Protein AF-0000000084627704 (afdb_homodimer)

Organism: Rhizophagus irregularis (strain DAOM 197198w) (NCBI:txid1432141)

Nearest PDB structures (foldseek):
  4q6v-assembly1_A  TM=6.162E-01  e=7.170E-01  Salmonella enterica subsp. enterica serovar Typhimurium str. LT2
  4q6z-assembly1_A  TM=6.217E-01  e=7.170E-01  Escherichia coli UTI89
  2mii-assembly1_A  TM=4.966E-01  e=4.810E-01  Escherichia coli str. K-12 substr. DH10B
  5zyw-assembly1_A  TM=2.466E-01  e=9.744E-02  Homo sapiens
  8xa9-assembly2_B  TM=2.650E-01  e=2.292E-01  Homo sapiens

Foldseek 3Di:
DLVVVVQDDADAELQPFFPVNCVLQFEAEDADADLCVQFNLDDLPVLFLLLLLPQPQFLVLLQDPPDDLVPDPPNDDVLSSVLSVLLSVLSNCQPPPDDPPLPSVLVNVVSLCVSSPCPPPVKRKDAQDWFFAAAQQDRRHIYGAGIWIDRQQAIETEHEDRHLVVQDVRRLRSVSSVSVVQRRVNLVRCVRPVQAWYKYWYWYYYRQFIKIKIKTAGSVSSVNRNNHHDDPDHIYMYIPNRDSRRVNGQGCSHSVSVSSVSSSSNSVVVVNVVVD/DCVVVVQPDADAELQPFFPVNCVLQFEAEFADADLCVQFNLDDLPVLFPLLLLPQPQFLVLLQDPPRDLVPDPPNDDVLSSVLSVLLSLLSNCQPPPDDPSQVSVLVNVVSLCVSSPCPPPVKRKDAQDWFFAAAQQDRRHIYGAGIWIDRQQAIETEHEDRHLVVQDVRRLRSVSSVSVVQRRSNLVSCVRPVQAWYKYWYWYHYRQFIKIKIKTAGSVSSVNRNNHHDDPDHIYMYIPNRDSRRVNGQGCSHSVSVSSVSSSSNSVVVVNVVVD

Solvent-accessible surface area (backbone atoms only — not comparable to full-atom values): 28609 Å² total; per-residue (Å²): 104,56,59,79,72,71,38,78,81,60,59,47,36,21,90,63,33,38,68,66,38,38,54,56,55,36,47,46,78,41,61,40,95,47,63,55,76,65,42,70,79,63,88,46,74,91,68,50,65,65,79,67,33,43,80,88,47,34,48,72,63,39,52,42,88,85,68,52,70,85,73,43,80,92,62,78,51,36,61,46,45,34,50,53,49,40,48,23,53,28,55,62,49,53,76,56,69,74,82,66,74,54,25,39,44,56,39,40,50,55,50,53,44,46,70,55,45,41,53,30,46,74,27,37,61,34,34,40,46,68,24,44,25,52,41,50,73,34,80,53,26,43,20,61,42,52,31,35,28,38,59,87,64,51,36,38,37,38,42,74,44,63,37,70,73,74,40,36,75,88,44,52,47,53,45,34,28,48,51,40,32,51,51,8,45,42,43,48,33,30,76,70,39,90,64,49,66,35,55,39,41,35,41,37,32,46,45,54,18,35,33,39,33,28,30,58,37,50,37,66,38,56,55,35,15,37,73,29,68,43,80,84,50,63,35,54,31,38,27,27,44,49,53,73,54,61,87,51,22,40,39,48,45,30,26,69,30,29,40,51,54,54,50,54,51,32,38,49,44,50,49,57,60,61,78,102,106,56,58,81,72,71,38,79,80,59,59,48,38,20,90,64,34,36,69,65,38,37,54,57,56,36,48,47,77,40,61,40,93,45,64,53,78,65,42,68,78,63,88,46,75,93,69,50,66,66,78,66,32,42,80,87,47,31,50,71,63,38,53,42,88,84,70,51,69,85,73,44,82,91,62,78,52,38,63,45,45,35,51,52,49,39,49,22,52,27,56,62,44,53,79,54,76,71,83,70,59,43,26,38,43,55,40,41,50,55,48,53,45,47,69,54,44,41,52,30,45,73,26,36,61,35,34,41,47,74,25,41,25,53,42,50,71,34,79,54,26,42,18,60,44,53,30,35,29,39,60,87,61,54,36,36,37,38,41,72,43,60,37,72,77,73,41,36,76,87,42,51,47,53,47,35,28,49,51,40,32,50,50,8,44,44,42,49,35,30,74,72,39,93,63,48,66,36,55,39,42,36,41,36,32,44,49,56,17,35,33,39,33,28,32,58,39,49,37,67,38,56,56,33,15,36,74,29,67,42,81,84,51,62,35,55,30,38,29,28,45,50,52,73,52,63,87,52,23,39,39,48,46,31,26,68,30,27,40,51,53,52,48,53,52,34,38,48,43,50,49,56,59,62,77,100

Radius of gyration: 24.06 Å; Cα contacts (8 Å, |Δi|>4): 1128; chains: 2; bounding box: 54×67×65 Å

Secondary structure (DSSP, 8-state):
-GGGGT-----SBGGG--HHHHHHTTEEEEE-S-GGGTS-----TTT--GGGT-TT--HHHHT-TT--GGGSTT---HHHHHHHHHHHHHHHTTT--SSS-THHHHHHHHHHHHHTTTTSTT-EEEET--EEEEETTEEEEEE--SEEEESSS-EEEEEEE--GGG--GGGGGGHHHHHHHHHHHHHHHHHHTTT--EEEEEEEEETTEEEEEEEEE-HHHHHHHHHSS-SS--EEEEEESS--SGGGSEETTSHHHHHHHHHHHHHHHHHHHHT-/-GGGGT-----SBGGG--HHHHHHTTEEEEE-SSGGGTS-----TTT--GGGT-TT--HHHHT-TT--GGGSTT---HHHHHHHHHHHHHHHTTT--SGGGHHHHHHHHHHHHHHTTTTSTT-EEEET--EEEEETTEEEEEE--SEEEESSS-EEEEEEE--GGG--GGGGGGHHHHHHHHHHHHHHHHHHTTS--EEEEEEEEETTEEEEEEEEE-HHHHHHHHHSS-SS--EEEEEESS--SGGGSEETTSHHHHHHHHHHHHHHHHHHHHT-

pLDDT: mean 86.55, std 12.58, range [40.78, 97.88]

Structure (mmCIF, N/CA/C/O backbone):
data_AF-0000000084627704-model_v1
#
loop_
_entity.id
_entity.type
_entity.pdbx_description
1 polymer 'Uncharacterized protein'
#
loop_
_atom_site.group_PDB
_atom_site.id
_atom_site.type_symbol
_atom_site.label_atom_id
_atom_site.label_alt_id
_atom_site.label_comp_id
_atom_site.label_asym_id
_atom_site.label_entity_id
_atom_site.label_seq_id
_atom_site.pdbx_PDB_ins_code
_atom_site.Cartn_x
_atom_site.Cartn_y
_atom_site.Cartn_z
_atom_site.occupancy
_atom_site.B_iso_or_equiv
_atom_site.auth_seq_id
_atom_site.auth_comp_id
_atom_site.auth_asym_id
_atom_site.auth_atom_id
_atom_site.pdbx_PDB_model_num
ATOM 1 N N . MET A 1 1 ? 14.133 8.578 32.594 1 52.41 1 MET A N 1
ATOM 2 C CA . MET A 1 1 ? 12.797 8.438 32.031 1 52.41 1 MET A CA 1
ATOM 3 C C . MET A 1 1 ? 11.852 9.5 32.594 1 52.41 1 MET A C 1
ATOM 5 O O . MET A 1 1 ? 12.133 10.094 33.625 1 52.41 1 MET A O 1
ATOM 9 N N . LEU A 1 2 ? 10.945 9.977 31.781 1 59.28 2 LEU A N 1
ATOM 10 C CA . LEU A 1 2 ? 10.062 11.055 32.219 1 59.28 2 LEU A CA 1
ATOM 11 C C . LEU A 1 2 ? 9.594 10.82 33.656 1 59.28 2 LEU A C 1
ATOM 13 O O . LEU A 1 2 ? 9.461 11.773 34.406 1 59.28 2 LEU A O 1
ATOM 17 N N . LYS A 1 3 ? 9.43 9.586 34 1 56.75 3 LYS A N 1
ATOM 18 C CA . LYS A 1 3 ? 8.938 9.281 35.344 1 56.75 3 LYS A CA 1
ATOM 19 C C . LYS A 1 3 ? 9.906 9.773 36.406 1 56.75 3 LYS A C 1
ATOM 21 O O . LYS A 1 3 ? 9.477 10.281 37.438 1 56.75 3 LYS A O 1
ATOM 26 N N . ASP A 1 4 ? 11.094 9.516 36.062 1 54.12 4 ASP A N 1
ATOM 27 C CA . ASP A 1 4 ? 12.086 9.875 37.094 1 54.12 4 ASP A CA 1
ATOM 28 C C . ASP A 1 4 ? 12.086 11.383 37.344 1 54.12 4 ASP A C 1
ATOM 30 O O . ASP A 1 4 ? 12.492 11.836 38.406 1 54.12 4 ASP A O 1
ATOM 34 N N . LYS A 1 5 ? 11.617 11.992 36.344 1 55.03 5 LYS A N 1
ATOM 35 C CA . LYS A 1 5 ? 11.602 13.445 36.469 1 55.03 5 LYS A CA 1
ATOM 36 C C . LYS A 1 5 ? 10.234 13.945 36.938 1 55.03 5 LYS A C 1
ATOM 38 O O . LYS A 1 5 ? 9.969 15.148 36.906 1 55.03 5 LYS A O 1
ATOM 43 N N . GLY A 1 6 ? 9.336 13.023 37.375 1 55.81 6 GLY A N 1
ATOM 44 C CA . GLY A 1 6 ? 8.031 13.406 37.875 1 55.81 6 GLY A CA 1
ATOM 45 C C . GLY A 1 6 ? 7.027 13.711 36.781 1 55.81 6 GLY A C 1
ATOM 46 O O . GLY A 1 6 ? 5.988 14.328 37.031 1 55.81 6 GLY A O 1
ATOM 47 N N . LEU A 1 7 ? 7.367 13.547 35.594 1 58.88 7 LEU A N 1
ATOM 48 C CA . LEU A 1 7 ? 6.5 13.867 34.469 1 58.88 7 LEU A CA 1
ATOM 49 C C . LEU A 1 7 ? 5.508 12.742 34.188 1 58.88 7 LEU A C 1
ATOM 51 O O . LEU A 1 7 ? 5.781 11.586 34.5 1 58.88 7 LEU A O 1
ATOM 55 N N . PRO A 1 8 ? 4.215 13.258 33.875 1 64.81 8 PRO A N 1
ATOM 56 C CA . PRO A 1 8 ? 3.227 12.234 33.562 1 64.81 8 PRO A CA 1
ATOM 57 C C . PRO A 1 8 ? 3.764 11.188 32.562 1 64.81 8 PRO A C 1
ATOM 59 O O . PRO A 1 8 ? 4.656 11.492 31.766 1 64.81 8 PRO A O 1
ATOM 62 N N . ILE A 1 9 ? 3.275 10.102 32.75 1 79.38 9 ILE A N 1
ATOM 63 C CA . ILE A 1 9 ? 3.693 8.984 31.906 1 79.38 9 ILE A CA 1
ATOM 64 C C . ILE A 1 9 ? 3 9.062 30.547 1 79.38 9 ILE A C 1
ATOM 66 O O . ILE A 1 9 ? 1.771 9.125 30.469 1 79.38 9 ILE A O 1
ATOM 70 N N . ILE A 1 10 ? 3.707 9.484 29.547 1 88.94 10 ILE A N 1
ATOM 71 C CA . ILE A 1 10 ? 3.246 9.461 28.156 1 88.94 10 ILE A CA 1
ATOM 72 C C . ILE A 1 10 ? 3.465 8.07 27.562 1 88.94 10 ILE A C 1
ATOM 74 O O . ILE A 1 10 ? 4.5 7.445 27.797 1 88.94 10 ILE A O 1
ATOM 78 N N . ASN A 1 11 ? 2.443 7.656 26.953 1 91.81 11 ASN A N 1
ATOM 79 C CA . ASN A 1 11 ? 2.602 6.375 26.281 1 91.81 11 ASN A CA 1
ATOM 80 C C . ASN A 1 11 ? 3.686 6.434 25.203 1 91.81 11 ASN A C 1
ATOM 82 O O . ASN A 1 11 ? 3.857 7.465 24.547 1 91.81 11 ASN A O 1
ATOM 86 N N . THR A 1 12 ? 4.367 5.332 25 1 92.38 12 THR A N 1
ATOM 87 C CA . THR A 1 12 ? 5.555 5.32 24.156 1 92.38 12 THR A CA 1
ATOM 88 C C . THR A 1 12 ? 5.211 4.848 22.75 1 92.38 12 THR A C 1
ATOM 90 O O . THR A 1 12 ? 6.09 4.758 21.891 1 92.38 12 THR A O 1
ATOM 93 N N . THR A 1 13 ? 4.004 4.496 22.516 1 91.5 13 THR A N 1
ATOM 94 C CA . THR A 1 13 ? 3.535 4.102 21.188 1 91.5 13 THR A CA 1
ATOM 95 C C . THR A 1 13 ? 2.256 4.848 20.828 1 91.5 13 THR A C 1
ATOM 97 O O . THR A 1 13 ? 1.361 5.004 21.656 1 91.5 13 THR A O 1
ATOM 100 N N . SER A 1 14 ? 2.188 5.258 19.609 1 90.44 14 SER A N 1
ATOM 101 C CA . SER A 1 14 ? 1.076 6.098 19.172 1 90.44 14 SER A CA 1
ATOM 102 C C . SER A 1 14 ? -0.261 5.391 19.375 1 90.44 14 SER A C 1
ATOM 104 O O . SER A 1 14 ? -1.249 6.02 19.766 1 90.44 14 SER A O 1
ATOM 106 N N . SER A 1 15 ? -0.323 4.086 19.172 1 86.38 15 SER A N 1
ATOM 107 C CA . SER A 1 15 ? -1.572 3.336 19.234 1 86.38 15 SER A CA 1
ATOM 108 C C . SER A 1 15 ? -2.123 3.303 20.656 1 86.38 15 SER A C 1
ATOM 110 O O . SER A 1 15 ? -3.293 2.98 20.859 1 86.38 15 SER A O 1
ATOM 112 N N . PHE A 1 16 ? -1.338 3.654 21.625 1 88.81 16 PHE A N 1
ATOM 113 C CA . PHE A 1 16 ? -1.754 3.586 23.031 1 88.81 16 PHE A CA 1
ATOM 114 C C . PHE A 1 16 ? -2.004 4.98 23.578 1 88.81 16 PHE A C 1
ATOM 116 O O . PHE A 1 16 ? -2.266 5.141 24.781 1 88.81 16 PHE A O 1
ATOM 123 N N . PHE A 1 17 ? -1.904 5.98 22.781 1 91.5 17 PHE A N 1
ATOM 124 C CA . PHE A 1 17 ? -2.086 7.348 23.25 1 91.5 17 PHE A CA 1
ATOM 125 C C . PHE A 1 17 ? -3.486 7.543 23.812 1 91.5 17 PHE A C 1
ATOM 127 O O . PHE A 1 17 ? -4.465 7.035 23.266 1 91.5 17 PHE A O 1
ATOM 134 N N . THR A 1 18 ? -3.541 8.297 24.844 1 90.75 18 THR A N 1
ATOM 135 C CA . THR A 1 18 ? -4.797 8.602 25.531 1 90.75 18 THR A CA 1
ATOM 136 C C . THR A 1 18 ? -5.02 10.109 25.578 1 90.75 18 THR A C 1
ATOM 138 O O . THR A 1 18 ? -4.16 10.891 25.172 1 90.75 18 THR A O 1
ATOM 141 N N . ARG A 1 19 ? -6.168 10.422 26.125 1 92.12 19 ARG A N 1
ATOM 142 C CA . ARG A 1 19 ? -6.496 11.836 26.328 1 92.12 19 ARG A CA 1
ATOM 143 C C . ARG A 1 19 ? -5.492 12.508 27.25 1 92.12 19 ARG A C 1
ATOM 145 O O . ARG A 1 19 ? -5.117 13.664 27.031 1 92.12 19 ARG A O 1
ATOM 152 N N . GLU A 1 20 ? -5.082 11.789 28.219 1 92.5 20 GLU A N 1
ATOM 153 C CA . GLU A 1 20 ? -4.133 12.336 29.188 1 92.5 20 GLU A CA 1
ATOM 154 C C . GLU A 1 20 ? -2.799 12.664 28.531 1 92.5 20 GLU A C 1
ATOM 156 O O . GLU A 1 20 ? -2.16 13.664 28.875 1 92.5 20 GLU A O 1
ATOM 161 N N . ASP A 1 21 ? -2.406 11.805 27.656 1 93.81 21 ASP A N 1
ATOM 162 C CA . ASP A 1 21 ? -1.18 12.078 26.922 1 93.81 21 ASP A CA 1
ATOM 163 C C . ASP A 1 21 ? -1.293 13.375 26.125 1 93.81 21 ASP A C 1
ATOM 165 O O . ASP A 1 21 ? -0.38 14.203 26.141 1 93.81 21 ASP A O 1
ATOM 169 N N . VAL A 1 22 ? -2.447 13.531 25.484 1 94.75 22 VAL A N 1
ATOM 170 C CA . VAL A 1 22 ? -2.705 14.68 24.625 1 94.75 22 VAL A CA 1
ATOM 171 C C . VAL A 1 22 ? -2.715 15.961 25.469 1 94.75 22 VAL A C 1
ATOM 173 O O . VAL A 1 22 ? -2.139 16.969 25.078 1 94.75 22 VAL A O 1
ATOM 176 N N . GLU A 1 23 ? -3.293 15.898 26.609 1 94.19 23 GLU A N 1
ATOM 177 C CA . GLU A 1 23 ? -3.354 17.031 27.516 1 94.19 23 GLU A CA 1
ATOM 178 C C . GLU A 1 23 ? -1.97 17.391 28.047 1 94.19 23 GLU A C 1
ATOM 180 O O . GLU A 1 23 ? -1.611 18.562 28.125 1 94.19 23 GLU A O 1
ATOM 185 N N . ALA A 1 24 ? -1.268 16.344 28.375 1 94.12 24 ALA A N 1
ATOM 186 C CA . ALA A 1 24 ? 0.085 16.562 28.875 1 94.12 24 ALA A CA 1
ATOM 187 C C . ALA A 1 24 ? 0.96 17.25 27.828 1 94.12 24 ALA A C 1
ATOM 189 O O . ALA A 1 24 ? 1.843 18.047 28.172 1 94.12 24 ALA A O 1
ATOM 190 N N . LEU A 1 25 ? 0.71 16.906 26.625 1 96.38 25 LEU A N 1
ATOM 191 C CA . LEU A 1 25 ? 1.492 17.469 25.516 1 96.38 25 LEU A CA 1
ATOM 192 C C . LEU A 1 25 ? 0.91 18.797 25.047 1 96.38 25 LEU A C 1
ATOM 194 O O . LEU A 1 25 ? 1.414 19.406 24.109 1 96.38 25 LEU A O 1
ATOM 198 N N . LYS A 1 26 ? -0.175 19.219 25.656 1 96.75 26 LYS A N 1
ATOM 199 C CA . LYS A 1 26 ? -0.835 20.484 25.406 1 96.75 26 LYS A CA 1
ATOM 200 C C . LYS A 1 26 ? -1.272 20.609 23.953 1 96.75 26 LYS A C 1
ATOM 202 O O . LYS A 1 26 ? -1.003 21.625 23.297 1 96.75 26 LYS A O 1
ATOM 207 N N . VAL A 1 27 ? -1.884 19.609 23.469 1 97.38 27 VAL A N 1
ATOM 208 C CA . VAL A 1 27 ? -2.467 19.594 22.125 1 97.38 27 VAL A CA 1
ATOM 209 C C . VAL A 1 27 ? -3.99 19.641 22.234 1 97.38 27 VAL A C 1
ATOM 211 O O . VAL A 1 27 ? -4.582 19.016 23.109 1 97.38 27 VAL A O 1
ATOM 214 N N . SER A 1 28 ? -4.625 20.375 21.406 1 96.62 28 SER A N 1
ATOM 215 C CA . SER A 1 28 ? -6.082 20.453 21.359 1 96.62 28 SER A CA 1
ATOM 216 C C . SER A 1 28 ? -6.594 20.453 19.922 1 96.62 28 SER A C 1
ATOM 218 O O . SER A 1 28 ? -5.852 20.766 19 1 96.62 28 SER A O 1
ATOM 220 N N . PHE A 1 29 ? -7.836 20.047 19.781 1 96 29 PHE A N 1
ATOM 221 C CA . PHE A 1 29 ? -8.508 20.078 18.484 1 96 29 PHE A CA 1
ATOM 222 C C . PHE A 1 29 ? -9.391 21.328 18.375 1 96 29 PHE A C 1
ATOM 224 O O . PHE A 1 29 ? -10.023 21.734 19.359 1 96 29 PHE A O 1
ATOM 231 N N . GLN A 1 30 ? -9.438 21.906 17.281 1 97.25 30 GLN A N 1
ATOM 232 C CA . GLN A 1 30 ? -10.336 23 16.953 1 97.25 30 GLN A CA 1
ATOM 233 C C . GLN A 1 30 ? -11.164 22.688 15.703 1 97.25 30 GLN A C 1
ATOM 235 O O . GLN A 1 30 ? -10.641 22.703 14.586 1 97.25 30 GLN A O 1
ATOM 240 N N . PRO A 1 31 ? -12.391 22.406 15.883 1 96.75 31 PRO A N 1
ATOM 241 C CA . PRO A 1 31 ? -13.25 22.219 14.711 1 96.75 31 PRO A CA 1
ATOM 242 C C . PRO A 1 31 ? -13.328 23.484 13.844 1 96.75 31 PRO A C 1
ATOM 244 O O . PRO A 1 31 ? -13.352 24.594 14.367 1 96.75 31 PRO A O 1
ATOM 247 N N . VAL A 1 32 ? -13.336 23.281 12.578 1 96.94 32 VAL A N 1
ATOM 248 C CA . VAL A 1 32 ? -13.477 24.406 11.664 1 96.94 32 VAL A CA 1
ATOM 249 C C . VAL A 1 32 ? -14.734 24.234 10.812 1 96.94 32 VAL A C 1
ATOM 251 O O . VAL A 1 32 ? -15.336 23.156 10.805 1 96.94 32 VAL A O 1
ATOM 254 N N . THR A 1 33 ? -15.109 25.297 10.102 1 95.06 33 THR A N 1
ATOM 255 C CA . THR A 1 33 ? -16.422 25.312 9.453 1 95.06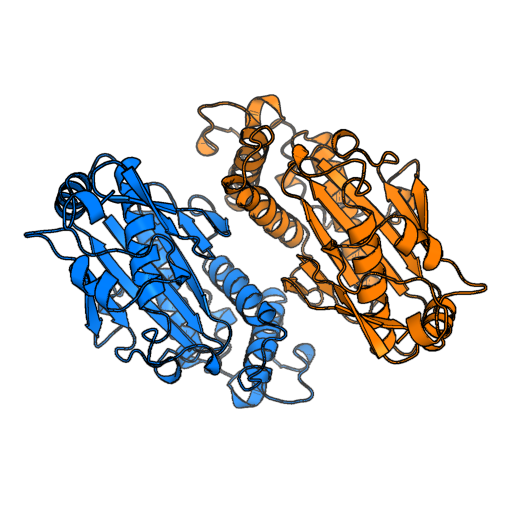 33 THR A CA 1
ATOM 256 C C . THR A 1 33 ? -16.281 25.047 7.957 1 95.06 33 THR A C 1
ATOM 258 O O . THR A 1 33 ? -17.297 24.906 7.254 1 95.06 33 THR A O 1
ATOM 261 N N . SER A 1 34 ? -15.031 24.984 7.508 1 95.75 34 SER A N 1
ATOM 262 C CA . SER A 1 34 ? -14.836 24.734 6.086 1 95.75 34 SER A CA 1
ATOM 263 C C . SER A 1 34 ? -13.445 24.172 5.812 1 95.75 34 SER A C 1
ATOM 265 O O . SER A 1 34 ? -12.516 24.391 6.598 1 95.75 34 SER A O 1
ATOM 267 N N . SER A 1 35 ? -13.375 23.547 4.641 1 96 35 SER A N 1
ATOM 268 C CA . SER A 1 35 ? -12.094 23 4.23 1 96 35 SER A CA 1
ATOM 269 C C . SER A 1 35 ? -11.086 24.094 3.898 1 96 35 SER A C 1
ATOM 271 O O . SER A 1 35 ? -9.875 23.859 3.908 1 96 35 SER A O 1
ATOM 273 N N . SER A 1 36 ? -11.516 25.297 3.633 1 95.94 36 SER A N 1
ATOM 274 C CA . SER A 1 36 ? -10.641 26.406 3.287 1 95.94 36 SER A CA 1
ATOM 275 C C . SER A 1 36 ? -9.75 26.797 4.461 1 95.94 36 SER A C 1
ATOM 277 O O . SER A 1 36 ? -8.719 27.453 4.273 1 95.94 36 SER A O 1
ATOM 279 N N . LEU A 1 37 ? -10.195 26.391 5.641 1 95.88 37 LEU A N 1
ATOM 280 C CA . LEU A 1 37 ? -9.391 26.672 6.824 1 95.88 37 LEU A CA 1
ATOM 281 C C . LEU A 1 37 ? -8.312 25.609 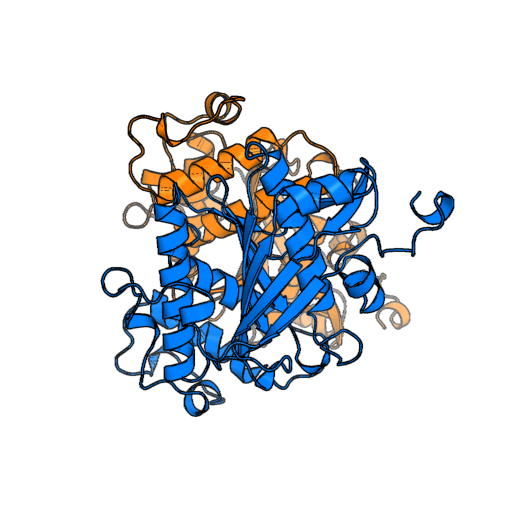7.02 1 95.88 37 LEU A C 1
ATOM 283 O O . LEU A 1 37 ? -7.34 25.844 7.742 1 95.88 37 LEU A O 1
ATOM 287 N N . ILE A 1 38 ? -8.516 24.453 6.43 1 95.88 38 ILE A N 1
ATOM 288 C CA . ILE A 1 38 ? -7.48 23.422 6.406 1 95.88 38 ILE A CA 1
ATOM 289 C C . ILE A 1 38 ? -6.426 23.781 5.359 1 95.88 38 ILE A C 1
ATOM 291 O O . ILE A 1 38 ? -5.223 23.703 5.637 1 95.88 38 ILE A O 1
ATOM 295 N N . ILE A 1 39 ? -6.844 24.109 4.215 1 95.56 39 ILE A N 1
ATOM 296 C CA . ILE A 1 39 ? -5.984 24.422 3.076 1 95.56 39 ILE A CA 1
ATOM 297 C C . ILE A 1 39 ? -6.609 25.547 2.252 1 95.56 39 ILE A C 1
ATOM 299 O O . ILE A 1 39 ? -7.828 25.594 2.078 1 95.56 39 ILE A O 1
ATOM 303 N N . SER A 1 40 ? -5.777 26.422 1.756 1 93.06 40 SER A N 1
ATOM 304 C CA . SER A 1 40 ? -6.219 27.578 0.971 1 93.06 40 SER A CA 1
ATOM 305 C C . SER A 1 40 ? -7.105 27.141 -0.191 1 93.06 40 SER A C 1
ATOM 307 O O . SER A 1 40 ? -6.832 26.125 -0.846 1 93.06 40 SER A O 1
ATOM 309 N N . PRO A 1 41 ? -8.164 27.859 -0.455 1 91.88 41 PRO A N 1
ATOM 310 C CA . PRO A 1 41 ? -9.094 27.516 -1.536 1 91.88 41 PRO A CA 1
ATOM 311 C C . PRO A 1 41 ? -8.547 27.891 -2.916 1 91.88 41 PRO A C 1
ATOM 313 O O . PRO A 1 41 ? -9.289 28.406 -3.758 1 91.88 41 PRO A O 1
ATOM 316 N N . ASP A 1 42 ? -7.395 27.625 -3.143 1 87.56 42 ASP A N 1
ATOM 317 C CA . ASP A 1 42 ? -6.773 27.891 -4.438 1 87.56 42 ASP A CA 1
ATOM 318 C C . ASP A 1 42 ? -7.445 27.078 -5.547 1 87.56 42 ASP A C 1
ATOM 320 O O . ASP A 1 42 ? -8.023 26.031 -5.285 1 87.56 42 ASP A O 1
ATOM 324 N N . ASP A 1 43 ? -7.395 27.672 -6.676 1 87.44 43 ASP A N 1
ATOM 325 C CA . ASP A 1 43 ? -7.957 26.984 -7.836 1 87.44 43 ASP A CA 1
ATOM 326 C C . ASP A 1 43 ? -7.102 25.781 -8.234 1 87.44 43 ASP A C 1
ATOM 328 O O . ASP A 1 43 ? -5.902 25.922 -8.469 1 87.44 43 ASP A O 1
ATOM 332 N N . VAL A 1 44 ? -7.75 24.625 -8.25 1 87.69 44 VAL A N 1
ATOM 333 C CA . VAL A 1 44 ? -7.016 23.406 -8.57 1 87.69 44 VAL A CA 1
ATOM 334 C C . VAL A 1 44 ? -7.574 22.781 -9.844 1 87.69 44 VAL A C 1
ATOM 336 O O . VAL A 1 44 ? -7.352 21.609 -10.117 1 87.69 44 VAL A O 1
ATOM 339 N N . SER A 1 45 ? -8.242 23.5 -10.648 1 85.44 45 SER A N 1
ATOM 340 C CA . SER A 1 45 ? -8.977 22.969 -11.797 1 85.44 45 SER A CA 1
ATOM 341 C C . SER A 1 45 ? -8.047 22.25 -12.766 1 85.44 45 SER A C 1
ATOM 343 O O . SER A 1 45 ? -8.414 21.219 -13.336 1 85.44 45 SER A O 1
ATOM 345 N N . ASN A 1 46 ? -6.859 22.656 -12.906 1 86.88 46 ASN A N 1
ATOM 346 C CA . ASN A 1 46 ? -5.941 22.078 -13.883 1 86.88 46 ASN A CA 1
ATOM 347 C C . ASN A 1 46 ? -5.426 20.719 -13.422 1 86.88 46 ASN A C 1
ATOM 349 O O . ASN A 1 46 ? -5.055 19.875 -14.25 1 86.88 46 ASN A O 1
ATOM 353 N N . ASP A 1 47 ? -5.469 20.484 -12.18 1 91.31 47 ASP A N 1
ATOM 354 C CA . ASP A 1 47 ? -4.871 19.266 -11.641 1 91.31 47 ASP A CA 1
ATOM 355 C C . ASP A 1 47 ? -5.93 18.359 -11.016 1 91.31 47 ASP A C 1
ATOM 357 O O . ASP A 1 47 ? -5.621 17.266 -10.539 1 91.31 47 ASP A O 1
ATOM 361 N N . PHE A 1 48 ? -7.164 18.828 -11.078 1 95.38 48 PHE A N 1
ATOM 362 C CA . PHE A 1 48 ? -8.25 18.125 -10.422 1 95.38 48 PHE A CA 1
ATOM 363 C C . PHE A 1 48 ? -8.656 16.891 -11.219 1 95.38 48 PHE A C 1
ATOM 365 O O . PHE A 1 48 ? -8.922 16.984 -12.414 1 95.38 48 PHE A O 1
ATOM 372 N N . PRO A 1 49 ? -8.664 15.75 -10.594 1 96.31 49 PRO A N 1
ATOM 373 C CA . PRO A 1 49 ? -9.055 14.531 -11.312 1 96.31 49 PRO A CA 1
ATOM 374 C C . PRO A 1 49 ? -10.57 14.367 -11.414 1 96.31 49 PRO A C 1
ATOM 376 O O . PRO A 1 49 ? -11.133 13.43 -10.852 1 96.31 49 PRO A O 1
ATOM 379 N N . GLU A 1 50 ? -11.18 15.125 -12.195 1 96 50 GLU A N 1
ATOM 380 C CA . GLU A 1 50 ? -12.625 15.258 -12.32 1 96 50 GLU A CA 1
ATOM 381 C C . GLU A 1 50 ? -13.273 13.922 -12.688 1 96 50 GLU A C 1
ATOM 383 O O . GLU A 1 50 ? -14.391 13.625 -12.258 1 96 50 GLU A O 1
ATOM 388 N N . GLN A 1 51 ? -12.586 13.148 -13.422 1 95.81 51 GLN A N 1
ATOM 389 C CA . GLN A 1 51 ? -13.141 11.906 -13.945 1 95.81 51 GLN A CA 1
ATOM 390 C C . GLN A 1 51 ? -13.469 10.93 -12.812 1 95.81 51 GLN A C 1
ATOM 392 O O . GLN A 1 51 ? -14.258 10.008 -12.984 1 95.81 51 GLN A O 1
ATOM 397 N N . TYR A 1 52 ? -12.883 11.117 -11.656 1 97.31 52 TYR A N 1
ATOM 398 C CA . TYR A 1 52 ? -13.062 10.18 -10.555 1 97.31 52 TYR A CA 1
ATOM 399 C C . TYR A 1 52 ? -14.266 10.578 -9.695 1 97.31 52 TYR A C 1
ATOM 401 O O . TYR A 1 52 ? -14.711 9.805 -8.852 1 97.31 52 TYR A O 1
ATOM 409 N N . VAL A 1 53 ? -14.852 11.68 -9.883 1 97.12 53 VAL A N 1
ATOM 410 C CA . VAL A 1 53 ? -15.992 12.125 -9.102 1 97.12 53 VAL A CA 1
ATOM 411 C C . VAL A 1 53 ? -17.203 11.258 -9.414 1 97.12 53 VAL A C 1
ATOM 413 O O . VAL A 1 53 ? -17.953 10.875 -8.516 1 97.12 53 VAL A O 1
ATOM 416 N N . GLN A 1 54 ? -17.359 10.977 -10.727 1 96.62 54 GLN A N 1
ATOM 417 C CA . GLN A 1 54 ? -18.484 10.172 -11.195 1 96.62 54 GLN A CA 1
ATOM 418 C C . GLN A 1 54 ? -19.781 10.602 -10.523 1 96.62 54 GLN A C 1
ATOM 420 O O . GLN A 1 54 ? -20.312 9.898 -9.656 1 96.62 54 GLN A O 1
ATOM 425 N N . PRO A 1 55 ? -20.422 11.664 -11.031 1 95.44 55 PRO A N 1
ATOM 426 C CA . PRO A 1 55 ? -21.562 12.273 -10.352 1 95.44 55 PRO A CA 1
ATOM 427 C C . PRO A 1 55 ? -22.766 11.336 -10.281 1 95.44 55 PRO A C 1
ATOM 429 O O . PRO A 1 55 ? -23.641 11.508 -9.422 1 95.44 55 PRO A O 1
ATOM 432 N N . ASP A 1 56 ? -22.828 10.312 -11.109 1 94.19 56 ASP A N 1
ATOM 433 C CA . ASP A 1 56 ? -23.984 9.43 -11.18 1 94.19 56 ASP A CA 1
ATOM 434 C C . ASP A 1 56 ? -23.781 8.18 -10.328 1 94.19 56 ASP A C 1
ATOM 436 O O . ASP A 1 56 ? -24.641 7.301 -10.289 1 94.19 56 ASP A O 1
ATOM 440 N N . ILE A 1 57 ? -22.656 8.078 -9.68 1 96.12 57 ILE A N 1
ATOM 441 C CA . ILE A 1 57 ? -22.359 6.938 -8.812 1 96.12 57 ILE A CA 1
ATOM 442 C C . ILE A 1 57 ? -22.438 7.371 -7.352 1 96.12 57 ILE A C 1
ATOM 444 O O . ILE A 1 57 ? -21.5 7.953 -6.82 1 96.12 57 ILE A O 1
ATOM 448 N N . ASN A 1 58 ? -23.578 7.055 -6.758 1 96.25 58 ASN A N 1
ATOM 449 C CA . ASN A 1 58 ? -23.781 7.395 -5.355 1 96.25 58 ASN A CA 1
ATOM 450 C C . ASN A 1 58 ? -23.766 6.152 -4.469 1 96.25 58 ASN A C 1
ATOM 452 O O . ASN A 1 58 ? -23.469 5.055 -4.941 1 96.25 58 ASN A O 1
ATOM 456 N N . GLN A 1 59 ? -23.969 6.352 -3.182 1 95.12 59 GLN A N 1
ATOM 457 C CA . GLN A 1 59 ? -23.906 5.273 -2.197 1 95.12 59 GLN A CA 1
ATOM 458 C C . GLN A 1 59 ? -24.875 4.145 -2.551 1 95.12 59 GLN A C 1
ATOM 460 O O . GLN A 1 59 ? -24.531 2.969 -2.422 1 95.12 59 GLN A O 1
ATOM 465 N N . GLU A 1 60 ? -26.016 4.473 -2.965 1 94.69 60 GLU A N 1
ATOM 466 C CA . GLU A 1 60 ? -27.016 3.477 -3.312 1 94.69 60 GLU A CA 1
ATOM 467 C C . GLU A 1 60 ? -26.516 2.553 -4.418 1 94.69 60 GLU A C 1
ATOM 469 O O . GLU A 1 60 ? -26.688 1.332 -4.336 1 94.69 60 GLU A O 1
ATOM 474 N N . LYS A 1 61 ? -25.906 3.109 -5.398 1 94.44 61 LYS A N 1
ATOM 475 C CA . LYS A 1 61 ? -25.375 2.328 -6.516 1 94.44 61 LYS A CA 1
ATOM 476 C C . LYS A 1 61 ? -24.203 1.473 -6.078 1 94.44 61 LYS A C 1
ATOM 478 O O . LYS A 1 61 ? -24.016 0.356 -6.566 1 94.44 61 LYS A O 1
ATOM 483 N N . LEU A 1 62 ? -23.422 1.997 -5.234 1 94.56 62 LEU A N 1
ATOM 484 C CA . LEU A 1 62 ? -22.234 1.297 -4.77 1 94.56 62 LEU A CA 1
ATOM 485 C C . LEU A 1 62 ? -22.594 0.132 -3.857 1 94.56 62 LEU A C 1
ATOM 487 O O . LEU A 1 62 ? -21.812 -0.804 -3.688 1 94.56 62 LEU A O 1
ATOM 491 N N . ASP A 1 63 ? -23.734 0.188 -3.283 1 92.06 63 ASP A N 1
ATOM 492 C CA . ASP A 1 63 ? -24.141 -0.814 -2.305 1 92.06 63 ASP A CA 1
ATOM 493 C C . ASP A 1 63 ? -24.922 -1.945 -2.971 1 92.06 63 ASP A C 1
ATOM 495 O O . ASP A 1 63 ? -25.391 -2.871 -2.299 1 92.06 63 ASP A O 1
ATOM 499 N N . ILE A 1 64 ? -25 -1.903 -4.203 1 89.94 64 ILE A N 1
ATOM 500 C CA . ILE A 1 64 ? -25.781 -2.926 -4.883 1 89.94 64 ILE A CA 1
ATOM 501 C C . ILE A 1 64 ? -25.094 -4.277 -4.762 1 89.94 64 ILE A C 1
ATOM 503 O O . ILE A 1 64 ? -23.859 -4.359 -4.828 1 89.94 64 ILE A O 1
ATOM 507 N N . GLN A 1 65 ? -25.766 -5.367 -4.578 1 84.62 65 GLN A N 1
ATOM 508 C CA . GLN A 1 65 ? -25.234 -6.715 -4.367 1 84.62 65 GLN A CA 1
ATOM 509 C C . GLN A 1 65 ? -24.547 -7.234 -5.617 1 84.62 65 GLN A C 1
ATOM 511 O O . GLN A 1 65 ? -23.453 -7.82 -5.531 1 84.62 65 GLN A O 1
ATOM 516 N N . ASN A 1 66 ? -25.156 -7.055 -6.84 1 85.62 66 ASN A N 1
ATOM 517 C CA . ASN A 1 66 ? -24.547 -7.523 -8.086 1 85.62 66 ASN A CA 1
ATOM 518 C C . ASN A 1 66 ? -23.812 -6.402 -8.812 1 85.62 66 ASN A C 1
ATOM 520 O O . ASN A 1 66 ? -24.031 -6.184 -10 1 85.62 66 ASN A O 1
ATOM 524 N N . PHE A 1 67 ? -22.906 -5.816 -8.07 1 89.94 67 PHE A N 1
ATOM 525 C CA . PHE A 1 67 ? -22.156 -4.688 -8.609 1 89.94 67 PHE A CA 1
ATOM 526 C C . PHE A 1 67 ? -21.219 -5.141 -9.727 1 89.94 67 PHE A C 1
ATOM 528 O O . PHE A 1 67 ? -20.422 -6.051 -9.531 1 89.94 67 PHE A O 1
ATOM 535 N N . ASP A 1 68 ? -21.422 -4.598 -10.922 1 90.44 68 ASP A N 1
ATOM 536 C CA . ASP A 1 68 ? -20.531 -4.801 -12.07 1 90.44 68 ASP A CA 1
ATOM 537 C C . ASP A 1 68 ? -20.172 -3.471 -12.727 1 90.44 68 ASP A C 1
ATOM 539 O O . ASP A 1 68 ? -20.984 -2.875 -13.438 1 90.44 68 ASP A O 1
ATOM 543 N N . ILE A 1 69 ? -18.953 -3.105 -12.453 1 90.69 69 ILE A N 1
ATOM 544 C CA . ILE A 1 69 ? -18.469 -1.803 -12.898 1 90.69 69 ILE A CA 1
ATOM 545 C C . ILE A 1 69 ? -18.562 -1.708 -14.422 1 90.69 69 ILE A C 1
ATOM 547 O O . ILE A 1 69 ? -18.672 -0.611 -14.977 1 90.69 69 ILE A O 1
ATOM 551 N N . ARG A 1 70 ? -18.594 -2.766 -15.164 1 89.94 70 ARG A N 1
ATOM 552 C CA . ARG A 1 70 ? -18.625 -2.781 -16.625 1 89.94 70 ARG A CA 1
ATOM 553 C C . ARG A 1 70 ? -19.984 -2.336 -17.141 1 89.94 70 ARG A C 1
ATOM 555 O O . ARG A 1 70 ? -20.125 -1.944 -18.297 1 89.94 70 ARG A O 1
ATOM 562 N N . LYS A 1 71 ? -20.875 -2.43 -16.312 1 89 71 LYS A N 1
ATOM 563 C CA . LYS A 1 71 ? -22.25 -2.146 -16.719 1 89 71 LYS A CA 1
ATOM 564 C C . LYS A 1 71 ? -22.594 -0.672 -16.5 1 89 71 LYS A C 1
ATOM 566 O O . LYS A 1 71 ? -23.688 -0.227 -16.859 1 89 71 LYS A O 1
ATOM 571 N N . PHE A 1 72 ? -21.672 0.014 -15.883 1 87.69 72 PHE A N 1
ATOM 572 C CA . PHE A 1 72 ? -21.938 1.434 -15.664 1 87.69 72 PHE A CA 1
ATOM 573 C C . PHE A 1 72 ? -21.609 2.236 -16.922 1 87.69 72 PHE A C 1
ATOM 575 O O . PHE A 1 72 ? -20.469 2.199 -17.406 1 87.69 72 PHE A O 1
ATOM 582 N N . ASP A 1 73 ? -22.594 2.857 -17.344 1 84.5 73 ASP A N 1
ATOM 583 C CA . ASP A 1 73 ? -22.453 3.662 -18.562 1 84.5 73 ASP A CA 1
ATOM 584 C C . ASP A 1 73 ? -21.594 4.895 -18.297 1 84.5 73 ASP A C 1
ATOM 586 O O . ASP A 1 73 ? -21.688 5.52 -17.234 1 84.5 73 ASP A O 1
ATOM 590 N N . GLY A 1 74 ? -20.688 5.168 -19.219 1 86.25 74 GLY A N 1
ATOM 591 C CA . GLY A 1 74 ? -19.969 6.426 -19.156 1 86.25 74 GLY A CA 1
ATOM 592 C C . GLY A 1 74 ? -18.609 6.301 -18.469 1 86.25 74 GLY A C 1
ATOM 593 O O . GLY A 1 74 ? -17.844 7.262 -18.422 1 86.25 74 GLY A O 1
ATOM 594 N N . ILE A 1 75 ? -18.391 5.137 -17.859 1 91.25 75 ILE A N 1
ATOM 595 C CA . ILE A 1 75 ? -17.094 4.961 -17.234 1 91.25 75 ILE A CA 1
ATOM 596 C C . ILE A 1 75 ? -16.219 4.066 -18.109 1 91.25 75 ILE A C 1
ATOM 598 O O . ILE A 1 75 ? -16.281 2.838 -18.031 1 91.25 75 ILE A O 1
ATOM 602 N N . TYR A 1 76 ? -15.336 4.668 -18.891 1 88.38 76 TYR A N 1
ATOM 603 C CA . TYR A 1 76 ? -14.547 3.896 -19.844 1 88.38 76 TYR A CA 1
ATOM 604 C C . TYR A 1 76 ? -13.086 3.83 -19.422 1 88.38 76 TYR A C 1
ATOM 606 O O . TYR A 1 76 ? -12.352 2.932 -19.844 1 88.38 76 TYR A O 1
ATOM 614 N N . ASP A 1 77 ? -12.727 4.734 -18.609 1 94.62 77 ASP A N 1
ATOM 615 C CA . ASP A 1 77 ? -11.352 4.758 -18.125 1 94.62 77 ASP A CA 1
ATOM 616 C C . ASP A 1 77 ? -11.109 3.652 -17.109 1 94.62 77 ASP A C 1
ATOM 618 O O . ASP A 1 77 ? -11.805 3.58 -16.078 1 94.62 77 ASP A O 1
ATOM 622 N N . ASN A 1 78 ? -10.133 2.836 -17.344 1 93.88 78 ASN A N 1
ATOM 623 C CA . ASN A 1 78 ? -9.883 1.666 -16.516 1 93.88 78 ASN A CA 1
ATOM 624 C C . ASN A 1 78 ? -9.375 2.061 -15.125 1 93.88 78 ASN A C 1
ATOM 626 O O . ASN A 1 78 ? -9.586 1.337 -14.156 1 93.88 78 ASN A O 1
ATOM 630 N N . ASP A 1 79 ? -8.75 3.178 -15.086 1 94.31 79 ASP A N 1
ATOM 631 C CA . ASP A 1 79 ? -8.32 3.664 -13.781 1 94.31 79 ASP A CA 1
ATOM 632 C C . ASP A 1 79 ? -9.516 4.09 -12.938 1 94.31 79 ASP A C 1
ATOM 634 O O . ASP A 1 79 ? -9.562 3.816 -11.734 1 94.31 79 ASP A O 1
ATOM 638 N N . VAL A 1 80 ? -10.453 4.695 -13.586 1 96.56 80 VAL A N 1
ATOM 639 C CA . VAL A 1 80 ? -11.664 5.117 -12.898 1 96.56 80 VAL A CA 1
ATOM 640 C C . VAL A 1 80 ? -12.469 3.893 -12.469 1 96.56 80 VAL A C 1
ATOM 642 O O . VAL A 1 80 ? -12.969 3.83 -11.344 1 96.56 80 VAL A O 1
ATOM 645 N N . ARG A 1 81 ? -12.539 2.914 -13.344 1 95.19 81 ARG A N 1
ATOM 646 C CA . ARG A 1 81 ? -13.219 1.668 -13.016 1 95.19 81 ARG A CA 1
ATOM 647 C C . ARG A 1 81 ? -12.594 1.006 -11.797 1 95.19 81 ARG A C 1
ATOM 649 O O . ARG A 1 81 ? -13.305 0.516 -10.914 1 95.19 81 ARG A O 1
ATOM 656 N N . THR A 1 82 ? -11.305 0.969 -11.758 1 94.56 82 THR A N 1
ATOM 657 C CA . THR A 1 82 ? -10.578 0.392 -10.633 1 94.56 82 THR A CA 1
ATOM 658 C C . THR A 1 82 ? -10.945 1.102 -9.336 1 94.56 82 THR A C 1
ATOM 660 O O . THR A 1 82 ? -11.266 0.453 -8.336 1 94.56 82 THR A O 1
ATOM 663 N N . PHE A 1 83 ? -10.969 2.395 -9.352 1 95.44 83 PHE A N 1
ATOM 664 C CA . PHE A 1 83 ? -11.273 3.197 -8.18 1 95.44 83 PHE A CA 1
ATOM 665 C C . PHE A 1 83 ? -12.695 2.947 -7.699 1 95.44 83 PHE A C 1
ATOM 667 O O . PHE A 1 83 ? -12.93 2.711 -6.512 1 95.44 83 PHE A O 1
ATOM 674 N N . ILE A 1 84 ? -13.578 3.004 -8.602 1 96.06 84 ILE A N 1
ATOM 675 C CA . ILE A 1 84 ? -14.984 2.852 -8.25 1 96.06 84 ILE A CA 1
ATOM 676 C C . ILE A 1 84 ? -15.242 1.438 -7.734 1 96.06 84 ILE A C 1
ATOM 678 O O . ILE A 1 84 ? -16.031 1.241 -6.812 1 96.06 84 ILE A O 1
ATOM 682 N N . LEU A 1 85 ? -14.648 0.475 -8.312 1 93.62 85 LEU A N 1
ATOM 683 C CA . LEU A 1 85 ? -14.766 -0.897 -7.828 1 93.62 85 LEU A CA 1
ATOM 684 C C . LEU A 1 85 ? -14.281 -1.012 -6.387 1 93.62 85 LEU A C 1
ATOM 686 O O . LEU A 1 85 ? -14.953 -1.627 -5.551 1 93.62 85 LEU A O 1
ATOM 690 N N . LYS A 1 86 ? -13.156 -0.481 -6.109 1 91.62 86 LYS A N 1
ATOM 691 C CA . LYS A 1 86 ? -12.617 -0.52 -4.75 1 91.62 86 LYS A CA 1
ATOM 692 C C . LYS A 1 86 ? -13.508 0.259 -3.785 1 91.62 86 LYS A C 1
ATOM 694 O O . LYS A 1 86 ? -13.672 -0.138 -2.631 1 91.62 86 LYS A O 1
ATOM 699 N N . LEU A 1 87 ? -14.039 1.376 -4.254 1 94 87 LEU A N 1
ATOM 700 C CA . LEU A 1 87 ? -15.008 2.119 -3.447 1 94 87 LEU A CA 1
ATOM 701 C C . LEU A 1 87 ? -16.219 1.257 -3.121 1 94 87 LEU A C 1
ATOM 703 O O . LEU A 1 87 ? -16.719 1.274 -1.99 1 94 87 LEU A O 1
ATOM 707 N N . HIS A 1 88 ? -16.672 0.523 -4.059 1 93.88 88 HIS A N 1
ATOM 708 C CA . HIS A 1 88 ? -17.766 -0.421 -3.844 1 93.88 88 HIS A CA 1
ATOM 709 C C . HIS A 1 88 ? -17.422 -1.426 -2.752 1 93.88 88 HIS A C 1
ATOM 711 O O . HIS A 1 88 ? -18.25 -1.724 -1.888 1 93.88 88 HIS A O 1
AT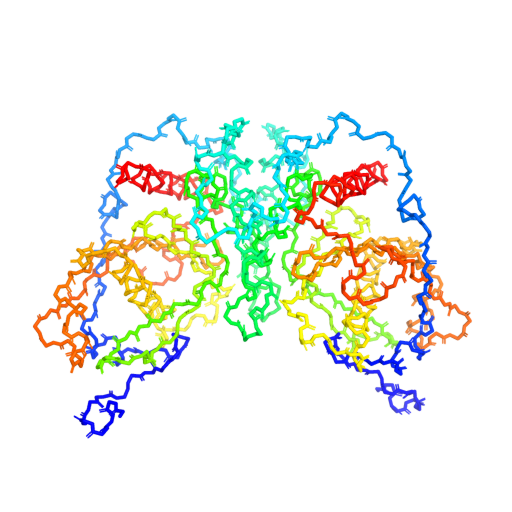OM 717 N N . TRP A 1 89 ? -16.234 -1.963 -2.816 1 88.25 89 TRP A N 1
ATOM 718 C CA . TRP A 1 89 ? -15.797 -2.924 -1.807 1 88.25 89 TRP A CA 1
ATOM 719 C C . TRP A 1 89 ? -15.859 -2.312 -0.411 1 88.25 89 TRP A C 1
ATOM 721 O O . TRP A 1 89 ? -16.297 -2.963 0.541 1 88.25 89 TRP A O 1
ATOM 731 N N . VAL A 1 90 ? -15.414 -1.102 -0.282 1 88.31 90 VAL A N 1
ATOM 732 C CA . VAL A 1 90 ? -15.422 -0.411 1.003 1 88.31 90 VAL A CA 1
ATOM 733 C C . VAL A 1 90 ? -16.859 -0.203 1.472 1 88.31 90 VAL A C 1
ATOM 735 O O . VAL A 1 90 ? -17.188 -0.487 2.625 1 88.31 90 VAL A O 1
ATOM 738 N N . VAL A 1 91 ? -17.688 0.255 0.621 1 90.19 91 VAL A N 1
ATOM 739 C CA . VAL A 1 91 ? -19.078 0.564 0.958 1 90.19 91 VAL A CA 1
ATOM 740 C C . VAL A 1 91 ? -19.812 -0.714 1.361 1 90.19 91 VAL A C 1
ATOM 742 O O . VAL A 1 91 ? -20.531 -0.736 2.365 1 90.19 91 VAL A O 1
ATOM 745 N N . LYS A 1 92 ? -19.641 -1.707 0.631 1 87.5 92 LYS A N 1
ATOM 746 C CA . LYS A 1 92 ? -20.312 -2.979 0.881 1 87.5 92 LYS A CA 1
ATOM 747 C C . LYS A 1 92 ? -19.906 -3.559 2.232 1 87.5 92 LYS A C 1
ATOM 749 O O . LYS A 1 92 ? -20.703 -4.227 2.895 1 87.5 92 LYS A O 1
ATOM 754 N N . ASN A 1 93 ? -18.734 -3.27 2.625 1 79.38 93 ASN A N 1
ATOM 755 C CA . ASN A 1 93 ? -18.219 -3.881 3.844 1 79.38 93 ASN A CA 1
ATOM 756 C C . ASN A 1 93 ? -18.203 -2.891 5.004 1 79.38 93 ASN A C 1
ATOM 758 O O . ASN A 1 93 ? -17.594 -3.16 6.043 1 79.38 93 ASN A O 1
ATOM 762 N N . ALA A 1 94 ? -18.766 -1.765 4.871 1 74.44 94 ALA A N 1
ATOM 763 C CA . ALA A 1 94 ? -18.734 -0.706 5.875 1 74.44 94 ALA A CA 1
ATOM 764 C C . ALA A 1 94 ? -19.438 -1.144 7.156 1 74.44 94 ALA A C 1
ATOM 766 O O . ALA A 1 94 ? -19.125 -0.654 8.242 1 74.44 94 ALA A O 1
ATOM 767 N N . THR A 1 95 ? -20.438 -2.018 7.109 1 64.5 95 THR A N 1
ATOM 768 C CA . THR A 1 95 ? -21.234 -2.379 8.281 1 64.5 95 THR A CA 1
ATOM 769 C C . THR A 1 95 ? -20.672 -3.633 8.945 1 64.5 95 THR A C 1
ATOM 771 O O . THR A 1 95 ? -21.188 -4.074 9.977 1 64.5 95 THR A O 1
ATOM 774 N N . VAL A 1 96 ? -19.859 -4.23 8.32 1 55.44 96 VAL A N 1
ATOM 775 C CA . VAL A 1 96 ? -19.375 -5.492 8.867 1 55.44 96 VAL A CA 1
ATOM 776 C C . VAL A 1 96 ? -18.391 -5.219 10.016 1 55.44 96 VAL A C 1
ATOM 778 O O . VAL A 1 96 ? -17.5 -4.371 9.891 1 55.44 96 VAL A O 1
ATOM 781 N N . ILE A 1 97 ? -18.984 -5.434 11.312 1 45.91 97 ILE A N 1
ATOM 782 C CA . ILE A 1 97 ? -18.281 -5.234 12.57 1 45.91 97 ILE A CA 1
ATOM 783 C C . ILE A 1 97 ? -16.859 -5.785 12.445 1 45.91 97 ILE A C 1
ATOM 785 O O . ILE A 1 97 ? -15.914 -5.188 12.961 1 45.91 97 ILE A O 1
ATOM 789 N N . THR A 1 98 ? -17.016 -7.301 12.617 1 42.34 98 THR A N 1
ATOM 790 C CA . THR A 1 98 ? -15.812 -8.023 13.016 1 42.34 98 THR A CA 1
ATOM 791 C C . THR A 1 98 ? -14.641 -7.672 12.109 1 42.34 98 THR A C 1
ATOM 793 O O . THR A 1 98 ? -14.836 -7.254 10.961 1 42.34 98 THR A O 1
ATOM 796 N N . GLY A 1 99 ? -13.453 -7.891 12.57 1 41.47 99 GLY A N 1
ATOM 797 C CA . GLY A 1 99 ? -12.023 -7.875 12.336 1 41.47 99 GLY A CA 1
ATOM 798 C C . GLY A 1 99 ? -11.648 -8.094 10.883 1 41.47 99 GLY A C 1
ATOM 799 O O . GLY A 1 99 ? -10.469 -8.266 10.555 1 41.47 99 GLY A O 1
ATOM 800 N N . THR A 1 100 ? -12.531 -8.867 10.281 1 40.78 100 THR A N 1
ATOM 801 C CA . THR A 1 100 ? -11.922 -9.398 9.062 1 40.78 100 THR A CA 1
ATOM 802 C C . THR A 1 100 ? -11.297 -8.273 8.242 1 40.78 100 THR A C 1
ATOM 804 O O . THR A 1 100 ? -10.07 -8.18 8.148 1 40.78 100 THR A O 1
ATOM 807 N N . ASN A 1 101 ? -11.742 -7.977 6.664 1 46.53 101 ASN A N 1
ATOM 808 C CA . ASN A 1 101 ? -10.875 -7.637 5.543 1 46.53 101 ASN A CA 1
ATOM 809 C C . ASN A 1 101 ? -10.547 -6.145 5.52 1 46.53 101 ASN A C 1
ATOM 811 O O . ASN A 1 101 ? -11.281 -5.352 4.926 1 46.53 101 ASN A O 1
ATOM 815 N N . GLU A 1 102 ? -10.133 -5.52 6.703 1 53.47 102 GLU A N 1
ATOM 816 C CA . GLU A 1 102 ? -9.461 -4.238 6.895 1 53.47 102 GLU A CA 1
ATOM 817 C C . GLU A 1 102 ? -8.688 -3.826 5.648 1 53.47 102 GLU A C 1
ATOM 819 O O . GLU A 1 102 ? -8.492 -2.635 5.395 1 53.47 102 GLU A O 1
ATOM 824 N N . THR A 1 103 ? -8.695 -4.617 4.684 1 70.38 103 THR A N 1
ATOM 825 C CA . THR A 1 103 ? -7.754 -4.523 3.578 1 70.38 103 THR A CA 1
ATOM 826 C C . THR A 1 103 ? -8.344 -3.717 2.426 1 70.38 103 THR A C 1
ATOM 828 O O . THR A 1 103 ? -7.609 -3.129 1.63 1 70.38 103 THR A O 1
ATOM 831 N N . TYR A 1 104 ? -9.734 -3.367 2.598 1 77.75 104 TYR A N 1
ATOM 832 C CA . TYR A 1 104 ? -10.344 -2.66 1.478 1 77.75 104 TYR A CA 1
ATOM 833 C C . TYR A 1 104 ? -10.07 -1.164 1.56 1 77.75 104 TYR A C 1
ATOM 835 O O . TYR A 1 104 ? -9.797 -0.52 0.543 1 77.75 104 TYR A O 1
ATOM 843 N N . THR A 1 105 ? -10.109 -0.719 2.801 1 81.12 105 THR A N 1
ATOM 844 C CA . THR A 1 105 ? -9.891 0.712 2.973 1 81.12 105 THR A CA 1
ATOM 845 C C . THR A 1 105 ? -8.438 1.077 2.662 1 81.12 105 THR A C 1
ATOM 847 O O . THR A 1 105 ? -8.18 2.078 1.992 1 81.12 105 THR A O 1
ATOM 850 N N . ASP A 1 106 ? -7.562 0.285 3.051 1 80.69 106 ASP A N 1
ATOM 851 C CA . ASP A 1 106 ? -6.148 0.525 2.775 1 80.69 106 ASP A CA 1
ATOM 852 C C . ASP A 1 106 ? -5.887 0.613 1.274 1 80.69 106 ASP A C 1
ATOM 854 O O . ASP A 1 106 ? -5.172 1.507 0.814 1 80.69 106 ASP A O 1
ATOM 858 N N . THR A 1 107 ? -6.488 -0.286 0.613 1 84 107 THR A N 1
ATOM 859 C CA . THR A 1 107 ? -6.312 -0.337 -0.834 1 84 107 THR A CA 1
ATOM 860 C C . THR A 1 107 ? -6.887 0.912 -1.494 1 84 107 THR A C 1
ATOM 862 O O . THR A 1 107 ? -6.301 1.45 -2.436 1 84 107 THR A O 1
ATOM 865 N N . LEU A 1 108 ? -7.992 1.342 -0.969 1 89 108 LEU A N 1
ATOM 866 C CA . LEU A 1 108 ? -8.641 2.525 -1.526 1 89 108 LEU A CA 1
ATOM 867 C C . LEU A 1 108 ? -7.812 3.777 -1.247 1 89 108 LEU A C 1
ATOM 869 O O . LEU A 1 108 ? -7.68 4.645 -2.113 1 89 108 LEU A O 1
ATOM 873 N N . VAL A 1 109 ? -7.297 3.875 -0.076 1 89.5 109 VAL A N 1
ATOM 874 C CA . VAL A 1 109 ? -6.527 5.047 0.323 1 89.5 109 VAL A CA 1
ATOM 875 C C . VAL A 1 109 ? -5.281 5.172 -0.551 1 89.5 109 VAL A C 1
ATOM 877 O O . VAL A 1 109 ? -4.953 6.262 -1.026 1 89.5 109 VAL A O 1
ATOM 880 N N . ASP A 1 110 ? -4.676 4.109 -0.751 1 88.69 110 ASP A N 1
ATOM 881 C CA . ASP A 1 110 ? -3.5 4.109 -1.618 1 88.69 110 ASP A CA 1
ATOM 882 C C . ASP A 1 110 ? -3.842 4.648 -3.006 1 88.69 110 ASP A C 1
ATOM 884 O O . ASP A 1 110 ? -3.105 5.469 -3.557 1 88.69 110 ASP A O 1
ATOM 888 N N . ASP A 1 111 ? -4.906 4.227 -3.557 1 92.25 111 ASP A N 1
ATOM 889 C CA . ASP A 1 111 ? -5.355 4.699 -4.859 1 92.25 111 ASP A CA 1
ATOM 890 C C . ASP A 1 111 ? -5.664 6.195 -4.824 1 92.25 111 ASP A C 1
ATOM 892 O O . ASP A 1 111 ? -5.281 6.938 -5.727 1 92.25 111 ASP A O 1
ATOM 896 N N . LEU A 1 112 ? -6.34 6.574 -3.793 1 93.81 112 LEU A N 1
ATOM 897 C CA . LEU A 1 112 ? -6.766 7.961 -3.658 1 93.81 112 LEU A CA 1
ATOM 898 C C . LEU A 1 112 ? -5.566 8.898 -3.654 1 93.81 112 LEU A C 1
ATOM 900 O O . LEU A 1 112 ? -5.559 9.906 -4.363 1 93.81 112 LEU A O 1
ATOM 904 N N . LEU A 1 113 ? -4.566 8.578 -2.92 1 94.06 113 LEU A N 1
ATOM 905 C CA . LEU A 1 113 ? -3.367 9.406 -2.818 1 94.06 113 LEU A CA 1
ATOM 906 C C . LEU A 1 113 ? -2.629 9.461 -4.152 1 94.06 113 LEU A C 1
ATOM 908 O O . LEU A 1 113 ? -2.105 10.508 -4.531 1 94.06 113 LEU A O 1
ATOM 912 N N . ARG A 1 114 ? -2.676 8.383 -4.855 1 93.44 114 ARG A N 1
ATOM 913 C CA . ARG A 1 114 ? -1.99 8.328 -6.141 1 93.44 114 ARG A CA 1
ATOM 914 C C . ARG A 1 114 ? -2.781 9.062 -7.219 1 93.44 114 ARG A C 1
ATOM 916 O O . ARG A 1 114 ? -2.197 9.68 -8.109 1 93.44 114 ARG A O 1
ATOM 923 N N . ILE A 1 115 ? -4.051 8.977 -7.176 1 95.75 115 ILE A N 1
ATOM 924 C CA . ILE A 1 115 ? -4.941 9.641 -8.125 1 95.75 115 ILE A CA 1
ATOM 925 C C . ILE A 1 115 ? -4.672 11.141 -8.109 1 95.75 115 ILE A C 1
ATOM 927 O O . ILE A 1 115 ? -4.625 11.781 -9.172 1 95.75 115 ILE A O 1
ATOM 931 N N . VAL A 1 116 ? -4.414 11.688 -6.93 1 95.88 116 VAL A N 1
ATOM 932 C CA . VAL A 1 116 ? -4.227 13.133 -6.836 1 95.88 116 VAL A CA 1
ATOM 933 C C . VAL A 1 116 ? -2.748 13.469 -7.008 1 95.88 116 VAL A C 1
ATOM 935 O O . VAL A 1 116 ? -2.357 14.641 -6.91 1 95.88 116 VAL A O 1
ATOM 938 N N . GLY A 1 117 ? -1.908 12.484 -7.195 1 93.44 117 GLY A N 1
ATOM 939 C CA . GLY A 1 117 ? -0.522 12.719 -7.566 1 93.44 117 GLY A CA 1
ATOM 940 C C . GLY A 1 117 ? 0.397 12.883 -6.371 1 93.44 117 GLY A C 1
ATOM 941 O O . GLY A 1 117 ? 1.444 13.523 -6.469 1 93.44 117 GLY A O 1
ATOM 942 N N . LEU A 1 118 ? 0.03 12.336 -5.254 1 93.5 118 LEU A N 1
ATOM 943 C CA . LEU A 1 118 ? 0.838 12.5 -4.051 1 93.5 118 LEU A CA 1
ATOM 944 C C . LEU A 1 118 ? 1.979 11.492 -4.02 1 93.5 118 LEU A C 1
ATOM 946 O O . LEU A 1 118 ? 2.803 11.508 -3.1 1 93.5 118 LEU A O 1
ATOM 950 N N . ASN A 1 119 ? 2.047 10.625 -5.047 1 93.75 119 ASN A N 1
ATOM 951 C CA . ASN A 1 119 ? 3.166 9.703 -5.223 1 93.75 119 ASN A CA 1
ATOM 952 C C . ASN A 1 119 ? 3.895 9.953 -6.543 1 93.75 119 ASN A C 1
ATOM 954 O O . ASN A 1 119 ? 4.281 9.008 -7.23 1 93.75 119 ASN A O 1
ATOM 958 N N . THR A 1 120 ? 3.986 11.117 -6.93 1 92.94 120 THR A N 1
ATOM 959 C CA . THR A 1 120 ? 4.723 11.547 -8.117 1 92.94 120 THR A CA 1
ATOM 960 C C . THR A 1 120 ? 5.801 12.562 -7.742 1 92.94 120 THR A C 1
ATOM 962 O O . THR A 1 120 ? 5.504 13.609 -7.16 1 92.94 120 THR A O 1
ATOM 965 N N . PHE A 1 121 ? 7.016 12.219 -8.055 1 91.12 121 PHE A N 1
ATOM 966 C CA . PHE A 1 121 ? 8.125 13.102 -7.719 1 91.12 121 PHE A CA 1
ATOM 967 C C . PHE A 1 121 ? 7.781 14.555 -8.039 1 91.12 121 PHE A C 1
ATOM 969 O O . PHE A 1 121 ? 7.262 14.852 -9.109 1 91.12 121 PHE A O 1
ATOM 976 N N . PRO A 1 122 ? 7.977 15.422 -7.148 1 91.75 122 PRO A N 1
ATOM 977 C CA . PRO A 1 122 ? 8.867 15.305 -5.996 1 91.75 122 PRO A CA 1
ATOM 978 C C . PRO A 1 122 ? 8.156 14.797 -4.746 1 91.75 122 PRO A C 1
ATOM 980 O O . PRO A 1 122 ? 8.781 14.633 -3.695 1 91.75 122 PRO A O 1
ATOM 983 N N . LEU A 1 123 ? 6.906 14.539 -4.809 1 91.19 123 LEU A N 1
ATOM 984 C CA . LEU A 1 123 ? 6.184 13.922 -3.703 1 91.19 123 LEU A CA 1
ATOM 985 C C . LEU A 1 123 ? 6.25 12.406 -3.793 1 91.19 123 LEU A C 1
ATOM 987 O O . LEU A 1 123 ? 6.121 11.836 -4.879 1 91.19 123 LEU A O 1
ATOM 991 N N . VAL A 1 124 ? 6.492 11.773 -2.672 1 89.38 124 VAL A N 1
ATOM 992 C CA . VAL A 1 124 ? 6.613 10.32 -2.656 1 89.38 124 VAL A CA 1
ATOM 993 C C . VAL A 1 124 ? 5.934 9.758 -1.409 1 89.38 124 VAL A C 1
ATOM 995 O O . VAL A 1 124 ? 6.07 10.312 -0.316 1 89.38 124 VAL A O 1
ATOM 998 N N . ILE A 1 125 ? 5.203 8.703 -1.622 1 89.62 125 ILE A N 1
ATOM 999 C CA . ILE A 1 125 ? 4.551 8 -0.521 1 89.62 125 ILE A CA 1
ATOM 1000 C C . ILE A 1 125 ? 5.527 7.027 0.124 1 89.62 125 ILE A C 1
ATOM 1002 O O . ILE A 1 125 ? 6.277 6.336 -0.573 1 89.62 125 ILE A O 1
ATOM 1006 N N . ARG A 1 126 ? 5.512 7.035 1.409 1 85 126 ARG A N 1
ATOM 1007 C CA . ARG A 1 126 ? 6.172 6.004 2.201 1 85 126 ARG A CA 1
ATOM 1008 C C . ARG A 1 126 ? 5.176 5.273 3.094 1 85 126 ARG A C 1
ATOM 1010 O O . ARG A 1 126 ? 4.414 5.906 3.828 1 85 126 ARG A O 1
ATOM 1017 N N . ASN A 1 127 ? 5.223 4.004 2.941 1 82.31 127 ASN A N 1
ATOM 1018 C CA . ASN A 1 127 ? 4.336 3.209 3.785 1 82.31 127 ASN A CA 1
ATOM 1019 C C . ASN A 1 127 ? 4.973 2.906 5.141 1 82.31 127 ASN A C 1
ATOM 1021 O O . ASN A 1 127 ? 6.145 2.541 5.211 1 82.31 127 ASN A O 1
ATOM 1025 N N . HIS A 1 128 ? 4.176 3.211 6.223 1 82.12 128 HIS A N 1
ATOM 1026 C CA . HIS A 1 128 ? 4.516 2.812 7.582 1 82.12 128 HIS A CA 1
ATOM 1027 C C . HIS A 1 128 ? 5.879 3.355 7.992 1 82.12 128 HIS A C 1
ATOM 1029 O O . HIS A 1 128 ? 6.719 2.613 8.508 1 82.12 128 HIS A O 1
ATOM 1035 N N . GLN A 1 129 ? 6.086 4.543 7.656 1 81.31 129 GLN A N 1
ATOM 1036 C CA . GLN A 1 129 ? 7.312 5.191 8.117 1 81.31 129 GLN A CA 1
ATOM 1037 C C . GLN A 1 129 ? 7.332 5.32 9.633 1 81.31 129 GLN A C 1
ATOM 1039 O O . GLN A 1 129 ? 6.43 5.914 10.227 1 81.31 129 GLN A O 1
ATOM 1044 N N . VAL A 1 130 ? 8.367 4.816 10.188 1 84.12 130 VAL A N 1
ATOM 1045 C CA . VAL A 1 130 ? 8.508 4.969 11.633 1 84.12 130 VAL A CA 1
ATOM 1046 C C . VAL A 1 130 ? 9 6.375 11.961 1 84.12 130 VAL A C 1
ATOM 1048 O O . VAL A 1 130 ? 10.031 6.809 11.438 1 84.12 130 VAL A O 1
ATOM 1051 N N . CYS A 1 131 ? 8.234 7.062 12.672 1 86.88 131 CYS A N 1
ATOM 1052 C CA . CYS A 1 131 ? 8.586 8.391 13.164 1 86.88 131 CYS A CA 1
ATOM 1053 C C . CYS A 1 131 ? 8.766 8.391 14.672 1 86.88 131 CYS A C 1
ATOM 1055 O O . CYS A 1 131 ? 8.07 7.66 15.383 1 86.88 131 CYS A O 1
ATOM 1057 N N . ARG A 1 132 ? 9.68 9.195 15.109 1 90.12 132 ARG A N 1
ATOM 1058 C CA . ARG A 1 132 ? 9.961 9.258 16.531 1 90.12 132 ARG A CA 1
ATOM 1059 C C . ARG A 1 132 ? 9.703 10.656 17.078 1 90.12 132 ARG A C 1
ATOM 1061 O O . ARG A 1 132 ? 9.992 11.656 16.406 1 90.12 132 ARG A O 1
ATOM 1068 N N . LEU A 1 133 ? 9.164 10.68 18.188 1 93.94 133 LEU A N 1
ATOM 1069 C CA . LEU A 1 133 ? 9.031 11.914 18.953 1 93.94 133 LEU A CA 1
ATOM 1070 C C . LEU A 1 133 ? 10.047 11.961 20.094 1 93.94 133 LEU A C 1
ATOM 1072 O O . LEU A 1 133 ? 10.078 11.055 20.938 1 93.94 133 LEU A O 1
ATOM 1076 N N . PHE A 1 134 ? 10.797 12.945 20.094 1 92.5 134 PHE A N 1
ATOM 1077 C CA . PHE A 1 134 ? 11.797 13.109 21.141 1 92.5 134 PHE A CA 1
ATOM 1078 C C . PHE A 1 134 ? 11.25 13.969 22.281 1 92.5 134 PHE A C 1
ATOM 1080 O O . PHE A 1 134 ? 10.719 15.055 22.047 1 92.5 134 PHE A O 1
ATOM 1087 N N . ILE A 1 135 ? 11.359 13.461 23.391 1 91.88 135 ILE A N 1
ATOM 1088 C CA . ILE A 1 135 ? 11.047 14.188 24.609 1 91.88 135 ILE A CA 1
ATOM 1089 C C . ILE A 1 135 ? 12.219 14.102 25.578 1 91.88 135 ILE A C 1
ATOM 1091 O O . ILE A 1 135 ? 12.727 13.008 25.844 1 91.88 135 ILE A O 1
ATOM 1095 N N . GLY A 1 136 ? 12.695 15.211 26.078 1 89.31 136 GLY A N 1
ATOM 1096 C CA . GLY A 1 136 ? 13.836 15.227 26.984 1 89.31 136 GLY A CA 1
ATOM 1097 C C . GLY A 1 136 ? 15.125 14.781 26.312 1 89.31 136 GLY A C 1
ATOM 1098 O O . GLY A 1 136 ? 15.969 14.133 26.953 1 89.31 136 GLY A O 1
ATOM 1099 N N . GLY A 1 137 ? 15.133 14.914 25.047 1 86.12 137 GLY A N 1
ATOM 1100 C CA . GLY A 1 137 ? 16.359 14.609 24.312 1 86.12 137 GLY A CA 1
ATOM 1101 C C . GLY A 1 137 ? 16.453 13.156 23.891 1 86.12 137 GLY A C 1
ATOM 1102 O O . GLY A 1 137 ? 17.422 12.758 23.25 1 86.12 137 GLY A O 1
ATOM 1103 N N . TYR A 1 138 ? 15.422 12.406 24.203 1 88.19 138 TYR A N 1
ATOM 1104 C CA . TYR A 1 138 ? 15.469 10.984 23.859 1 88.19 138 TYR A CA 1
ATOM 1105 C C . TYR A 1 138 ? 14.289 10.609 22.969 1 88.19 138 TYR A C 1
ATOM 1107 O O . TYR A 1 138 ? 13.219 11.219 23.047 1 88.19 138 TYR A O 1
ATOM 1115 N N . PRO A 1 139 ? 14.516 9.688 22.094 1 90.06 139 PRO A N 1
ATOM 1116 C CA . PRO A 1 139 ? 13.375 9.164 21.328 1 90.06 139 PRO A CA 1
ATOM 1117 C C . PRO A 1 139 ? 12.367 8.43 22.203 1 90.06 139 PRO A C 1
ATOM 1119 O O . PRO A 1 139 ? 12.469 7.207 22.375 1 90.06 139 PRO A O 1
ATOM 1122 N N . TYR A 1 140 ? 11.414 9.086 22.609 1 89.81 140 TYR A N 1
ATOM 1123 C CA . TYR A 1 140 ? 10.523 8.625 23.672 1 89.81 140 TYR A CA 1
ATOM 1124 C C . TYR A 1 140 ? 9.383 7.797 23.109 1 89.81 140 TYR A C 1
ATOM 1126 O O . TYR A 1 140 ? 8.922 6.84 23.734 1 89.81 140 TYR A O 1
ATOM 1134 N N . MET A 1 141 ? 8.883 8.242 21.984 1 91.62 141 MET A N 1
ATOM 1135 C CA . MET A 1 141 ? 7.676 7.652 21.422 1 91.62 141 MET A CA 1
ATOM 1136 C C . MET A 1 141 ? 7.875 7.328 19.938 1 91.62 141 MET A C 1
ATOM 1138 O O . MET A 1 141 ? 8.562 8.062 19.219 1 91.62 141 MET A O 1
ATOM 1142 N N . PHE A 1 142 ? 7.184 6.234 19.531 1 90.12 142 PHE A N 1
ATOM 1143 C CA . PHE A 1 142 ? 7.223 5.848 18.125 1 90.12 142 PHE A CA 1
ATOM 1144 C C . PHE A 1 142 ? 5.828 5.875 17.516 1 90.12 142 PHE A C 1
ATOM 1146 O O . PHE A 1 142 ? 4.855 5.469 18.156 1 90.12 142 PHE A O 1
ATOM 1153 N N . ALA A 1 143 ? 5.777 6.383 16.359 1 88.19 143 ALA A N 1
ATOM 1154 C CA . ALA A 1 143 ? 4.562 6.363 15.555 1 88.19 143 ALA A CA 1
ATOM 1155 C C . ALA A 1 143 ? 4.824 5.75 14.18 1 88.19 143 ALA A C 1
ATOM 1157 O O . ALA A 1 143 ? 5.941 5.824 13.664 1 88.19 143 ALA A O 1
ATOM 1158 N N . ASN A 1 144 ? 3.793 5.102 13.688 1 84.25 144 ASN A N 1
ATOM 1159 C CA . ASN A 1 144 ? 3.885 4.426 12.391 1 84.25 144 ASN A CA 1
ATOM 1160 C C . ASN A 1 144 ? 2.664 4.715 11.523 1 84.25 144 ASN A C 1
ATOM 1162 O O . ASN A 1 144 ? 1.851 3.824 11.273 1 84.25 144 ASN A O 1
ATOM 1166 N N . PRO A 1 145 ? 2.602 5.984 11.109 1 80.44 145 PRO A N 1
ATOM 1167 C CA . PRO A 1 145 ? 1.477 6.25 10.203 1 80.44 145 PRO A CA 1
ATOM 1168 C C . PRO A 1 145 ? 1.467 5.336 8.984 1 80.44 145 PRO A C 1
ATOM 1170 O O . PRO A 1 145 ? 2.529 4.977 8.469 1 80.44 145 PRO A O 1
ATOM 1173 N N . GLU A 1 146 ? 0.326 5.066 8.484 1 79.94 146 GLU A N 1
ATOM 1174 C CA . GLU A 1 146 ? 0.179 4.133 7.375 1 79.94 146 GLU A CA 1
ATOM 1175 C C . GLU A 1 146 ? 0.85 4.668 6.113 1 79.94 146 GLU A C 1
ATOM 1177 O O . GLU A 1 146 ? 1.545 3.928 5.41 1 79.94 146 GLU A O 1
ATOM 1182 N N . TYR A 1 147 ? 0.582 5.992 5.812 1 78.94 147 TYR A N 1
ATOM 1183 C CA . TYR A 1 147 ? 1.199 6.656 4.672 1 78.94 147 TYR A CA 1
ATOM 1184 C C . TYR A 1 147 ? 1.826 7.984 5.086 1 78.94 147 TYR A C 1
ATOM 1186 O O . TYR A 1 147 ? 1.214 8.766 5.82 1 78.94 147 TYR A O 1
ATOM 1194 N N . SER A 1 148 ? 2.992 8.172 4.73 1 81.44 148 SER A N 1
ATOM 1195 C CA . SER A 1 148 ? 3.625 9.484 4.816 1 81.44 148 SER A CA 1
ATOM 1196 C C . SER A 1 148 ? 4.031 9.992 3.441 1 81.44 148 SER A C 1
ATOM 1198 O O . SER A 1 148 ? 4.457 9.219 2.584 1 81.44 148 SER A O 1
ATOM 1200 N N . ILE A 1 149 ? 3.756 11.211 3.229 1 81.06 149 ILE A N 1
ATOM 1201 C CA . ILE A 1 149 ? 4.105 11.867 1.973 1 81.06 149 ILE A CA 1
ATOM 1202 C C . ILE A 1 149 ? 5.031 13.055 2.248 1 81.06 149 ILE A C 1
ATOM 1204 O O . ILE A 1 149 ? 4.738 13.891 3.104 1 81.06 149 ILE A O 1
ATOM 1208 N N . LYS A 1 150 ? 6.184 12.891 1.598 1 75.38 150 LYS A N 1
ATOM 1209 C CA . LYS A 1 150 ? 7.125 13.969 1.882 1 75.38 150 LYS A CA 1
ATOM 1210 C C . LYS A 1 150 ? 7.77 14.484 0.6 1 75.38 150 LYS A C 1
ATOM 1212 O O . LYS A 1 150 ? 7.906 13.75 -0.377 1 75.38 150 LYS A O 1
ATOM 1217 N N . MET A 1 151 ? 7.863 15.781 0.557 1 68.88 151 MET A N 1
ATOM 1218 C CA . MET A 1 151 ? 8.906 16.328 -0.306 1 68.88 151 MET A CA 1
ATOM 1219 C C . MET A 1 151 ? 10.141 16.703 0.505 1 68.88 151 MET A C 1
ATOM 1221 O O . MET A 1 151 ? 11.031 15.875 0.698 1 68.88 151 MET A O 1
ATOM 1225 N N . ILE A 1 152 ? 10.422 17.719 0.832 1 55.69 152 ILE A N 1
ATOM 1226 C CA . ILE A 1 152 ? 11.586 18.172 1.578 1 55.69 152 ILE A CA 1
ATOM 1227 C C . ILE A 1 152 ? 11.195 18.438 3.031 1 55.69 152 ILE A C 1
ATOM 1229 O O . ILE A 1 152 ? 11.758 17.844 3.949 1 55.69 152 ILE A O 1
ATOM 1233 N N . ASP A 1 153 ? 10.117 19.266 3.311 1 55.34 153 ASP A N 1
ATOM 1234 C CA . ASP A 1 153 ? 9.836 19.719 4.672 1 55.34 153 ASP A CA 1
ATOM 1235 C C . ASP A 1 153 ? 8.383 19.438 5.047 1 55.34 153 ASP A C 1
ATOM 1237 O O . ASP A 1 153 ? 8.078 19.172 6.211 1 55.34 153 ASP A O 1
ATOM 1241 N N . THR A 1 154 ? 7.578 19.641 4.027 1 53.84 154 THR A N 1
ATOM 1242 C CA . THR A 1 154 ? 6.172 19.453 4.355 1 53.84 154 THR A CA 1
ATOM 1243 C C . THR A 1 154 ? 5.766 18 4.16 1 53.84 154 THR A C 1
ATOM 1245 O O . THR A 1 154 ? 6.098 17.375 3.143 1 53.84 154 THR A O 1
ATOM 1248 N N . SER A 1 155 ? 5.062 17.516 5.434 1 79 155 SER A N 1
ATOM 1249 C CA . SER A 1 155 ? 4.734 16.109 5.266 1 79 155 SER A CA 1
ATOM 1250 C C . SER A 1 155 ? 3.252 15.852 5.516 1 79 155 SER A C 1
ATOM 1252 O O . SER A 1 155 ? 2.596 16.609 6.227 1 79 155 SER A O 1
ATOM 1254 N N . MET A 1 156 ? 2.652 15.266 4.727 1 81.62 156 MET A N 1
ATOM 1255 C CA . MET A 1 156 ? 1.299 14.734 4.879 1 81.62 156 MET A CA 1
ATOM 1256 C C . MET A 1 156 ? 1.327 13.281 5.336 1 81.62 156 MET A C 1
ATOM 1258 O O . MET A 1 156 ? 2.209 12.523 4.938 1 81.62 156 MET A O 1
ATOM 1262 N N . ILE A 1 157 ? 0.412 13.086 6.277 1 82.5 157 ILE A N 1
ATOM 1263 C CA . ILE A 1 157 ? 0.235 11.688 6.648 1 82.5 157 ILE A CA 1
ATOM 1264 C C . ILE A 1 157 ? -1.201 11.258 6.359 1 82.5 157 ILE A C 1
ATOM 1266 O O . ILE A 1 157 ? -2.121 12.078 6.391 1 82.5 157 ILE A O 1
ATOM 1270 N N . ALA A 1 158 ? -1.391 10.102 5.973 1 77.69 158 ALA A N 1
ATOM 1271 C CA . ALA A 1 158 ? -2.697 9.469 5.812 1 77.69 158 ALA A CA 1
ATOM 1272 C C . ALA A 1 158 ? -2.855 8.289 6.766 1 77.69 158 ALA A C 1
ATOM 1274 O O . ALA A 1 158 ? -1.955 7.453 6.887 1 77.69 158 ALA A O 1
ATOM 1275 N N . VAL A 1 159 ? -3.955 8.336 7.527 1 77.69 159 VAL A N 1
ATOM 1276 C CA . VAL A 1 159 ? -4.246 7.281 8.492 1 77.69 159 VAL A CA 1
ATOM 1277 C C . VAL A 1 159 ? -5.605 6.656 8.18 1 77.69 159 VAL A C 1
ATOM 1279 O O . VAL A 1 159 ? -6.543 7.355 7.785 1 77.69 159 VAL A O 1
ATOM 1282 N N . GLU A 1 160 ? -5.605 5.383 8.219 1 72.38 160 GLU A N 1
ATOM 1283 C CA . GLU A 1 160 ? -6.859 4.68 7.949 1 72.38 160 GLU A CA 1
ATOM 1284 C C . GLU A 1 160 ? -7.266 3.807 9.133 1 72.38 160 GLU A C 1
ATOM 1286 O O . GLU A 1 160 ? -6.406 3.305 9.867 1 72.38 160 GLU A O 1
ATOM 1291 N N . ASP A 1 161 ? -8.438 4.035 9.531 1 58.34 161 ASP A N 1
ATOM 1292 C CA . ASP A 1 161 ? -9.016 3.086 10.477 1 58.34 161 ASP A CA 1
ATOM 1293 C C . ASP A 1 161 ? -10.102 2.242 9.812 1 58.34 161 ASP A C 1
ATOM 1295 O O . ASP A 1 161 ? -10.828 2.725 8.938 1 58.34 161 ASP A O 1
ATOM 1299 N N . LYS A 1 162 ? -10 1.076 10.172 1 54.88 162 LYS A N 1
ATOM 1300 C CA . LYS A 1 162 ? -10.688 0.05 9.391 1 54.88 162 LYS A CA 1
ATOM 1301 C C . LYS A 1 162 ? -12.164 -0.024 9.758 1 54.88 162 LYS A C 1
ATOM 1303 O O . LYS A 1 162 ? -13 -0.402 8.93 1 54.88 162 LYS A O 1
ATOM 1308 N N . HIS A 1 163 ? -12.469 0.142 11.023 1 57.09 163 HIS A N 1
ATOM 1309 C CA . HIS A 1 163 ? -13.867 -0.129 11.344 1 57.09 163 HIS A CA 1
ATOM 1310 C C . HIS A 1 163 ? -14.43 0.926 12.289 1 57.09 163 HIS A C 1
ATOM 1312 O O . HIS A 1 163 ? -13.797 1.267 13.297 1 57.09 163 HIS A O 1
ATOM 1318 N N . LEU A 1 164 ? -15.547 1.192 11.875 1 57.5 164 LEU A N 1
ATOM 1319 C CA . LEU A 1 164 ? -16.281 2.172 12.656 1 57.5 164 LEU A CA 1
ATOM 1320 C C . LEU A 1 164 ? -16.453 1.7 14.102 1 57.5 164 LEU A C 1
ATOM 1322 O O . LEU A 1 164 ? -16.438 2.51 15.031 1 57.5 164 LEU A O 1
ATOM 1326 N N . GLU A 1 165 ? -16.484 0.5 14.156 1 57.03 165 GLU A N 1
ATOM 1327 C CA . GLU A 1 165 ? -16.812 -0.019 15.484 1 57.03 165 GLU A CA 1
ATOM 1328 C C . GLU A 1 165 ? -15.578 -0.059 16.375 1 57.03 165 GLU A C 1
ATOM 1330 O O . GLU A 1 165 ? -15.695 -0.104 17.609 1 57.03 165 GLU A O 1
ATOM 1335 N N . ASN A 1 166 ? -14.578 -0.088 15.68 1 55.94 166 ASN A N 1
ATOM 1336 C CA . ASN A 1 166 ? -13.359 -0.203 16.484 1 55.94 166 ASN A CA 1
ATOM 1337 C C . ASN A 1 166 ? -12.906 1.155 17 1 55.94 166 ASN A C 1
ATOM 1339 O O . ASN A 1 166 ? -11.969 1.234 17.812 1 55.94 166 ASN A O 1
ATOM 1343 N N . ILE A 1 167 ? -13.641 2.01 16.438 1 60.94 167 ILE A N 1
ATOM 1344 C CA . ILE A 1 167 ? -13.281 3.355 16.875 1 60.94 167 ILE A CA 1
ATOM 1345 C C . ILE A 1 167 ? -14.172 3.785 18.031 1 60.94 167 ILE A C 1
ATOM 1347 O O . ILE A 1 167 ? -15.391 3.848 17.891 1 60.94 167 ILE A O 1
ATOM 1351 N N . SER A 1 168 ? -13.602 3.693 19.172 1 70.38 168 SER A N 1
ATOM 1352 C CA . SER A 1 168 ? -14.367 3.977 20.375 1 70.38 168 SER A CA 1
ATOM 1353 C C . SER A 1 168 ? -14.195 5.43 20.812 1 70.38 168 SER A C 1
ATOM 1355 O O . SER A 1 168 ? -13.156 6.043 20.547 1 70.38 168 SER A O 1
ATOM 1357 N N . PHE A 1 169 ? -15.227 5.863 21.453 1 74.19 169 PHE A N 1
ATOM 1358 C CA . PHE A 1 169 ? -15.227 7.195 22.047 1 74.19 169 PHE A CA 1
ATOM 1359 C C . PHE A 1 169 ? -14.094 7.336 23.062 1 74.19 169 PHE A C 1
ATOM 1361 O O . PHE A 1 169 ? -13.469 8.391 23.156 1 74.19 169 PHE A O 1
ATOM 1368 N N . LEU A 1 170 ? -13.812 6.273 23.703 1 71.94 170 LEU A N 1
ATOM 1369 C CA . LEU A 1 170 ? -12.797 6.285 24.75 1 71.94 170 LEU A CA 1
ATOM 1370 C C . LEU A 1 170 ? -11.414 6.547 24.172 1 71.94 170 LEU A C 1
ATOM 1372 O O . LEU A 1 170 ? -10.547 7.109 24.844 1 71.94 170 LEU A O 1
ATOM 1376 N N . LYS A 1 171 ? -11.297 6.23 22.922 1 75.25 171 LYS A N 1
ATOM 1377 C CA . LYS A 1 171 ? -10.008 6.422 22.266 1 75.25 171 LYS A CA 1
ATOM 1378 C C . LYS A 1 171 ? -10.031 7.645 21.359 1 75.25 171 LYS A C 1
ATOM 1380 O O . LYS A 1 171 ? -9.188 7.785 20.469 1 75.25 171 LYS A O 1
ATOM 1385 N N . GLY A 1 172 ? -11.086 8.5 21.625 1 79.12 172 GLY A N 1
ATOM 1386 C CA . GLY A 1 172 ? -11.203 9.711 20.828 1 79.12 172 GLY A CA 1
ATOM 1387 C C . GLY A 1 172 ? -11.461 9.438 19.359 1 79.12 172 GLY A C 1
ATOM 1388 O O . GLY A 1 172 ? -11.031 10.203 18.5 1 79.12 172 GLY A O 1
ATOM 1389 N N . PHE A 1 173 ? -11.961 8.281 19.125 1 79.88 173 PHE A N 1
ATOM 1390 C CA . PHE A 1 173 ? -12.258 7.855 17.766 1 79.88 173 PHE A CA 1
ATOM 1391 C C . PHE A 1 173 ? -10.992 7.82 16.922 1 79.88 173 PHE A C 1
ATOM 1393 O O . PHE A 1 173 ? -11.016 8.203 15.75 1 79.88 173 PHE A O 1
ATOM 1400 N N . GLY A 1 174 ? -9.883 7.496 17.547 1 85.94 174 GLY A N 1
ATOM 1401 C CA . GLY A 1 174 ? -8.617 7.359 16.844 1 85.94 174 GLY A CA 1
ATOM 1402 C C . GLY A 1 174 ? -7.816 8.648 16.812 1 85.94 174 GLY A C 1
ATOM 1403 O O . GLY A 1 174 ? -6.668 8.664 16.359 1 85.94 174 GLY A O 1
ATOM 1404 N N . GLU A 1 175 ? -8.32 9.719 17.359 1 91 175 GLU A N 1
ATOM 1405 C CA . GLU A 1 175 ? -7.695 11.031 17.234 1 91 175 GLU A CA 1
ATOM 1406 C C . GLU A 1 175 ? -6.484 11.156 18.156 1 91 175 GLU A C 1
ATOM 1408 O O . GLU A 1 175 ? -5.527 11.867 17.844 1 91 175 GLU A O 1
ATOM 1413 N N . TRP A 1 176 ? -6.543 10.445 19.25 1 92.25 176 TRP A N 1
ATOM 1414 C CA . TRP A 1 176 ? -5.379 10.5 20.141 1 92.25 176 TRP A CA 1
ATOM 1415 C C . TRP A 1 176 ? -4.145 9.945 19.438 1 92.25 176 TRP A C 1
ATOM 1417 O O . TRP A 1 176 ? -3.049 10.5 19.562 1 92.25 176 TRP A O 1
ATOM 1427 N N . GLN A 1 177 ? -4.363 8.883 18.719 1 90.88 177 GLN A N 1
ATOM 1428 C CA . GLN A 1 177 ? -3.273 8.312 17.938 1 90.88 177 GLN A CA 1
ATOM 1429 C C . GLN A 1 177 ? -2.793 9.289 16.859 1 90.88 177 GLN A C 1
ATOM 1431 O O . GLN A 1 177 ? -1.59 9.398 16.609 1 90.88 177 GLN A O 1
ATOM 1436 N N . ILE A 1 178 ? -3.684 9.992 16.266 1 91.88 178 ILE A N 1
ATOM 1437 C CA . ILE A 1 178 ? -3.359 10.953 15.219 1 91.88 178 ILE A CA 1
ATOM 1438 C C . ILE A 1 178 ? -2.473 12.055 15.789 1 91.88 178 ILE A C 1
ATOM 1440 O O . ILE A 1 178 ? -1.521 12.492 15.141 1 91.88 178 ILE A O 1
ATOM 1444 N N . VAL A 1 179 ? -2.764 12.469 16.984 1 94.94 179 VAL A N 1
ATOM 1445 C CA . VAL A 1 179 ? -1.95 13.492 17.641 1 94.94 179 VAL A CA 1
ATOM 1446 C C . VAL A 1 179 ? -0.508 13 17.75 1 94.94 179 VAL A C 1
ATOM 1448 O O . VAL A 1 179 ? 0.429 13.719 17.406 1 94.94 179 VAL A O 1
ATOM 1451 N N . ALA A 1 180 ? -0.382 11.797 18.219 1 94.62 180 ALA A N 1
ATOM 1452 C CA . ALA A 1 180 ? 0.945 11.203 18.359 1 94.62 180 ALA A CA 1
ATOM 1453 C C . ALA A 1 180 ? 1.678 11.148 17.031 1 94.62 180 ALA A C 1
ATOM 1455 O O . ALA A 1 180 ? 2.859 11.492 16.953 1 94.62 180 ALA A O 1
ATOM 1456 N N . GLU A 1 181 ? 0.963 10.773 16.031 1 93.56 181 GLU A N 1
ATOM 1457 C CA . GLU A 1 181 ? 1.551 10.648 14.695 1 93.56 181 GLU A CA 1
ATOM 1458 C C . GLU A 1 181 ? 1.939 12.016 14.133 1 93.56 181 GLU A C 1
ATOM 1460 O O . GLU A 1 181 ? 3.01 12.164 13.539 1 93.56 181 GLU A O 1
ATOM 1465 N N . ILE A 1 182 ? 1.119 12.992 14.383 1 94 182 ILE A N 1
ATOM 1466 C CA . ILE A 1 182 ? 1.397 14.352 13.93 1 94 182 ILE A CA 1
ATOM 1467 C C . ILE A 1 182 ? 2.676 14.859 14.594 1 94 182 ILE A C 1
ATOM 1469 O O . ILE A 1 182 ? 3.574 15.367 13.914 1 94 182 ILE A O 1
ATOM 1473 N N . LEU A 1 183 ? 2.793 14.719 15.883 1 95.38 183 LEU A N 1
ATOM 1474 C CA . LEU A 1 183 ? 3.924 15.266 16.625 1 95.38 183 LEU A CA 1
ATOM 1475 C C . LEU A 1 183 ? 5.215 14.531 16.266 1 95.38 183 LEU A C 1
ATOM 1477 O O . LEU A 1 183 ? 6.254 15.156 16.062 1 95.38 183 LEU A O 1
ATOM 1481 N N . ALA A 1 184 ? 5.109 13.219 16.172 1 93.12 184 ALA A N 1
ATOM 1482 C CA . ALA A 1 184 ? 6.289 12.438 15.82 1 93.12 184 ALA A CA 1
ATOM 1483 C C . ALA A 1 184 ? 6.777 12.781 14.414 1 93.12 184 ALA A C 1
ATOM 1485 O O . ALA A 1 184 ? 7.977 12.969 14.195 1 93.12 184 ALA A O 1
ATOM 1486 N N . PHE A 1 185 ? 5.836 12.883 13.555 1 90.81 185 PHE A N 1
ATOM 1487 C CA . PHE A 1 185 ? 6.168 13.234 12.18 1 90.81 185 PHE A CA 1
ATOM 1488 C C . PHE A 1 185 ? 6.758 14.641 12.102 1 90.81 185 PHE A C 1
ATOM 1490 O O . PHE A 1 185 ? 7.758 14.867 11.414 1 90.81 185 PHE A O 1
ATOM 1497 N N . GLY A 1 186 ? 6.125 15.594 12.742 1 90.12 186 GLY A N 1
ATOM 1498 C CA . GLY A 1 186 ? 6.641 16.953 12.805 1 90.12 186 GLY A CA 1
ATOM 1499 C C . GLY A 1 186 ? 8.047 17.031 13.367 1 90.12 186 GLY A C 1
ATOM 1500 O O . GLY A 1 186 ? 8.883 17.781 12.859 1 90.12 186 GLY A O 1
ATOM 1501 N N . ASP A 1 187 ? 8.289 16.234 14.367 1 90.62 187 ASP A N 1
ATOM 1502 C CA . ASP A 1 187 ? 9.609 16.219 14.992 1 90.62 187 ASP A CA 1
ATOM 1503 C C . ASP A 1 187 ? 10.664 15.68 14.031 1 90.62 187 ASP A C 1
ATOM 1505 O O . ASP A 1 187 ? 11.758 16.234 13.93 1 90.62 187 ASP A O 1
ATOM 1509 N N . GLU A 1 188 ? 10.266 14.648 13.328 1 86.06 188 GLU A N 1
ATOM 1510 C CA . GLU A 1 188 ? 11.164 14.07 12.336 1 86.06 188 GLU A CA 1
ATOM 1511 C C . GLU A 1 188 ? 11.531 15.102 11.266 1 86.06 188 GLU A C 1
ATOM 1513 O O . GLU A 1 188 ? 12.695 15.188 10.852 1 86.06 188 GLU A O 1
ATOM 1518 N N . ASN A 1 189 ? 10.57 15.828 10.852 1 84.06 189 ASN A N 1
ATOM 1519 C CA . ASN A 1 189 ? 10.797 16.859 9.852 1 84.06 189 ASN A CA 1
ATOM 1520 C C . ASN A 1 189 ? 11.664 17.984 10.391 1 84.06 189 ASN A C 1
ATOM 1522 O O . ASN A 1 189 ? 12.586 18.453 9.711 1 84.06 189 ASN A O 1
ATOM 1526 N N . MET A 1 190 ? 11.344 18.375 11.547 1 83 190 MET A N 1
ATOM 1527 C CA . MET A 1 190 ? 12.07 19.469 12.18 1 83 190 MET A CA 1
ATOM 1528 C C . MET A 1 190 ? 13.555 19.141 12.289 1 83 190 MET A C 1
ATOM 1530 O O . MET A 1 190 ? 14.406 20 12.078 1 83 190 MET A O 1
ATOM 1534 N N . ARG A 1 191 ? 13.789 18 12.57 1 81.19 191 ARG A N 1
ATOM 1535 C CA . ARG A 1 191 ? 15.172 17.578 12.758 1 81.19 191 ARG A CA 1
ATOM 1536 C C . ARG A 1 191 ? 15.906 17.516 11.422 1 81.19 191 ARG A C 1
ATOM 1538 O O . ARG A 1 191 ? 17.141 17.609 11.383 1 81.19 191 ARG A O 1
ATOM 1545 N N . ARG A 1 192 ? 15.156 17.406 10.43 1 75.5 192 ARG A N 1
ATOM 1546 C CA . ARG A 1 192 ? 15.758 17.344 9.102 1 75.5 192 ARG A CA 1
ATOM 1547 C C . ARG A 1 192 ? 15.922 18.734 8.508 1 75.5 192 ARG A C 1
ATOM 1549 O O . ARG A 1 192 ? 16.844 18.984 7.738 1 75.5 192 ARG A O 1
ATOM 1556 N N . VAL A 1 193 ? 14.766 19.531 8.828 1 69.5 193 VAL A N 1
ATOM 1557 C CA . VAL A 1 193 ? 14.734 20.844 8.172 1 69.5 193 VAL A CA 1
ATOM 1558 C C . VAL A 1 193 ? 15.016 21.938 9.188 1 69.5 193 VAL A C 1
ATOM 1560 O O . VAL A 1 193 ? 14.57 21.859 10.336 1 69.5 193 VAL A O 1
ATOM 1563 N N . GLN A 1 194 ? 16.125 22.484 9.383 1 65.88 194 GLN A N 1
ATOM 1564 C CA . GLN A 1 194 ? 16.781 23.547 10.117 1 65.88 194 GLN A CA 1
ATOM 1565 C C . GLN A 1 194 ? 15.797 24.281 11.016 1 65.88 194 GLN A C 1
ATOM 1567 O O . GLN A 1 194 ? 15.719 25.516 10.984 1 65.88 194 GLN A O 1
ATOM 1572 N N . ALA A 1 195 ? 14.867 23.625 11.906 1 66.69 195 ALA A N 1
ATOM 1573 C CA . ALA A 1 195 ? 14.219 24.156 13.102 1 66.69 195 ALA A CA 1
ATOM 1574 C C . ALA A 1 195 ? 13.188 25.219 12.742 1 66.69 195 ALA A C 1
ATOM 1576 O O . ALA A 1 195 ? 13.188 26.312 13.32 1 66.69 195 ALA A O 1
ATOM 1577 N N . ARG A 1 196 ? 12.367 25.078 11.766 1 83.25 196 ARG A N 1
ATOM 1578 C CA . ARG A 1 196 ? 11.258 25.984 11.438 1 83.25 196 ARG A CA 1
ATOM 1579 C C . ARG A 1 196 ? 9.922 25.359 11.836 1 83.25 196 ARG A C 1
ATOM 1581 O O . ARG A 1 196 ? 9.852 24.172 12.148 1 83.25 196 ARG A O 1
ATOM 1588 N N . ASP A 1 197 ? 8.891 26.281 11.867 1 88.62 197 ASP A N 1
ATOM 1589 C CA . ASP A 1 197 ? 7.543 25.797 12.125 1 88.62 197 ASP A CA 1
ATOM 1590 C C . ASP A 1 197 ? 7.16 24.672 11.164 1 88.62 197 ASP A C 1
ATOM 1592 O O . ASP A 1 197 ? 7.535 24.703 9.992 1 88.62 197 ASP A O 1
ATOM 1596 N N . GLN A 1 198 ? 6.523 23.703 11.734 1 88.75 198 GLN A N 1
ATOM 1597 C CA . GLN A 1 198 ? 6.113 22.562 10.922 1 88.75 198 GLN A CA 1
ATOM 1598 C C . GLN A 1 198 ? 4.605 22.578 10.68 1 88.75 198 GLN A C 1
ATOM 1600 O O . GLN A 1 198 ? 3.824 22.781 11.609 1 88.75 198 GLN A O 1
ATOM 1605 N N . THR A 1 199 ? 4.242 22.484 9.453 1 89.81 199 THR A N 1
ATOM 1606 C CA . THR A 1 199 ? 2.848 22.234 9.109 1 89.81 199 THR A CA 1
ATOM 1607 C C . THR A 1 199 ? 2.633 20.781 8.703 1 89.81 199 THR A C 1
ATOM 1609 O O . THR A 1 199 ? 3.352 20.266 7.844 1 89.81 199 THR A O 1
ATOM 1612 N N . VAL A 1 200 ? 1.733 20.125 9.328 1 92.06 200 VAL A N 1
ATOM 1613 C CA . VAL A 1 200 ? 1.42 18.734 9.016 1 92.06 200 VAL A CA 1
ATOM 1614 C C . VAL A 1 200 ? -0.047 18.609 8.609 1 92.06 200 VAL A C 1
ATOM 1616 O O . VAL A 1 200 ? -0.939 19.016 9.359 1 92.06 200 VAL A O 1
ATOM 1619 N N . TYR A 1 201 ? -0.297 18.141 7.434 1 93.62 201 TYR A N 1
ATOM 1620 C CA . TYR A 1 201 ? -1.642 17.797 6.988 1 93.62 201 TYR A CA 1
ATOM 1621 C C . TYR A 1 201 ? -1.937 16.312 7.246 1 93.62 201 TYR A C 1
ATOM 1623 O O . TYR A 1 201 ? -1.062 15.469 7.082 1 93.62 201 TYR A O 1
ATOM 1631 N N . VAL A 1 202 ? -3.156 16.047 7.684 1 94.38 202 VAL A N 1
ATOM 1632 C CA . VAL A 1 202 ? -3.561 14.664 7.938 1 94.38 202 VAL A CA 1
ATOM 1633 C C . VAL A 1 202 ? -4.891 14.383 7.246 1 94.38 202 VAL A C 1
ATOM 1635 O O . VAL A 1 202 ? -5.801 15.211 7.27 1 94.38 202 VAL A O 1
ATOM 1638 N N . VAL A 1 203 ? -4.965 13.32 6.586 1 94 203 VAL A N 1
ATOM 1639 C CA . VAL A 1 203 ? -6.238 12.781 6.125 1 94 203 VAL A CA 1
ATOM 1640 C C . VAL A 1 203 ? -6.535 11.469 6.844 1 94 203 VAL A C 1
ATOM 1642 O O . VAL A 1 203 ? -5.699 10.562 6.863 1 94 203 VAL A O 1
ATOM 1645 N N . ARG A 1 204 ? -7.637 11.438 7.484 1 91.38 204 ARG A N 1
ATOM 1646 C CA . ARG A 1 204 ? -8.117 10.242 8.156 1 91.38 204 ARG A CA 1
ATOM 1647 C C . ARG A 1 204 ? -9.289 9.617 7.398 1 91.38 204 ARG A C 1
ATOM 1649 O O . ARG A 1 204 ? -10.258 10.305 7.078 1 91.38 204 ARG A O 1
ATOM 1656 N N . ILE A 1 205 ? -9.156 8.391 7.133 1 88.88 205 ILE A N 1
ATOM 1657 C CA . ILE A 1 205 ? -10.227 7.68 6.438 1 88.88 205 ILE A CA 1
ATOM 1658 C C . ILE A 1 205 ? -10.703 6.504 7.285 1 88.88 205 ILE A C 1
ATOM 1660 O O . ILE A 1 205 ? -9.914 5.609 7.613 1 88.88 205 ILE A O 1
ATOM 1664 N N . ILE A 1 206 ? -11.891 6.57 7.664 1 85.5 206 ILE A N 1
ATOM 1665 C CA . ILE A 1 206 ? -12.57 5.48 8.352 1 85.5 206 ILE A CA 1
ATOM 1666 C C . ILE A 1 206 ? -13.711 4.957 7.488 1 85.5 206 ILE A C 1
ATOM 1668 O O . ILE A 1 206 ? -14.742 5.621 7.328 1 85.5 206 ILE A O 1
ATOM 1672 N N . SER A 1 207 ? -13.469 3.736 6.926 1 84.38 207 SER A N 1
ATOM 1673 C CA . SER A 1 207 ? -14.414 3.229 5.938 1 84.38 207 SER A CA 1
ATOM 1674 C C . SER A 1 207 ? -14.602 4.219 4.793 1 84.38 207 SER A C 1
ATOM 1676 O O . SER A 1 207 ? -13.633 4.613 4.145 1 84.38 207 SER A O 1
ATOM 1678 N N . LYS A 1 208 ? -15.797 4.734 4.641 1 89.25 208 LYS A N 1
ATOM 1679 C CA . LYS A 1 208 ? -16.078 5.641 3.529 1 89.25 208 LYS A CA 1
ATOM 1680 C C . LYS A 1 208 ? -16.031 7.094 3.982 1 89.25 208 LYS A C 1
ATOM 1682 O O . LYS A 1 208 ? -16.281 8.008 3.188 1 89.25 208 LYS A O 1
ATOM 1687 N N . TYR A 1 209 ? -15.664 7.371 5.23 1 90.81 209 TYR A N 1
ATOM 1688 C CA . TYR A 1 209 ? -15.688 8.727 5.77 1 90.81 209 TYR A CA 1
ATOM 1689 C C . TYR A 1 209 ? -14.281 9.289 5.902 1 90.81 209 TYR A C 1
ATOM 1691 O O . TYR A 1 209 ? -13.375 8.617 6.402 1 90.81 209 TYR A O 1
ATOM 1699 N N . VAL A 1 210 ? -14.188 10.57 5.469 1 93.44 210 VAL A N 1
ATOM 1700 C CA . VAL A 1 210 ? -12.875 11.211 5.414 1 93.44 210 VAL A CA 1
ATOM 1701 C C . VAL A 1 210 ? -12.875 12.469 6.277 1 93.44 210 VAL A C 1
ATOM 1703 O O . VAL A 1 210 ? -13.805 13.273 6.203 1 93.44 210 VAL A O 1
ATOM 1706 N N . THR A 1 211 ? -11.883 12.609 7.102 1 93.94 211 THR A N 1
ATOM 1707 C CA . THR A 1 211 ? -11.664 13.812 7.898 1 93.94 211 THR A CA 1
ATOM 1708 C C . THR A 1 211 ? -10.266 14.375 7.641 1 93.94 211 THR A C 1
ATOM 1710 O O . THR A 1 211 ? -9.297 13.625 7.543 1 93.94 211 THR A O 1
ATOM 1713 N N . PHE A 1 212 ? -10.195 15.688 7.543 1 96 212 PHE A N 1
ATOM 1714 C CA . PHE A 1 212 ? -8.922 16.359 7.324 1 96 212 PHE A CA 1
ATOM 1715 C C . PHE A 1 212 ? -8.477 17.094 8.578 1 96 212 PHE A C 1
ATOM 1717 O O . PHE A 1 212 ? -9.312 17.656 9.305 1 96 212 PHE A O 1
ATOM 1724 N N . TYR A 1 213 ? -7.211 17.062 8.812 1 95.12 213 TYR A N 1
ATOM 1725 C CA . TYR A 1 213 ? -6.605 17.812 9.898 1 95.12 213 TYR A CA 1
ATOM 1726 C C . TYR A 1 213 ? -5.441 18.656 9.391 1 95.12 213 TYR A C 1
ATOM 1728 O O . TYR A 1 213 ? -4.793 18.297 8.406 1 95.12 213 TYR A O 1
ATOM 1736 N N . LYS A 1 214 ? -5.207 19.688 10.078 1 95.38 214 LYS A N 1
ATOM 1737 C CA . LYS A 1 214 ? -4.035 20.531 9.883 1 95.38 214 LYS A CA 1
ATOM 1738 C C . LYS A 1 214 ? -3.434 20.969 11.219 1 95.38 214 LYS A C 1
ATOM 1740 O O . LYS A 1 214 ? -4.141 21.484 12.086 1 95.38 214 LYS A O 1
ATOM 1745 N N . ALA A 1 215 ? -2.201 20.703 11.375 1 95.06 215 ALA A N 1
ATOM 1746 C CA . ALA A 1 215 ? -1.48 21.156 12.562 1 95.06 215 ALA A CA 1
ATOM 1747 C C . ALA A 1 215 ? -0.348 22.109 12.188 1 95.06 215 ALA A C 1
ATOM 1749 O O . ALA A 1 215 ? 0.448 21.828 11.297 1 95.06 215 ALA A O 1
ATOM 1750 N N . MET A 1 216 ? -0.366 23.203 12.773 1 91.81 216 MET A N 1
ATOM 1751 C CA . MET A 1 216 ? 0.786 24.094 12.742 1 91.81 216 MET A CA 1
ATOM 1752 C C . MET A 1 216 ? 1.549 24.047 14.062 1 91.81 216 MET A C 1
ATOM 1754 O O . MET A 1 216 ? 1.043 24.5 15.086 1 91.81 216 MET A O 1
ATOM 1758 N N . ILE A 1 217 ? 2.717 23.516 14 1 93.69 217 ILE A N 1
ATOM 1759 C CA . ILE A 1 217 ? 3.492 23.297 15.211 1 93.69 217 ILE A CA 1
ATOM 1760 C C . ILE A 1 217 ? 4.66 24.281 15.273 1 93.69 217 ILE A C 1
ATOM 1762 O O . ILE A 1 217 ? 5.578 24.203 14.453 1 93.69 217 ILE A O 1
ATOM 1766 N N . PRO A 1 218 ? 4.664 25.109 16.234 1 93.44 218 PRO A N 1
ATOM 1767 C CA . PRO A 1 218 ? 5.766 26.062 16.344 1 93.44 218 PRO A CA 1
ATOM 1768 C C . PRO A 1 218 ? 7.098 25.391 16.672 1 93.44 218 PRO A C 1
ATOM 1770 O O . PRO A 1 218 ? 7.133 24.453 17.469 1 93.44 218 PRO A O 1
ATOM 1773 N N . ALA A 1 219 ? 8.164 25.938 16.125 1 92.44 219 ALA A N 1
ATOM 1774 C CA . ALA A 1 219 ? 9.5 25.406 16.391 1 92.44 219 ALA A CA 1
ATOM 1775 C C . ALA A 1 219 ? 9.812 25.422 17.875 1 92.44 219 ALA A C 1
ATOM 1777 O O . ALA A 1 219 ? 10.375 24.453 18.406 1 92.44 219 ALA A O 1
ATOM 1778 N N . PRO A 1 220 ? 9.414 26.469 18.594 1 94.31 220 PRO A N 1
ATOM 1779 C CA . PRO A 1 220 ? 9.688 26.484 20.031 1 94.31 220 PRO A CA 1
ATOM 1780 C C . PRO A 1 220 ? 9 25.359 20.781 1 94.31 220 PRO A C 1
ATOM 1782 O O . PRO A 1 220 ? 9.461 24.953 21.859 1 94.31 220 PRO A O 1
ATOM 1785 N N . TYR A 1 221 ? 7.867 24.844 20.234 1 96.25 221 TYR A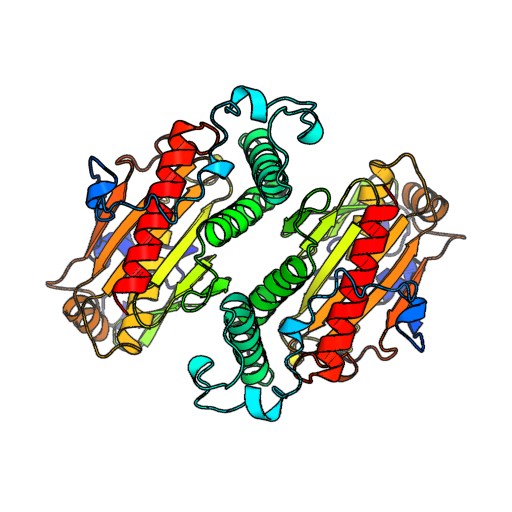 N 1
ATOM 1786 C CA . TYR A 1 221 ? 7.199 23.703 20.859 1 96.25 221 TYR A CA 1
ATOM 1787 C C . TYR A 1 221 ? 8.133 22.5 20.922 1 96.25 221 TYR A C 1
ATOM 1789 O O . TYR A 1 221 ? 8.227 21.844 21.969 1 96.25 221 TYR A O 1
ATOM 1797 N N . PHE A 1 222 ? 8.797 22.234 19.859 1 93.12 222 PHE A N 1
ATOM 1798 C CA . PHE A 1 222 ? 9.727 21.109 19.812 1 93.12 222 PHE A CA 1
ATOM 1799 C C . PHE A 1 222 ? 10.938 21.359 20.703 1 93.12 222 PHE A C 1
ATOM 1801 O O . PHE A 1 222 ? 11.484 20.422 21.281 1 93.12 222 PHE A O 1
ATOM 1808 N N . ALA A 1 223 ? 11.367 22.594 20.812 1 92.44 223 ALA A N 1
ATOM 1809 C CA . ALA A 1 223 ? 12.453 22.953 21.719 1 92.44 223 ALA A CA 1
ATOM 1810 C C . ALA A 1 223 ? 12.094 22.609 23.156 1 92.44 223 ALA A C 1
ATOM 1812 O O . ALA A 1 223 ? 12.914 22.078 23.906 1 92.44 223 ALA A O 1
ATOM 1813 N N . GLU A 1 224 ? 10.875 22.953 23.5 1 93.94 224 GLU A N 1
ATOM 1814 C CA . GLU A 1 224 ? 10.422 22.625 24.844 1 93.94 224 GLU A CA 1
ATOM 1815 C C . GLU A 1 224 ? 10.391 21.125 25.062 1 93.94 224 GLU A C 1
ATOM 1817 O O . GLU A 1 224 ? 10.75 20.641 26.141 1 93.94 224 GLU A O 1
ATOM 1822 N N . LEU A 1 225 ? 9.922 20.391 24.047 1 93 225 LEU A N 1
ATOM 1823 C CA . LEU A 1 225 ? 9.883 18.922 24.156 1 93 225 LEU A CA 1
ATOM 1824 C C . LEU A 1 225 ? 11.273 18.359 24.375 1 93 225 LEU A C 1
ATOM 1826 O O . LEU A 1 225 ? 11.43 17.328 25.047 1 93 225 LEU A O 1
ATOM 1830 N N . GLY A 1 226 ? 12.227 18.969 23.766 1 89.5 226 GLY A N 1
ATOM 1831 C CA . GLY A 1 226 ? 13.609 18.547 23.969 1 89.5 226 GLY A CA 1
ATOM 1832 C C . GLY A 1 226 ? 14.039 18.578 25.422 1 89.5 226 GLY A C 1
ATOM 1833 O O . GLY A 1 226 ? 14.891 17.797 25.828 1 89.5 226 GLY A O 1
ATOM 1834 N N . ASP A 1 227 ? 13.43 19.422 26.203 1 88.69 227 ASP A N 1
ATOM 1835 C CA . ASP A 1 227 ? 13.773 19.594 27.609 1 88.69 227 ASP A CA 1
ATOM 1836 C C . ASP A 1 227 ? 12.805 18.844 28.516 1 88.69 227 ASP A C 1
ATOM 1838 O O . ASP A 1 227 ? 13.07 18.656 29.703 1 88.69 227 ASP A O 1
ATOM 1842 N N . GLY A 1 228 ? 11.789 18.422 27.938 1 89.94 228 GLY A N 1
ATOM 1843 C CA . GLY A 1 228 ? 10.727 17.75 28.672 1 89.94 228 GLY A CA 1
ATOM 1844 C C . GLY A 1 228 ? 9.359 17.953 28.047 1 89.94 228 GLY A C 1
ATOM 1845 O O . GLY A 1 228 ? 9.203 17.875 26.828 1 89.94 228 GLY A O 1
ATOM 1846 N N . LEU A 1 229 ? 8.367 18.141 28.906 1 92.81 229 LEU A N 1
ATOM 1847 C CA . LEU A 1 229 ? 7.016 18.391 28.406 1 92.81 229 LEU A CA 1
ATOM 1848 C C . LEU A 1 229 ? 6.812 19.875 28.125 1 92.81 229 LEU A C 1
ATOM 1850 O O . LEU A 1 229 ? 7.465 20.719 28.734 1 92.81 229 LEU A O 1
ATOM 1854 N N . PRO A 1 230 ? 5.949 20.125 27.188 1 93.88 230 PRO A N 1
ATOM 1855 C CA . PRO A 1 230 ? 5.723 21.547 26.875 1 93.88 230 PRO A CA 1
ATOM 1856 C C . PRO A 1 230 ? 5.191 22.344 28.062 1 93.88 230 PRO A C 1
ATOM 1858 O O . PRO A 1 230 ? 4.355 21.844 28.812 1 93.88 230 PRO A O 1
ATOM 1861 N N . GLN A 1 231 ? 5.695 23.562 28.188 1 92.19 231 GLN A N 1
ATOM 1862 C CA . GLN A 1 231 ? 5.297 24.438 29.297 1 92.19 231 GLN A CA 1
ATOM 1863 C C . GLN A 1 231 ? 4.504 25.641 28.797 1 92.19 231 GLN A C 1
ATOM 1865 O O . GLN A 1 231 ? 3.375 25.859 29.234 1 92.19 231 GLN A O 1
ATOM 1870 N N . LYS A 1 232 ? 4.992 26.359 27.859 1 94.56 232 LYS A N 1
ATOM 1871 C CA . LYS A 1 232 ? 4.383 27.578 27.344 1 94.56 232 LYS A CA 1
ATOM 1872 C C . LYS A 1 232 ? 3.707 27.344 26 1 94.56 232 LYS A C 1
ATOM 1874 O O . LYS A 1 232 ? 2.619 27.859 25.734 1 94.56 232 LYS A O 1
ATOM 1879 N N . GLU A 1 233 ? 4.375 26.578 25.156 1 95.81 233 GLU A N 1
ATOM 1880 C CA . GLU A 1 233 ? 3.893 26.344 23.797 1 95.81 233 GLU A CA 1
ATOM 1881 C C . GLU A 1 233 ? 2.771 25.297 23.781 1 95.81 233 GLU A C 1
ATOM 1883 O O . GLU A 1 233 ? 2.688 24.453 24.688 1 95.81 233 GLU A O 1
ATOM 1888 N N . SER A 1 234 ? 1.892 25.438 22.875 1 97.31 234 SER A N 1
ATOM 1889 C CA . SER A 1 234 ? 0.826 24.469 22.641 1 97.31 234 SER A CA 1
ATOM 1890 C C . SER A 1 234 ? 0.597 24.266 21.141 1 97.31 234 SER A C 1
ATOM 1892 O O . SER A 1 234 ? 1.094 25.031 20.328 1 97.31 234 SER A O 1
ATOM 1894 N N . VAL A 1 235 ? -0.029 23.203 20.781 1 97.5 235 VAL A N 1
ATOM 1895 C CA . VAL A 1 235 ? -0.347 22.875 19.406 1 97.5 235 VAL A CA 1
ATOM 1896 C C . VAL A 1 235 ? -1.861 22.797 19.219 1 97.5 235 VAL A C 1
ATOM 1898 O O . VAL A 1 235 ? -2.545 22.125 20.016 1 97.5 235 VAL A O 1
ATOM 1901 N N . VAL A 1 236 ? -2.367 23.484 18.281 1 97.12 236 VAL A N 1
ATOM 1902 C CA . VAL A 1 236 ? -3.773 23.391 17.906 1 97.12 236 VAL A CA 1
ATOM 1903 C C . VAL A 1 236 ? -3.896 22.625 16.578 1 97.12 236 VAL A C 1
ATOM 1905 O O . VAL A 1 236 ? -3.225 22.969 15.602 1 97.12 236 VAL A O 1
ATOM 1908 N N . ILE A 1 237 ? -4.723 21.594 16.531 1 97 237 ILE A N 1
ATOM 1909 C CA . ILE A 1 237 ? -5 20.828 15.328 1 97 237 ILE A CA 1
ATOM 1910 C C . ILE A 1 237 ? -6.387 21.172 14.797 1 97 237 ILE A C 1
ATOM 1912 O O . ILE A 1 237 ? -7.395 20.953 15.477 1 97 237 ILE A O 1
ATOM 1916 N N . LEU A 1 238 ? -6.414 21.719 13.617 1 97.62 238 LEU A N 1
ATOM 1917 C CA . LEU A 1 238 ? -7.688 22 12.961 1 97.62 238 LEU A CA 1
ATOM 1918 C C . LEU A 1 238 ? -8.312 20.719 12.43 1 97.62 238 LEU A C 1
ATOM 1920 O O . LEU A 1 238 ? -7.609 19.844 11.93 1 97.62 238 LEU A O 1
ATOM 1924 N N . ARG A 1 239 ? -9.594 20.641 12.539 1 96.69 239 ARG A N 1
ATOM 1925 C CA . ARG A 1 239 ? -10.336 19.453 12.102 1 96.69 239 ARG A CA 1
ATOM 1926 C C . ARG A 1 239 ? -11.484 19.844 11.172 1 96.69 239 ARG A C 1
ATOM 1928 O O . ARG A 1 239 ? -12.281 20.734 11.5 1 96.69 239 ARG A O 1
ATOM 1935 N N . TRP A 1 240 ? -11.555 19.172 10.047 1 97 240 TRP A N 1
ATOM 1936 C CA . TRP A 1 240 ? -12.672 19.344 9.125 1 97 240 TRP A CA 1
ATOM 1937 C C . TRP A 1 240 ? -13.117 18 8.562 1 97 240 TRP A C 1
ATOM 1939 O O . TRP A 1 240 ? -12.312 17.25 8.008 1 97 240 TRP A O 1
ATOM 1949 N N . PRO A 1 241 ? -14.383 17.656 8.562 1 95.88 241 PRO A N 1
ATOM 1950 C CA . PRO A 1 241 ? -15.492 18.359 9.203 1 95.88 241 PRO A CA 1
ATOM 1951 C C . PRO A 1 241 ? -15.344 18.438 10.727 1 95.88 241 PRO A C 1
ATOM 1953 O O . PRO A 1 241 ? -14.477 17.781 11.297 1 95.88 241 PRO A O 1
ATOM 1956 N N . GLY A 1 242 ? -16.094 19.203 11.383 1 93.38 242 GLY A N 1
ATOM 1957 C CA . GLY A 1 242 ? -15.82 19.656 12.734 1 93.38 242 GLY A CA 1
ATOM 1958 C C . GLY A 1 242 ? -16.094 18.609 13.789 1 93.38 242 GLY A C 1
ATOM 1959 O O . GLY A 1 242 ? -15.469 18.625 14.859 1 93.38 242 GLY A O 1
ATOM 1960 N N . GLU A 1 243 ? -16.875 17.688 13.547 1 89.5 243 GLU A N 1
ATOM 1961 C CA . GLU A 1 243 ? -17.203 16.656 14.531 1 89.5 243 GLU A CA 1
ATOM 1962 C C . GLU A 1 243 ? -16.219 15.484 14.453 1 89.5 243 GLU A C 1
ATOM 1964 O O . GLU A 1 243 ? -15.742 15.141 13.367 1 89.5 243 GLU A O 1
ATOM 1969 N N . SER A 1 244 ? -15.992 14.836 15.609 1 83.5 244 SER A N 1
ATOM 1970 C CA . SER A 1 244 ? -14.953 13.812 15.68 1 83.5 244 SER A CA 1
ATOM 1971 C C . SER A 1 244 ? -15.516 12.438 15.312 1 83.5 244 SER A C 1
ATOM 1973 O O . SER A 1 244 ? -14.75 11.523 14.992 1 83.5 244 SER A O 1
ATOM 1975 N N . MET A 1 245 ? -16.797 12.344 15.398 1 85.12 245 MET A N 1
ATOM 1976 C CA . MET A 1 245 ? -17.391 11.047 15.078 1 85.12 245 MET A CA 1
ATOM 1977 C C . MET A 1 245 ? -17.156 10.695 13.609 1 85.12 245 MET A C 1
ATOM 1979 O O . MET A 1 245 ? -17.266 11.555 12.734 1 85.12 245 MET A O 1
ATOM 1983 N N . PRO A 1 246 ? -16.812 9.477 13.375 1 80.44 246 PRO A N 1
ATOM 1984 C CA . PRO A 1 246 ? -16.469 9.07 12.008 1 80.44 246 PRO A CA 1
ATOM 1985 C C . PRO A 1 246 ? -17.578 9.391 11 1 80.44 246 PRO A C 1
ATOM 1987 O O . PRO A 1 246 ? -17.281 9.867 9.898 1 80.44 246 PRO A O 1
ATOM 1990 N N . GLU A 1 247 ? -18.781 9.281 11.383 1 84.44 247 GLU A N 1
ATOM 1991 C CA . GLU A 1 247 ? -19.906 9.453 10.461 1 84.44 247 GLU A CA 1
ATOM 1992 C C . GLU A 1 247 ? -20.109 10.93 10.109 1 84.44 247 GLU A C 1
ATOM 1994 O O . GLU A 1 247 ? -20.828 11.25 9.164 1 84.44 247 GLU A O 1
ATOM 1999 N N . ALA A 1 248 ? -19.375 11.719 10.82 1 89.25 248 ALA A N 1
ATOM 2000 C CA . ALA A 1 248 ? -19.469 13.148 10.539 1 89.25 248 ALA A CA 1
ATOM 2001 C C . ALA A 1 248 ? -18.484 13.562 9.438 1 89.25 248 ALA A C 1
ATOM 2003 O O . ALA A 1 248 ? -18.516 14.695 8.961 1 89.25 248 ALA A O 1
ATOM 2004 N N . GLY A 1 249 ? -17.641 12.609 9.008 1 93.44 249 GLY A N 1
ATOM 2005 C CA . GLY A 1 249 ? -16.672 12.891 7.953 1 93.44 249 GLY A CA 1
ATOM 2006 C C . GLY A 1 249 ? -17.312 13 6.582 1 93.44 249 GLY A C 1
ATOM 2007 O O . GLY A 1 249 ? -18.516 12.766 6.426 1 93.44 249 GLY A O 1
ATOM 2008 N N . LEU A 1 250 ? -16.562 13.484 5.648 1 96.38 250 LEU A N 1
ATOM 2009 C CA . LEU A 1 250 ? -16.984 13.523 4.254 1 96.38 250 LEU A CA 1
ATOM 2010 C C . LEU A 1 250 ? -17.219 12.117 3.715 1 96.38 250 LEU A C 1
ATOM 2012 O O . LEU A 1 250 ? -16.344 11.266 3.793 1 96.38 250 LEU A O 1
ATOM 2016 N N . ASN A 1 251 ? -18.359 11.883 3.184 1 96.06 251 ASN A N 1
ATOM 2017 C CA . ASN A 1 251 ? -18.734 10.57 2.658 1 96.06 251 ASN A CA 1
ATOM 2018 C C . ASN A 1 251 ? -18.297 10.406 1.207 1 96.06 251 ASN A C 1
ATOM 2020 O O . ASN A 1 251 ? -18.969 10.867 0.288 1 96.06 251 ASN A O 1
ATOM 2024 N N . ILE A 1 252 ? -17.281 9.656 0.944 1 95.81 252 ILE A N 1
ATOM 2025 C CA . ILE A 1 252 ? -16.703 9.531 -0.389 1 95.81 252 ILE A CA 1
ATOM 2026 C C . ILE A 1 252 ? -17.578 8.641 -1.259 1 95.81 252 ILE A C 1
ATOM 2028 O O . ILE A 1 252 ? -17.406 8.578 -2.477 1 95.81 252 ILE A O 1
ATOM 2032 N N . ALA A 1 253 ? -18.469 7.93 -0.637 1 95.88 253 ALA A N 1
ATOM 2033 C CA . ALA A 1 253 ? -19.406 7.145 -1.423 1 95.88 253 ALA A CA 1
ATOM 2034 C C . ALA A 1 253 ? -20.375 8.047 -2.178 1 95.88 253 ALA A C 1
ATOM 2036 O O . ALA A 1 253 ? -21 7.629 -3.16 1 95.88 253 ALA A O 1
ATOM 2037 N N . GLU A 1 254 ? -20.594 9.234 -1.64 1 97.69 254 GLU A N 1
ATOM 2038 C CA . GLU A 1 254 ? -21.422 10.234 -2.301 1 97.69 254 GLU A CA 1
ATOM 2039 C C . GLU A 1 254 ? -20.578 11.133 -3.205 1 97.69 254 GLU A C 1
ATOM 2041 O O . GLU A 1 254 ? -19.469 11.523 -2.844 1 97.69 254 GLU A O 1
ATOM 2046 N N . PRO A 1 255 ? -21.094 11.508 -4.398 1 97.69 255 PRO A N 1
ATOM 2047 C CA . PRO A 1 255 ? -20.297 12.289 -5.348 1 97.69 255 PRO A CA 1
ATOM 2048 C C . PRO A 1 255 ? -19.812 13.617 -4.766 1 97.69 255 PRO A C 1
ATOM 2050 O O . PRO A 1 255 ? -18.672 14.031 -5.004 1 97.69 255 PRO A O 1
ATOM 2053 N N . ASP A 1 256 ? -20.688 14.273 -4.023 1 97.19 256 ASP A N 1
ATOM 2054 C CA . ASP A 1 256 ? -20.297 15.562 -3.457 1 97.19 256 ASP A CA 1
ATOM 2055 C C . ASP A 1 256 ? -19.172 15.398 -2.443 1 97.19 256 ASP A C 1
ATOM 2057 O O . ASP A 1 256 ? -18.234 16.203 -2.404 1 97.19 256 ASP A O 1
ATOM 2061 N N . GLY A 1 257 ? -19.312 14.414 -1.595 1 97.69 257 GLY A N 1
ATOM 2062 C CA . GLY A 1 257 ? -18.234 14.102 -0.67 1 97.69 257 GLY A CA 1
ATOM 2063 C C . GLY A 1 257 ? -16.938 13.703 -1.367 1 97.69 257 GLY A C 1
ATOM 2064 O O . GLY A 1 257 ? -15.859 14.148 -0.983 1 97.69 257 GLY A O 1
ATOM 2065 N N . ARG A 1 258 ? -17.094 12.93 -2.361 1 97.62 258 ARG A N 1
ATOM 2066 C CA . ARG A 1 258 ? -15.961 12.492 -3.16 1 97.62 258 ARG A CA 1
ATOM 2067 C C . ARG A 1 258 ? -15.266 13.68 -3.816 1 97.62 258 ARG A C 1
ATOM 2069 O O . ARG A 1 258 ? -14.031 13.773 -3.795 1 97.62 258 ARG A O 1
ATOM 2076 N N . ARG A 1 259 ? -16.016 14.547 -4.375 1 97.5 259 ARG A N 1
ATOM 2077 C CA . ARG A 1 259 ? -15.477 15.75 -4.996 1 97.5 259 ARG A CA 1
ATOM 2078 C C . ARG A 1 259 ? -14.688 16.578 -3.984 1 97.5 259 ARG A C 1
ATOM 2080 O O . ARG A 1 259 ? -13.562 17 -4.258 1 97.5 259 ARG A O 1
ATOM 2087 N N . GLU A 1 260 ? -15.273 16.812 -2.867 1 97.19 260 GLU A N 1
ATOM 2088 C CA . GLU A 1 260 ? -14.625 17.641 -1.86 1 97.19 260 GLU A CA 1
ATOM 2089 C C . GLU A 1 260 ? -13.32 17.016 -1.385 1 97.19 260 GLU A C 1
ATOM 2091 O O . GLU A 1 260 ? -12.312 17.703 -1.24 1 97.19 260 GLU A O 1
ATOM 2096 N N . VAL A 1 261 ? -13.328 15.742 -1.158 1 97.69 261 VAL A N 1
ATOM 2097 C CA . VAL A 1 261 ? -12.125 15.039 -0.721 1 97.69 261 VAL A CA 1
ATOM 2098 C C . VAL A 1 261 ? -11.023 15.195 -1.769 1 97.69 261 VAL A C 1
ATOM 2100 O O . VAL A 1 261 ? -9.891 15.555 -1.44 1 97.69 261 VAL A O 1
ATOM 2103 N N . LEU A 1 262 ? -11.367 14.977 -3.027 1 97.88 262 LEU A N 1
ATOM 2104 C CA . LEU A 1 262 ? -10.406 15.078 -4.117 1 97.88 262 LEU A CA 1
ATOM 2105 C C . LEU A 1 262 ? -9.891 16.516 -4.254 1 97.88 262 LEU A C 1
ATOM 2107 O O . LEU A 1 262 ? -8.703 16.734 -4.504 1 97.88 262 LEU A O 1
ATOM 2111 N N . GLU A 1 263 ? -10.75 17.422 -4.039 1 97.38 263 GLU A N 1
ATOM 2112 C CA . GLU A 1 263 ? -10.359 18.828 -4.129 1 97.38 263 GLU A CA 1
ATOM 2113 C C . GLU A 1 263 ? -9.375 19.203 -3.023 1 97.38 263 GLU A C 1
ATOM 2115 O O . GLU A 1 263 ? -8.344 19.828 -3.285 1 97.38 263 GLU A O 1
ATOM 2120 N N . VAL A 1 264 ? -9.719 18.875 -1.833 1 96.75 264 VAL A N 1
ATOM 2121 C CA . VAL A 1 264 ? -8.859 19.203 -0.698 1 96.75 264 VAL A CA 1
ATOM 2122 C C . VAL A 1 264 ? -7.492 18.562 -0.871 1 96.75 264 VAL A C 1
ATOM 2124 O O . VAL A 1 264 ? -6.461 19.203 -0.688 1 96.75 264 VAL A O 1
ATOM 2127 N N . LEU A 1 265 ? -7.465 17.297 -1.259 1 96.75 265 LEU A N 1
ATOM 2128 C CA . LEU A 1 265 ? -6.203 16.594 -1.465 1 96.75 265 LEU A CA 1
ATOM 2129 C C . LEU A 1 265 ? -5.391 17.25 -2.576 1 96.75 265 LEU A C 1
ATOM 2131 O O . LEU A 1 265 ? -4.168 17.375 -2.465 1 96.75 265 LEU A O 1
ATOM 2135 N N . THR A 1 266 ? -6.043 17.625 -3.617 1 96.62 266 THR A N 1
ATOM 2136 C CA . THR A 1 266 ? -5.363 18.297 -4.723 1 96.62 266 THR A CA 1
ATOM 2137 C C . THR A 1 266 ? -4.773 19.625 -4.27 1 96.62 266 THR A C 1
ATOM 2139 O O . THR A 1 266 ? -3.656 19.984 -4.648 1 96.62 266 THR A O 1
ATOM 2142 N N . ARG A 1 267 ? -5.508 20.359 -3.521 1 95.12 267 ARG A N 1
ATOM 2143 C CA . ARG A 1 267 ? -5.012 21.625 -2.992 1 95.12 267 ARG A CA 1
ATOM 2144 C C . ARG A 1 267 ? -3.797 21.406 -2.096 1 95.12 267 ARG A C 1
ATOM 2146 O O . ARG A 1 267 ? -2.834 22.172 -2.146 1 95.12 267 ARG A O 1
ATOM 2153 N N . ILE A 1 268 ? -3.895 20.391 -1.246 1 93.19 268 ILE A N 1
ATOM 2154 C CA . ILE A 1 268 ? -2.766 20.062 -0.38 1 93.19 268 ILE A CA 1
ATOM 2155 C C . ILE A 1 268 ? -1.542 19.734 -1.23 1 93.19 268 ILE A C 1
ATOM 2157 O O . ILE A 1 268 ? -0.438 20.203 -0.957 1 93.19 268 ILE A O 1
ATOM 2161 N N . ARG A 1 269 ? -1.749 18.938 -2.234 1 93.5 269 ARG A N 1
ATOM 2162 C CA . ARG A 1 269 ? -0.654 18.609 -3.139 1 93.5 269 ARG A CA 1
ATOM 2163 C C . ARG A 1 269 ? -0.012 19.859 -3.711 1 93.5 269 ARG A C 1
ATOM 2165 O O . ARG A 1 269 ? 1.214 20 -3.705 1 93.5 269 ARG A O 1
ATOM 2172 N N . GLN A 1 270 ? -0.827 20.719 -4.199 1 92 270 GLN A N 1
ATOM 2173 C CA . GLN A 1 270 ? -0.322 21.953 -4.789 1 92 270 GLN A CA 1
ATOM 2174 C C . GLN A 1 270 ? 0.473 22.766 -3.771 1 92 270 GLN A C 1
ATOM 2176 O O . GLN A 1 270 ? 1.524 23.328 -4.098 1 92 270 GLN A O 1
ATOM 2181 N N . HIS A 1 271 ? -0.063 22.812 -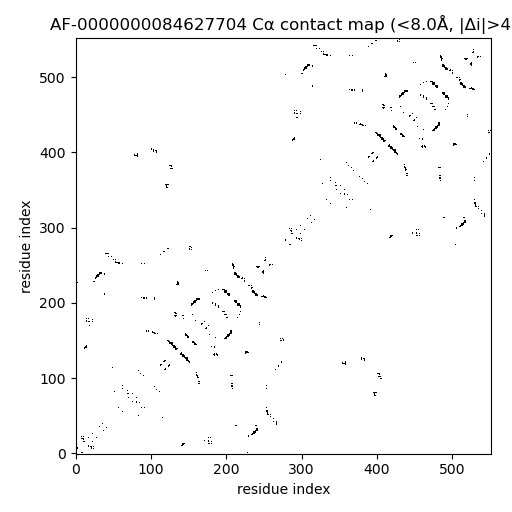2.674 1 89.69 271 HIS A N 1
ATOM 2182 C CA . HIS A 1 271 ? 0.619 23.531 -1.609 1 89.69 271 HIS A CA 1
ATOM 2183 C C . HIS A 1 271 ? 1.985 22.922 -1.315 1 89.69 271 HIS A C 1
ATOM 2185 O O . HIS A 1 271 ? 2.969 23.656 -1.147 1 89.69 271 HIS A O 1
ATOM 2191 N N . LEU A 1 272 ? 2.02 21.656 -1.224 1 88.06 272 LEU A N 1
ATOM 2192 C CA . LEU A 1 272 ? 3.271 20.953 -0.948 1 88.06 272 LEU A CA 1
ATOM 2193 C C . LEU A 1 272 ? 4.277 21.188 -2.068 1 88.06 272 LEU A C 1
ATOM 2195 O O . LEU A 1 272 ? 5.477 21.328 -1.812 1 88.06 272 LEU A O 1
ATOM 2199 N N . LEU A 1 273 ? 3.809 21.219 -3.268 1 87.5 273 LEU A N 1
ATOM 2200 C CA . LEU A 1 273 ? 4.688 21.406 -4.418 1 87.5 273 LEU A CA 1
ATOM 2201 C C . LEU A 1 273 ? 5.227 22.828 -4.457 1 87.5 273 LEU A C 1
ATOM 2203 O O . LEU A 1 273 ? 6.352 23.062 -4.906 1 87.5 273 LEU A O 1
ATOM 2207 N N . ASN A 1 274 ? 4.445 23.75 -4.043 1 82.31 274 ASN A N 1
ATOM 2208 C CA . ASN A 1 274 ? 4.828 25.156 -4.094 1 82.31 274 ASN A CA 1
ATOM 2209 C C . ASN A 1 274 ? 5.715 25.547 -2.91 1 82.31 274 ASN A C 1
ATOM 2211 O O . ASN A 1 274 ? 6.43 26.547 -2.965 1 82.31 274 ASN A O 1
ATOM 2215 N N . GLY A 1 275 ? 5.473 25 -1.822 1 66.38 275 GLY A N 1
ATOM 2216 C CA . GLY A 1 275 ? 6.309 25.328 -0.675 1 66.38 275 GLY A CA 1
ATOM 2217 C C . GLY A 1 275 ? 7.754 24.891 -0.852 1 66.38 275 GLY A C 1
ATOM 2218 O O . GLY A 1 275 ? 8.594 25.156 0.007 1 66.38 275 GLY A O 1
ATOM 2219 N N . ASN A 1 276 ? 8.117 24.078 -1.969 1 49.72 276 ASN A N 1
ATOM 2220 C CA . ASN A 1 276 ? 9.516 23.797 -2.27 1 49.72 276 ASN A CA 1
ATOM 2221 C C . ASN A 1 276 ? 10.07 24.75 -3.328 1 49.72 276 ASN A C 1
ATOM 2223 O O . ASN A 1 276 ? 9.383 25.062 -4.301 1 49.72 276 ASN A O 1
ATOM 2227 N N . MET B 1 1 ? -11.039 -31.734 14.742 1 51.84 1 MET B N 1
ATOM 2228 C CA . MET B 1 1 ? -9.758 -31.141 14.352 1 51.84 1 MET B CA 1
ATOM 2229 C C . MET B 1 1 ? -8.82 -32.188 13.773 1 51.84 1 MET B C 1
ATOM 2231 O O . MET B 1 1 ? -9.023 -33.375 13.977 1 51.84 1 MET B O 1
ATOM 2235 N N . LEU B 1 2 ? -8 -31.828 12.805 1 58.69 2 LEU B N 1
ATOM 2236 C CA . LEU B 1 2 ? -7.141 -32.812 12.148 1 58.69 2 LEU B CA 1
ATOM 2237 C C . LEU B 1 2 ? -6.516 -33.75 13.172 1 58.69 2 LEU B C 1
ATOM 2239 O O . LEU B 1 2 ? -6.359 -34.938 12.898 1 58.69 2 LEU B O 1
ATOM 2243 N N . LYS B 1 3 ? -6.242 -33.25 14.312 1 56.19 3 LYS B N 1
ATOM 2244 C CA . LYS B 1 3 ? -5.594 -34.062 15.328 1 56.19 3 LYS B CA 1
ATOM 2245 C C . LYS B 1 3 ? -6.477 -35.25 15.719 1 56.19 3 LYS B C 1
ATOM 2247 O O . LYS B 1 3 ? -5.98 -36.344 15.93 1 56.19 3 LYS B O 1
ATOM 2252 N N . ASP B 1 4 ? -7.684 -34.875 15.867 1 54.62 4 ASP B N 1
ATOM 2253 C CA . ASP B 1 4 ? -8.586 -35.938 16.312 1 54.62 4 ASP B CA 1
ATOM 2254 C C . ASP B 1 4 ? -8.641 -37.062 15.297 1 54.62 4 ASP B C 1
ATOM 2256 O O . ASP B 1 4 ? -8.969 -38.219 15.648 1 54.62 4 ASP B O 1
ATOM 2260 N N . LYS B 1 5 ? -8.312 -36.656 14.148 1 55.44 5 LYS B N 1
ATOM 2261 C CA . LYS B 1 5 ? -8.367 -37.656 13.086 1 55.44 5 LYS B CA 1
ATOM 2262 C C . LYS B 1 5 ? -6.996 -38.25 12.844 1 55.44 5 LYS B C 1
ATOM 2264 O O . LYS B 1 5 ? -6.797 -39 11.867 1 55.44 5 LYS B O 1
ATOM 2269 N N . GLY B 1 6 ? -6.004 -37.969 13.727 1 55.5 6 GLY B N 1
ATOM 2270 C CA . GLY B 1 6 ? -4.676 -38.562 13.609 1 55.5 6 GLY B CA 1
ATOM 2271 C C . GLY B 1 6 ? -3.805 -37.844 12.586 1 55.5 6 GLY B C 1
ATOM 2272 O O . GLY B 1 6 ? -2.779 -38.375 12.164 1 55.5 6 GLY B O 1
ATOM 2273 N N . LEU B 1 7 ? -4.25 -36.844 11.992 1 58.25 7 LEU B N 1
ATOM 2274 C CA . LEU B 1 7 ? -3.516 -36.125 10.953 1 58.25 7 LEU B CA 1
ATOM 2275 C C . LEU B 1 7 ? -2.486 -35.188 11.57 1 58.25 7 LEU B C 1
ATOM 2277 O O . LEU B 1 7 ? -2.66 -34.719 12.695 1 58.25 7 LEU B O 1
ATOM 2281 N N . PRO B 1 8 ? -1.261 -35.219 10.828 1 64.31 8 PRO B N 1
ATOM 2282 C CA . PRO B 1 8 ? -0.244 -34.281 11.32 1 64.31 8 PRO B CA 1
ATOM 2283 C C . PRO B 1 8 ? -0.803 -32.875 11.586 1 64.31 8 PRO B C 1
ATOM 2285 O O . PRO B 1 8 ? -1.786 -32.469 10.961 1 64.31 8 PRO B O 1
ATOM 2288 N N . ILE B 1 9 ? -0.226 -32.312 12.469 1 79.38 9 ILE B N 1
ATOM 2289 C CA . ILE B 1 9 ? -0.653 -30.984 12.883 1 79.38 9 ILE B CA 1
ATOM 2290 C C . ILE B 1 9 ? -0.114 -29.953 11.898 1 79.38 9 ILE B C 1
ATOM 2292 O O . ILE B 1 9 ? 1.095 -29.875 11.664 1 79.38 9 ILE B O 1
ATOM 2296 N N . ILE B 1 10 ? -0.931 -29.484 11.008 1 89.06 10 ILE B N 1
ATOM 2297 C CA . ILE B 1 10 ? -0.624 -28.359 10.133 1 89.06 10 ILE B CA 1
ATOM 2298 C C . ILE B 1 10 ? -0.83 -27.047 10.883 1 89.06 10 ILE B C 1
ATOM 2300 O O . ILE B 1 10 ? -1.799 -26.891 11.625 1 89.06 10 ILE B O 1
ATOM 2304 N N . ASN B 1 11 ? 0.132 -26.25 10.727 1 91.94 11 ASN B N 1
ATOM 2305 C CA . ASN B 1 11 ? -0.031 -24.922 11.328 1 91.94 11 ASN B CA 1
ATOM 2306 C C . ASN B 1 11 ? -1.224 -24.188 10.734 1 91.94 11 ASN B C 1
ATOM 2308 O O . ASN B 1 11 ? -1.514 -24.312 9.547 1 91.94 11 ASN B O 1
ATOM 2312 N N . THR B 1 12 ? -1.865 -23.391 11.539 1 92.25 12 THR B N 1
ATOM 2313 C CA . THR B 1 12 ? -3.133 -22.766 11.156 1 92.25 12 THR B CA 1
ATOM 2314 C C . THR B 1 12 ? -2.91 -21.359 10.617 1 92.25 12 THR B C 1
ATOM 2316 O O . THR B 1 12 ? -3.867 -20.672 10.25 1 92.25 12 THR B O 1
ATOM 2319 N N . THR B 1 13 ? -1.697 -20.891 10.625 1 91.56 13 THR B N 1
ATOM 2320 C CA . THR B 1 13 ? -1.344 -19.594 10.07 1 91.56 13 THR B CA 1
ATOM 2321 C C . THR B 1 13 ? -0.147 -19.703 9.133 1 91.56 13 THR B C 1
ATOM 2323 O O . THR B 1 13 ? 0.82 -20.406 9.438 1 91.56 13 THR B O 1
ATOM 2326 N N . SER B 1 14 ? -0.227 -19.016 8.055 1 90.5 14 SER B N 1
ATOM 2327 C CA . SER B 1 14 ? 0.792 -19.141 7.016 1 90.5 14 SER B CA 1
ATOM 2328 C C . SER B 1 14 ? 2.176 -18.797 7.559 1 90.5 14 SER B C 1
ATOM 2330 O O . SER B 1 14 ? 3.166 -19.438 7.203 1 90.5 14 SER B O 1
ATOM 2332 N N . SER B 1 15 ? 2.275 -17.797 8.438 1 86.31 15 SER B N 1
ATOM 2333 C CA . SER B 1 15 ? 3.561 -17.328 8.938 1 86.31 15 SER B CA 1
ATOM 2334 C C . SER B 1 15 ? 4.254 -18.391 9.789 1 86.31 15 SER B C 1
ATOM 2336 O O . SER B 1 15 ? 5.449 -18.281 10.055 1 86.31 15 SER B O 1
ATOM 2338 N N . PHE B 1 16 ? 3.559 -19.406 10.188 1 88.56 16 PHE B N 1
ATOM 2339 C CA . PHE B 1 16 ? 4.117 -20.438 11.055 1 88.56 16 PHE B CA 1
ATOM 2340 C C . PHE B 1 16 ? 4.359 -21.734 10.289 1 88.56 16 PHE B C 1
ATOM 2342 O O . PHE B 1 16 ? 4.73 -22.75 10.875 1 88.56 16 PHE B O 1
ATOM 2349 N N . PHE B 1 17 ? 4.129 -21.734 9.031 1 91.5 17 PHE B N 1
ATOM 2350 C CA . PHE B 1 17 ? 4.289 -22.953 8.234 1 91.5 17 PHE B CA 1
ATOM 2351 C C . PHE B 1 17 ? 5.727 -23.453 8.297 1 91.5 17 PHE B C 1
ATOM 2353 O O . PHE B 1 17 ? 6.668 -22.656 8.25 1 91.5 17 PHE B O 1
ATOM 2360 N N . THR B 1 18 ? 5.852 -24.703 8.336 1 90.56 18 THR B N 1
ATOM 2361 C CA . THR B 1 18 ? 7.148 -25.375 8.383 1 90.56 18 THR B CA 1
ATOM 2362 C C . THR B 1 18 ? 7.305 -26.344 7.223 1 90.56 18 THR B C 1
ATOM 2364 O O . THR B 1 18 ? 6.367 -26.547 6.445 1 90.56 18 THR B O 1
ATOM 2367 N N . ARG B 1 19 ? 8.477 -26.922 7.191 1 92 19 ARG B N 1
ATOM 2368 C CA . ARG B 1 19 ? 8.758 -27.938 6.18 1 92 19 ARG B CA 1
ATOM 2369 C C . ARG B 1 19 ? 7.812 -29.125 6.324 1 92 19 ARG B C 1
ATOM 2371 O O . ARG B 1 19 ? 7.363 -29.688 5.328 1 92 19 ARG B O 1
ATOM 2378 N N . GLU B 1 20 ? 7.531 -29.453 7.531 1 92.44 20 GLU B N 1
ATOM 2379 C CA . GLU B 1 20 ? 6.66 -30.594 7.805 1 92.44 20 GLU B CA 1
ATOM 2380 C C . GLU B 1 20 ? 5.254 -30.344 7.273 1 92.44 20 GLU B C 1
ATOM 2382 O O . GLU B 1 20 ? 4.605 -31.266 6.773 1 92.44 20 GLU B O 1
ATOM 2387 N N . ASP B 1 21 ? 4.824 -29.141 7.441 1 93.69 21 ASP B N 1
ATOM 2388 C CA . ASP B 1 21 ? 3.518 -28.781 6.891 1 93.69 21 ASP B CA 1
ATOM 2389 C C . ASP B 1 21 ? 3.49 -28.969 5.375 1 93.69 21 ASP B C 1
ATOM 2391 O O . ASP B 1 21 ? 2.545 -29.547 4.832 1 93.69 21 ASP B O 1
ATOM 2395 N N . VAL B 1 22 ? 4.555 -28.516 4.746 1 94.62 22 VAL B N 1
ATOM 2396 C CA . VAL B 1 22 ? 4.668 -28.547 3.291 1 94.62 22 VAL B CA 1
ATOM 2397 C C . VAL B 1 22 ? 4.703 -30 2.812 1 94.62 22 VAL B C 1
ATOM 2399 O O . VAL B 1 22 ? 4.039 -30.359 1.834 1 94.62 22 VAL B O 1
ATOM 2402 N N . GLU B 1 23 ? 5.398 -30.812 3.512 1 94.06 23 GLU B N 1
ATOM 2403 C CA . GLU B 1 23 ? 5.492 -32.25 3.174 1 94.06 23 GLU B CA 1
ATOM 2404 C C . GLU B 1 23 ? 4.156 -32.938 3.369 1 94.06 23 GLU B C 1
ATOM 2406 O O . GLU B 1 23 ? 3.746 -33.75 2.533 1 94.06 23 GLU B O 1
ATOM 2411 N N . ALA B 1 24 ? 3.533 -32.594 4.457 1 94 24 ALA B N 1
ATOM 2412 C CA . ALA B 1 24 ? 2.23 -33.188 4.73 1 94 24 ALA B CA 1
ATOM 2413 C C . ALA B 1 24 ? 1.22 -32.844 3.645 1 94 24 ALA B C 1
ATOM 2415 O O . ALA B 1 24 ? 0.339 -33.625 3.32 1 94 24 ALA B O 1
ATOM 2416 N N . LEU B 1 25 ? 1.363 -31.656 3.139 1 96.25 25 LEU B N 1
ATOM 2417 C CA . LEU B 1 25 ? 0.448 -31.188 2.109 1 96.25 25 LEU B CA 1
ATOM 2418 C C . LEU B 1 25 ? 0.913 -31.609 0.723 1 96.25 25 LEU B C 1
ATOM 2420 O O . LEU B 1 25 ? 0.287 -31.266 -0.283 1 96.25 25 LEU B O 1
ATOM 2424 N N . LYS B 1 26 ? 2.043 -32.281 0.658 1 96.69 26 LYS B N 1
ATOM 2425 C CA . LYS B 1 26 ? 2.607 -32.875 -0.561 1 96.69 26 LYS B CA 1
ATOM 2426 C C . LYS B 1 26 ? 2.887 -31.781 -1.599 1 96.69 26 LYS B C 1
ATOM 2428 O O . LYS B 1 26 ? 2.494 -31.906 -2.76 1 96.69 26 LYS B O 1
ATOM 2433 N N . VAL B 1 27 ? 3.516 -30.75 -1.185 1 97.31 27 VAL B N 1
ATOM 2434 C CA . VAL B 1 27 ? 3.959 -29.672 -2.057 1 97.31 27 VAL B CA 1
ATOM 2435 C C . VAL B 1 27 ? 5.48 -29.703 -2.188 1 97.31 27 VAL B C 1
ATOM 2437 O O . VAL B 1 27 ? 6.188 -29.953 -1.211 1 97.31 27 VAL B O 1
ATOM 2440 N N . SER B 1 28 ? 5.996 -29.5 -3.334 1 96.44 28 SER B N 1
ATOM 2441 C CA . SER B 1 28 ? 7.434 -29.438 -3.566 1 96.44 28 SER B CA 1
ATOM 2442 C C . SER B 1 28 ? 7.797 -28.297 -4.508 1 96.44 28 SER B C 1
ATOM 2444 O O . SER B 1 28 ? 6.949 -27.812 -5.258 1 96.44 28 SER B O 1
ATOM 2446 N N . PHE B 1 29 ? 9.031 -27.859 -4.406 1 95.88 29 PHE B N 1
ATOM 2447 C CA . PHE B 1 29 ? 9.562 -26.844 -5.309 1 95.88 29 PHE B CA 1
ATOM 2448 C C . PHE B 1 29 ? 10.375 -27.484 -6.43 1 95.88 29 PHE B C 1
ATOM 2450 O O . PHE B 1 29 ? 11.07 -28.484 -6.211 1 95.88 29 PHE B O 1
ATOM 2457 N N . GLN B 1 30 ? 10.297 -26.969 -7.562 1 97.25 30 GLN B N 1
ATOM 2458 C CA . GLN B 1 30 ? 11.109 -27.359 -8.711 1 97.25 30 GLN B CA 1
ATOM 2459 C C . GLN B 1 30 ? 11.812 -26.156 -9.32 1 97.25 30 GLN B C 1
ATOM 2461 O O . GLN B 1 30 ? 11.18 -25.312 -9.961 1 97.25 30 GLN B O 1
ATOM 2466 N N . PRO B 1 31 ? 13.062 -26.062 -9.125 1 96.81 31 PRO B N 1
ATOM 2467 C CA . PRO B 1 31 ? 13.805 -25 -9.805 1 96.81 31 PRO B CA 1
ATOM 2468 C C . PRO B 1 31 ? 13.727 -25.094 -11.328 1 96.81 31 PRO B C 1
ATOM 2470 O O . PRO B 1 31 ? 13.742 -26.203 -11.875 1 96.81 31 PRO B O 1
ATOM 2473 N N . VAL B 1 32 ? 13.609 -23.984 -11.953 1 96.94 32 VAL B N 1
ATOM 2474 C CA . VAL B 1 32 ? 13.594 -23.969 -13.406 1 96.94 32 VAL B CA 1
ATOM 2475 C C . VAL B 1 32 ? 14.773 -23.141 -13.922 1 96.94 32 VAL B C 1
ATOM 2477 O O . VAL B 1 32 ? 15.43 -22.438 -13.148 1 96.94 32 VAL B O 1
ATOM 2480 N N . THR B 1 33 ? 15.031 -23.219 -15.227 1 95.12 33 THR B N 1
ATOM 2481 C CA . THR B 1 33 ? 16.266 -22.656 -15.781 1 95.12 33 THR B CA 1
ATOM 2482 C C . THR B 1 33 ? 15.992 -21.328 -16.469 1 95.12 33 THR B C 1
ATOM 2484 O O . THR B 1 33 ? 16.922 -20.656 -16.922 1 95.12 33 THR B O 1
ATOM 2487 N N . SER B 1 34 ? 14.711 -21 -16.578 1 95.75 34 SER B N 1
ATOM 2488 C CA . SER B 1 34 ? 14.383 -19.734 -17.234 1 95.75 34 SER B CA 1
ATOM 2489 C C . SER B 1 34 ? 13 -19.234 -16.828 1 95.75 34 SER B C 1
ATOM 2491 O O . SER B 1 34 ? 12.148 -20.031 -16.422 1 95.75 34 SER B O 1
ATOM 2493 N N . SER B 1 35 ? 12.836 -17.938 -17.031 1 96.12 35 SER B N 1
ATOM 2494 C CA . SER B 1 35 ? 11.547 -17.328 -16.719 1 96.12 35 SER B CA 1
ATOM 2495 C C . SER B 1 35 ? 10.461 -17.812 -17.688 1 96.12 35 SER B C 1
ATOM 2497 O O . SER B 1 35 ? 9.273 -17.734 -17.375 1 96.12 35 SER B O 1
ATOM 2499 N N . SER B 1 36 ? 10.805 -18.328 -18.828 1 95.88 36 SER B N 1
ATOM 2500 C CA . SER B 1 36 ? 9.852 -18.797 -19.828 1 95.88 36 SER B CA 1
ATOM 2501 C C . SER B 1 36 ? 9.062 -20 -19.312 1 95.88 36 SER B C 1
ATOM 2503 O O . SER B 1 36 ? 7.992 -20.312 -19.844 1 95.88 36 SER B O 1
ATOM 2505 N N . LEU B 1 37 ? 9.641 -20.656 -18.312 1 95.88 37 LEU B N 1
ATOM 2506 C CA . LEU B 1 37 ? 8.953 -21.797 -1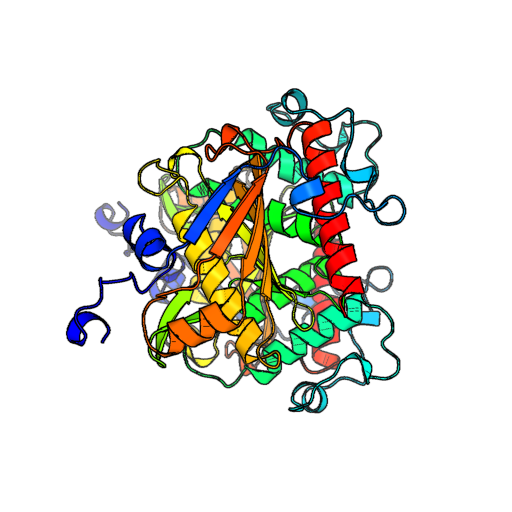7.734 1 95.88 37 LEU B CA 1
ATOM 2507 C C . LEU B 1 37 ? 7.945 -21.344 -16.672 1 95.88 37 LEU B C 1
ATOM 2509 O O . LEU B 1 37 ? 7.039 -22.094 -16.312 1 95.88 37 LEU B O 1
ATOM 2513 N N . ILE B 1 38 ? 8.141 -20.141 -16.141 1 95.88 38 ILE B N 1
ATOM 2514 C CA . ILE B 1 38 ? 7.16 -19.531 -15.25 1 95.88 38 ILE B CA 1
ATOM 2515 C C . ILE B 1 38 ? 5.988 -18.984 -16.062 1 95.88 38 ILE B C 1
ATOM 2517 O O . ILE B 1 38 ? 4.828 -19.219 -15.719 1 95.88 38 ILE B O 1
ATOM 2521 N N . ILE B 1 39 ? 6.273 -18.281 -17.078 1 95.5 39 ILE B N 1
ATOM 2522 C CA . ILE B 1 39 ? 5.293 -17.625 -17.938 1 95.5 39 ILE B CA 1
ATOM 2523 C C . ILE B 1 39 ? 5.777 -17.641 -19.391 1 95.5 39 ILE B C 1
ATOM 2525 O O . ILE B 1 39 ? 6.973 -17.484 -19.656 1 95.5 39 ILE B O 1
ATOM 2529 N N . SER B 1 40 ? 4.867 -17.828 -20.297 1 92.94 40 SER B N 1
ATOM 2530 C CA . SER B 1 40 ? 5.172 -17.906 -21.719 1 92.94 40 SER B CA 1
ATOM 2531 C C . SER B 1 40 ? 5.973 -16.688 -22.188 1 92.94 40 SER B C 1
ATOM 2533 O O . SER B 1 40 ? 5.688 -15.562 -21.766 1 92.94 40 SER B O 1
ATOM 2535 N N . PRO B 1 41 ? 6.957 -16.906 -23.016 1 91.69 41 PRO B N 1
ATOM 2536 C CA . PRO B 1 41 ? 7.801 -15.805 -23.5 1 91.69 41 PRO B CA 1
ATOM 2537 C C . PRO B 1 41 ? 7.117 -14.961 -24.578 1 91.69 41 PRO B C 1
ATOM 2539 O O . PRO B 1 41 ? 7.754 -14.562 -25.562 1 91.69 41 PRO B O 1
ATOM 2542 N N . ASP B 1 42 ? 5.961 -14.688 -24.438 1 87.44 42 ASP B N 1
ATOM 2543 C CA . ASP B 1 42 ? 5.203 -13.867 -25.375 1 87.44 42 ASP B CA 1
ATOM 2544 C C . ASP B 1 42 ? 5.805 -12.469 -25.484 1 87.44 42 ASP B C 1
ATOM 2546 O O . ASP B 1 42 ? 6.449 -11.984 -24.547 1 87.44 42 ASP B O 1
ATOM 2550 N N . ASP B 1 43 ? 5.617 -11.945 -26.641 1 87.25 43 ASP B N 1
ATOM 2551 C CA . ASP B 1 43 ? 6.098 -10.586 -26.859 1 87.25 43 ASP B CA 1
ATOM 2552 C C . ASP B 1 43 ? 5.254 -9.57 -26.094 1 87.25 43 ASP B C 1
ATOM 2554 O O . ASP B 1 43 ? 4.035 -9.523 -26.266 1 87.25 43 ASP B O 1
ATOM 2558 N N . VAL B 1 44 ? 5.953 -8.812 -25.25 1 88.12 44 VAL B N 1
ATOM 2559 C CA . VAL B 1 44 ? 5.234 -7.844 -24.422 1 88.12 44 VAL B CA 1
ATOM 2560 C C . VAL B 1 44 ? 5.703 -6.43 -24.781 1 88.12 44 VAL B C 1
ATOM 2562 O O . VAL B 1 44 ? 5.52 -5.496 -24 1 88.12 44 VAL B O 1
ATOM 2565 N N . SER B 1 45 ? 6.266 -6.215 -25.891 1 85.31 45 SER B N 1
ATOM 2566 C CA . SER B 1 45 ? 6.918 -4.961 -26.25 1 85.31 45 SER B CA 1
ATOM 2567 C C . SER B 1 45 ? 5.934 -3.795 -26.203 1 85.31 45 SER B C 1
ATOM 2569 O O . SER B 1 45 ? 6.289 -2.691 -25.781 1 85.31 45 SER B O 1
ATOM 2571 N N . ASN B 1 46 ? 4.719 -3.996 -26.5 1 86.75 46 ASN B N 1
ATOM 2572 C CA . ASN B 1 46 ? 3.738 -2.916 -26.578 1 86.75 46 ASN B CA 1
ATOM 2573 C C . ASN B 1 46 ? 3.33 -2.443 -25.172 1 86.75 46 ASN B C 1
ATOM 2575 O O . ASN B 1 46 ? 2.932 -1.292 -25 1 86.75 46 ASN B O 1
ATOM 2579 N N . ASP B 1 47 ? 3.48 -3.271 -24.234 1 91.5 47 ASP B N 1
ATOM 2580 C CA . ASP B 1 47 ? 2.994 -2.955 -22.891 1 91.5 47 ASP B CA 1
ATOM 2581 C C . ASP B 1 47 ? 4.148 -2.834 -21.891 1 91.5 47 ASP B C 1
ATOM 2583 O O . ASP B 1 47 ? 3.938 -2.537 -20.719 1 91.5 47 ASP B O 1
ATOM 2587 N N . PHE B 1 48 ? 5.348 -3.033 -22.422 1 95.25 48 PHE B N 1
ATOM 2588 C CA . PHE B 1 48 ? 6.527 -3.051 -21.562 1 95.25 48 PHE B CA 1
ATOM 2589 C C . PHE B 1 48 ? 6.91 -1.638 -21.141 1 95.25 48 PHE B C 1
ATOM 2591 O O . PHE B 1 48 ? 7.051 -0.749 -21.984 1 95.25 48 PHE B O 1
ATOM 2598 N N . PRO B 1 49 ? 7.016 -1.4 -19.875 1 96.31 49 PRO B N 1
ATOM 2599 C CA . PRO B 1 49 ? 7.398 -0.062 -19.406 1 96.31 49 PRO B CA 1
ATOM 2600 C C . PRO B 1 49 ? 8.906 0.182 -19.484 1 96.31 49 PRO B C 1
ATOM 2602 O O . PRO B 1 49 ? 9.555 0.357 -18.453 1 96.31 49 PRO B O 1
ATOM 2605 N N . GLU B 1 50 ? 9.406 0.341 -20.609 1 95.88 50 GLU B N 1
ATOM 2606 C CA . GLU B 1 50 ? 10.828 0.414 -20.938 1 95.88 50 GLU B CA 1
ATOM 2607 C C . GLU B 1 50 ? 11.5 1.566 -20.188 1 95.88 50 GLU B C 1
ATOM 2609 O O . GLU B 1 50 ? 12.672 1.477 -19.812 1 95.88 50 GLU B O 1
ATOM 2614 N N . GLN B 1 51 ? 10.781 2.602 -19.969 1 95.75 51 GLN B N 1
ATOM 2615 C CA . GLN B 1 51 ? 11.344 3.809 -19.375 1 95.75 51 GLN B CA 1
ATOM 2616 C C . GLN B 1 51 ? 11.828 3.547 -17.953 1 95.75 51 GLN B C 1
ATOM 2618 O O . GLN B 1 51 ? 12.641 4.301 -17.422 1 95.75 51 GLN B O 1
ATOM 2623 N N . TYR B 1 52 ? 11.344 2.512 -17.328 1 97.38 52 TYR B N 1
ATOM 2624 C CA . TYR B 1 52 ? 11.68 2.24 -15.938 1 97.38 52 TYR B CA 1
ATOM 2625 C C . TYR B 1 52 ? 12.938 1.385 -15.836 1 97.38 52 TYR B C 1
ATOM 2627 O O . TYR B 1 52 ? 13.516 1.232 -14.758 1 97.38 52 TYR B O 1
ATOM 2635 N N . VAL B 1 53 ? 13.453 0.873 -16.859 1 97.12 53 VAL B N 1
ATOM 2636 C CA . VAL B 1 53 ? 14.648 0.037 -16.844 1 97.12 53 VAL B CA 1
ATOM 2637 C C . VAL B 1 53 ? 15.867 0.883 -16.484 1 97.12 53 VAL B C 1
ATOM 2639 O O . VAL B 1 53 ? 16.719 0.456 -15.695 1 97.12 53 VAL B O 1
ATOM 2642 N N . GLN B 1 54 ? 15.891 2.086 -17.078 1 96.62 54 GLN B N 1
ATOM 2643 C CA . GLN B 1 54 ? 17 3.006 -16.859 1 96.62 54 GLN B CA 1
ATOM 2644 C C . GLN B 1 54 ? 18.344 2.275 -16.906 1 96.62 54 GLN B C 1
ATOM 2646 O O . GLN B 1 54 ? 18.969 2.055 -15.875 1 96.62 54 GLN B O 1
ATOM 2651 N N . PRO B 1 55 ? 18.875 2.033 -18.109 1 95.56 55 PRO B N 1
ATOM 2652 C CA . PRO B 1 55 ? 20.047 1.176 -18.281 1 95.56 55 PRO B CA 1
ATOM 2653 C C . PRO B 1 55 ? 21.297 1.756 -17.641 1 95.56 55 PRO B C 1
ATOM 2655 O O . PRO B 1 55 ? 22.234 1.016 -17.328 1 95.56 55 PRO B O 1
ATOM 2658 N N . ASP B 1 56 ? 21.312 3.047 -17.344 1 94.12 56 ASP B N 1
ATOM 2659 C CA . ASP B 1 56 ? 22.5 3.705 -16.812 1 94.12 56 ASP B CA 1
ATOM 2660 C C . ASP B 1 56 ? 22.453 3.811 -15.297 1 94.12 56 ASP B C 1
ATOM 2662 O O . ASP B 1 56 ? 23.359 4.355 -14.672 1 94.12 56 ASP B O 1
ATOM 2666 N N . ILE B 1 57 ? 21.391 3.33 -14.695 1 96.12 57 ILE B N 1
ATOM 2667 C CA . ILE B 1 57 ? 21.25 3.354 -13.242 1 96.12 57 ILE B CA 1
ATOM 2668 C C . ILE B 1 57 ? 21.438 1.946 -12.688 1 96.12 57 ILE B C 1
ATOM 2670 O O . ILE B 1 57 ? 20.516 1.129 -12.719 1 96.12 57 ILE B O 1
ATOM 2674 N N . ASN B 1 58 ? 22.641 1.725 -12.195 1 96.31 58 ASN B N 1
ATOM 2675 C CA . ASN B 1 58 ? 22.953 0.423 -11.625 1 96.31 58 ASN B CA 1
ATOM 2676 C C . ASN B 1 58 ? 23.094 0.501 -10.102 1 96.31 58 ASN B C 1
ATOM 2678 O O . ASN B 1 58 ? 22.797 1.536 -9.5 1 96.31 58 ASN B O 1
ATOM 2682 N N . GLN B 1 59 ? 23.406 -0.636 -9.484 1 95.12 59 GLN B N 1
ATOM 2683 C CA . GLN B 1 59 ? 23.484 -0.746 -8.031 1 95.12 59 GLN B CA 1
ATOM 2684 C C . GLN B 1 59 ? 24.469 0.274 -7.457 1 95.12 59 GLN B C 1
ATOM 2686 O O . GLN B 1 59 ? 24.203 0.887 -6.422 1 95.12 59 GLN B O 1
ATOM 2691 N N . GLU B 1 60 ? 25.547 0.46 -8.078 1 94.69 60 GLU B N 1
ATOM 2692 C CA . GLU B 1 60 ? 26.562 1.396 -7.605 1 94.69 60 GLU B CA 1
ATOM 2693 C C . GLU B 1 60 ? 26.016 2.814 -7.516 1 94.69 60 GLU B C 1
ATOM 2695 O O . GLU B 1 60 ? 26.234 3.514 -6.523 1 94.69 60 GLU B O 1
ATOM 2700 N N . LYS B 1 61 ? 25.281 3.213 -8.484 1 94.5 61 LYS B N 1
ATOM 2701 C CA . LYS B 1 61 ? 24.688 4.551 -8.508 1 94.5 61 LYS B CA 1
ATOM 2702 C C . LYS B 1 61 ? 23.594 4.688 -7.461 1 94.5 61 LYS B C 1
ATOM 2704 O O . LYS B 1 61 ? 23.406 5.758 -6.879 1 94.5 61 LYS B O 1
ATOM 2709 N N . LEU B 1 62 ? 22.891 3.654 -7.277 1 94.56 62 LEU B N 1
ATOM 2710 C CA . LEU B 1 62 ? 21.781 3.674 -6.328 1 94.56 62 LEU B CA 1
ATOM 2711 C C . LEU B 1 62 ? 22.297 3.695 -4.895 1 94.56 62 LEU B C 1
ATOM 2713 O O . LEU B 1 62 ? 21.578 4.102 -3.979 1 94.56 62 LEU B O 1
ATOM 2717 N N . ASP B 1 63 ? 23.469 3.266 -4.691 1 92.38 63 ASP B N 1
ATOM 2718 C CA . ASP B 1 63 ? 24.016 3.141 -3.348 1 92.38 63 ASP B CA 1
ATOM 2719 C C . ASP B 1 63 ? 24.781 4.402 -2.947 1 92.38 63 ASP B C 1
ATOM 2721 O O . ASP B 1 63 ? 25.328 4.48 -1.846 1 92.38 63 ASP B O 1
ATOM 2725 N N . ILE B 1 64 ? 24.734 5.344 -3.746 1 90.06 64 ILE B N 1
ATOM 2726 C CA . ILE B 1 64 ? 25.5 6.551 -3.449 1 90.06 64 ILE B CA 1
ATOM 2727 C C . ILE B 1 64 ? 24.875 7.273 -2.256 1 90.06 64 ILE B C 1
ATOM 2729 O O . ILE B 1 64 ? 23.656 7.324 -2.119 1 90.06 64 ILE B O 1
ATOM 2733 N N . GLN B 1 65 ? 25.625 7.84 -1.376 1 84.69 65 GLN B N 1
ATOM 2734 C CA . GLN B 1 65 ? 25.203 8.5 -0.149 1 84.69 65 GLN B CA 1
ATOM 2735 C C . GLN B 1 65 ? 24.406 9.766 -0.456 1 84.69 65 GLN B C 1
ATOM 2737 O O . GLN B 1 65 ? 23.375 10.031 0.161 1 84.69 65 GLN B O 1
ATOM 2742 N N . ASN B 1 66 ? 24.891 10.625 -1.421 1 86.31 66 ASN B N 1
ATOM 2743 C CA . ASN B 1 66 ? 24.203 11.859 -1.766 1 86.31 66 ASN B CA 1
ATOM 2744 C C . ASN B 1 66 ? 23.359 11.703 -3.02 1 86.31 66 ASN B C 1
ATOM 2746 O O . ASN B 1 66 ? 23.438 12.508 -3.943 1 86.31 66 ASN B O 1
ATOM 2750 N N . PHE B 1 67 ? 22.516 10.688 -2.93 1 89.94 67 PHE B N 1
ATOM 2751 C CA . PHE B 1 67 ? 21.656 10.383 -4.074 1 89.94 67 PHE B CA 1
ATOM 2752 C C . PHE B 1 67 ? 20.641 11.492 -4.305 1 89.94 67 PHE B C 1
ATOM 2754 O O . PHE B 1 67 ? 19.906 11.867 -3.387 1 89.94 67 PHE B O 1
ATOM 2761 N N . ASP B 1 68 ? 20.672 12.102 -5.48 1 90.56 68 ASP B N 1
ATOM 2762 C CA . ASP B 1 68 ? 19.703 13.086 -5.934 1 90.56 68 ASP B CA 1
ATOM 2763 C C . ASP B 1 68 ? 19.188 12.75 -7.336 1 90.56 68 ASP B C 1
ATOM 2765 O O . ASP B 1 68 ? 19.891 12.969 -8.32 1 90.56 68 ASP B O 1
ATOM 2769 N N . ILE B 1 69 ? 17.984 12.273 -7.332 1 90.56 69 ILE B N 1
ATOM 2770 C CA . ILE B 1 69 ? 17.391 11.797 -8.57 1 90.56 69 ILE B CA 1
ATOM 2771 C C . ILE B 1 69 ? 17.344 12.93 -9.594 1 90.56 69 ILE B C 1
ATOM 2773 O O . ILE B 1 69 ? 17.328 12.688 -10.805 1 90.56 69 ILE B O 1
ATOM 2777 N N . ARG B 1 70 ? 17.359 14.172 -9.219 1 90.12 70 ARG B N 1
ATOM 2778 C CA . ARG B 1 70 ? 17.25 15.32 -10.102 1 90.12 70 ARG B CA 1
ATOM 2779 C C . ARG B 1 70 ? 18.531 15.516 -10.906 1 90.12 70 ARG B C 1
ATOM 2781 O O . ARG B 1 70 ? 18.531 16.188 -11.938 1 90.12 70 ARG B O 1
ATOM 2788 N N . LYS B 1 71 ? 19.5 14.945 -10.422 1 89.06 71 LYS B N 1
ATOM 2789 C CA . LYS B 1 71 ? 20.812 15.148 -11.031 1 89.06 71 LYS B CA 1
ATOM 2790 C C . LYS B 1 71 ? 21.078 14.086 -12.094 1 89.06 71 LYS B C 1
ATOM 2792 O O . LYS B 1 71 ? 22.109 14.133 -12.773 1 89.06 71 LYS B O 1
ATOM 2797 N N . PHE B 1 72 ? 20.203 13.141 -12.164 1 87.81 72 PHE B N 1
ATOM 2798 C CA . PHE B 1 72 ? 20.391 12.102 -13.172 1 87.81 72 PHE B CA 1
ATOM 2799 C C . PHE B 1 72 ? 19.891 12.57 -14.531 1 87.81 72 PHE B C 1
ATOM 2801 O O . PHE B 1 72 ? 18.719 12.93 -14.68 1 87.81 72 PHE B O 1
ATOM 2808 N N . ASP B 1 73 ? 20.812 12.578 -15.398 1 84.62 73 ASP B N 1
ATOM 2809 C CA . ASP B 1 73 ? 20.484 13.031 -16.75 1 84.62 73 ASP B CA 1
ATOM 2810 C C . ASP B 1 73 ? 19.594 12.016 -17.469 1 84.62 73 ASP B C 1
ATOM 2812 O O . ASP B 1 73 ? 19.797 10.805 -17.328 1 84.62 73 ASP B O 1
ATOM 2816 N N . GLY B 1 74 ? 18.594 12.508 -18.141 1 86.12 74 GLY B N 1
ATOM 2817 C CA . GLY B 1 74 ? 17.828 11.641 -19 1 86.12 74 GLY B CA 1
ATOM 2818 C C . GLY B 1 74 ? 16.562 11.117 -18.344 1 86.12 74 GLY B C 1
ATOM 2819 O O . GLY B 1 74 ? 15.75 10.438 -19 1 86.12 74 GLY B O 1
ATOM 2820 N N . ILE B 1 75 ? 16.453 11.352 -17.047 1 91.31 75 ILE B N 1
ATOM 2821 C CA . ILE B 1 75 ? 15.234 10.914 -16.391 1 91.31 75 ILE B CA 1
ATOM 2822 C C . ILE B 1 75 ? 14.32 12.109 -16.141 1 91.31 75 ILE B C 1
ATOM 2824 O O . ILE B 1 75 ? 14.453 12.797 -15.133 1 91.31 75 ILE B O 1
ATOM 2828 N N . TYR B 1 76 ? 13.359 12.305 -17 1 88.19 76 TYR B N 1
ATOM 2829 C CA . TYR B 1 76 ? 12.523 13.5 -16.906 1 88.19 76 TYR B CA 1
ATOM 2830 C C . TYR B 1 76 ? 11.117 13.133 -16.453 1 88.19 76 TYR B C 1
ATOM 2832 O O . TYR B 1 76 ? 10.383 13.984 -15.945 1 88.19 76 TYR B O 1
ATOM 2840 N N . ASP B 1 77 ? 10.789 11.906 -16.609 1 94.62 77 ASP B N 1
ATOM 2841 C CA . ASP B 1 77 ? 9.469 11.445 -16.188 1 94.62 77 ASP B CA 1
ATOM 2842 C C . ASP B 1 77 ? 9.391 11.32 -14.672 1 94.62 77 ASP B C 1
ATOM 2844 O O . ASP B 1 77 ? 10.188 10.594 -14.062 1 94.62 77 ASP B O 1
ATOM 2848 N N . ASN B 1 78 ? 8.438 11.977 -14.094 1 93.81 78 ASN B N 1
ATOM 2849 C CA . ASN B 1 78 ? 8.344 12.047 -12.641 1 93.81 78 ASN B CA 1
ATOM 2850 C C . ASN B 1 78 ? 7.949 10.695 -12.047 1 93.81 78 ASN B C 1
ATOM 2852 O O . ASN B 1 78 ? 8.289 10.398 -10.898 1 93.81 78 ASN B O 1
ATOM 2856 N N . ASP B 1 79 ? 7.27 9.922 -12.812 1 94.38 79 ASP B N 1
ATOM 2857 C CA . ASP B 1 79 ? 6.949 8.578 -12.344 1 94.38 79 ASP B CA 1
ATOM 2858 C C . ASP B 1 79 ? 8.203 7.711 -12.273 1 94.38 79 ASP B C 1
ATOM 2860 O O . ASP B 1 79 ? 8.383 6.949 -11.32 1 94.38 79 ASP B O 1
ATOM 2864 N N . VAL B 1 80 ? 9.039 7.898 -13.258 1 96.62 80 VAL B N 1
ATOM 2865 C CA . VAL B 1 80 ? 10.289 7.152 -13.281 1 96.62 80 VAL B CA 1
ATOM 2866 C C . VAL B 1 80 ? 11.195 7.617 -12.141 1 96.62 80 VAL B C 1
ATOM 2868 O O . VAL B 1 80 ? 11.805 6.801 -11.445 1 96.62 80 VAL B O 1
ATOM 2871 N N . ARG B 1 81 ? 11.227 8.922 -11.938 1 95.25 81 ARG B N 1
ATOM 2872 C CA . ARG B 1 81 ? 12 9.477 -10.828 1 95.25 81 ARG B CA 1
ATOM 2873 C C . ARG B 1 81 ? 11.531 8.906 -9.5 1 95.25 81 ARG B C 1
ATOM 2875 O O . ARG B 1 81 ? 12.352 8.562 -8.641 1 95.25 81 ARG B O 1
ATOM 2882 N N . THR B 1 82 ? 10.266 8.828 -9.312 1 94.5 82 THR B N 1
ATOM 2883 C CA . THR B 1 82 ? 9.688 8.273 -8.086 1 94.5 82 THR B CA 1
ATOM 2884 C C . THR B 1 82 ? 10.148 6.832 -7.879 1 94.5 82 THR B C 1
ATOM 2886 O O . THR B 1 82 ? 10.602 6.473 -6.789 1 94.5 82 THR B O 1
ATOM 2889 N N . PHE B 1 83 ? 10.102 6.047 -8.898 1 95.44 83 PHE B N 1
ATOM 2890 C CA . PHE B 1 83 ? 10.477 4.637 -8.836 1 95.44 83 PHE B CA 1
ATOM 2891 C C . PHE B 1 83 ? 11.953 4.488 -8.492 1 95.44 83 PHE B C 1
ATOM 2893 O O . PHE B 1 83 ? 12.312 3.721 -7.594 1 95.44 83 PHE B O 1
ATOM 2900 N N . ILE B 1 84 ? 12.734 5.211 -9.18 1 96.06 84 ILE B N 1
ATOM 2901 C CA . ILE B 1 84 ? 14.172 5.098 -8.992 1 96.06 84 ILE B CA 1
ATOM 2902 C C . ILE B 1 84 ? 14.547 5.582 -7.59 1 96.06 84 ILE B C 1
ATOM 2904 O O . ILE B 1 84 ? 15.445 5.023 -6.953 1 96.06 84 ILE B O 1
ATOM 2908 N N . LEU B 1 85 ? 13.953 6.609 -7.137 1 93.56 85 LEU B N 1
ATOM 2909 C CA . LEU B 1 85 ? 14.188 7.094 -5.781 1 93.56 85 LEU B CA 1
ATOM 2910 C C . LEU B 1 85 ? 13.859 6.016 -4.75 1 93.56 85 LEU B C 1
ATOM 2912 O O . LEU B 1 85 ? 14.633 5.781 -3.82 1 93.56 85 LEU B O 1
ATOM 2916 N N . LYS B 1 86 ? 12.734 5.402 -4.875 1 91.88 86 LYS B N 1
ATOM 2917 C CA . LYS B 1 86 ? 12.336 4.34 -3.955 1 91.88 86 LYS B CA 1
ATOM 2918 C C . LYS B 1 86 ? 13.281 3.145 -4.055 1 91.88 86 LYS B C 1
ATOM 2920 O O . LYS B 1 86 ? 13.586 2.5 -3.047 1 91.88 86 LYS B O 1
ATOM 2925 N N . LEU B 1 87 ? 13.711 2.85 -5.273 1 94.06 87 LEU B N 1
ATOM 2926 C CA . LEU B 1 87 ? 14.711 1.801 -5.457 1 94.06 87 LEU B CA 1
ATOM 2927 C C . LEU B 1 87 ? 15.992 2.137 -4.703 1 94.06 87 LEU B C 1
ATOM 2929 O O . LEU B 1 87 ? 16.594 1.266 -4.07 1 94.06 87 LEU B O 1
ATOM 2933 N N . HIS B 1 88 ? 16.375 3.357 -4.758 1 93.88 88 HIS B N 1
ATOM 2934 C CA . HIS B 1 88 ? 17.531 3.828 -3.994 1 93.88 88 HIS B CA 1
ATOM 2935 C C . HIS B 1 88 ? 17.344 3.586 -2.502 1 93.88 88 HIS B C 1
ATOM 2937 O O . HIS B 1 88 ? 18.266 3.133 -1.818 1 93.88 88 HIS B O 1
ATOM 2943 N N . TRP B 1 89 ? 16.188 3.914 -2.01 1 88.5 89 TRP B N 1
ATOM 2944 C CA . TRP B 1 89 ? 15.898 3.709 -0.593 1 88.5 89 TRP B CA 1
ATOM 2945 C C . TRP B 1 89 ? 16.062 2.24 -0.213 1 88.5 89 TRP B C 1
ATOM 2947 O O . TRP B 1 89 ? 16.625 1.923 0.84 1 88.5 89 TRP B O 1
ATOM 2957 N N . VAL B 1 90 ? 15.578 1.366 -1.029 1 88.44 90 VAL B N 1
ATOM 2958 C CA . VAL B 1 90 ? 15.672 -0.067 -0.776 1 88.44 90 VAL B CA 1
ATOM 2959 C C . VAL B 1 90 ? 17.141 -0.494 -0.786 1 88.44 90 VAL B C 1
ATOM 2961 O O . VAL B 1 90 ? 17.594 -1.197 0.119 1 88.44 90 VAL B O 1
ATOM 2964 N N . VAL B 1 91 ? 17.859 -0.083 -1.753 1 90.44 91 VAL B N 1
ATOM 2965 C CA . VAL B 1 91 ? 19.266 -0.474 -1.919 1 90.44 91 VAL B CA 1
ATOM 2966 C C . VAL B 1 91 ? 20.078 0.045 -0.744 1 90.44 91 VAL B C 1
ATOM 2968 O O . VAL B 1 91 ? 20.891 -0.689 -0.176 1 90.44 91 VAL B O 1
ATOM 2971 N N . LYS B 1 92 ? 19.891 1.232 -0.41 1 87.56 92 LYS B N 1
ATOM 2972 C CA . LYS B 1 92 ? 20.641 1.866 0.667 1 87.56 92 LYS B CA 1
ATOM 2973 C C . LYS B 1 92 ? 20.391 1.163 1.999 1 87.56 92 LYS B C 1
ATOM 2975 O O . LYS B 1 92 ? 21.281 1.112 2.854 1 87.56 92 LYS B O 1
ATOM 2980 N N . ASN B 1 93 ? 19.266 0.609 2.135 1 79.25 93 ASN B N 1
ATOM 2981 C CA . ASN B 1 93 ? 18.891 0.025 3.418 1 79.25 93 ASN B CA 1
ATOM 2982 C C . ASN B 1 93 ? 18.906 -1.5 3.367 1 79.25 93 ASN B C 1
ATOM 2984 O O . ASN B 1 93 ? 18.422 -2.164 4.277 1 79.25 93 ASN B O 1
ATOM 2988 N N . ALA B 1 94 ? 19.359 -2.057 2.336 1 74.44 94 ALA B N 1
ATOM 2989 C CA . ALA B 1 94 ? 19.359 -3.504 2.141 1 74.44 94 ALA B CA 1
ATOM 2990 C C . ALA B 1 94 ? 20.188 -4.203 3.213 1 74.44 94 ALA B C 1
ATOM 2992 O O . ALA B 1 94 ? 19.938 -5.359 3.549 1 74.44 94 ALA B O 1
ATOM 2993 N N . THR B 1 95 ? 21.156 -3.523 3.764 1 64.38 95 THR B N 1
ATOM 2994 C CA . THR B 1 95 ? 22.062 -4.176 4.711 1 64.38 95 THR B CA 1
ATOM 2995 C C . THR B 1 95 ? 21.609 -3.918 6.148 1 64.38 95 THR B C 1
ATOM 2997 O O . THR B 1 95 ? 22.203 -4.445 7.094 1 64.38 95 THR B O 1
ATOM 3000 N N . VAL B 1 96 ? 20.656 -3.051 6.238 1 55.41 96 VAL B N 1
ATOM 3001 C CA . VAL B 1 96 ? 20.281 -2.672 7.598 1 55.41 96 VAL B CA 1
ATOM 3002 C C . VAL B 1 96 ? 19.359 -3.729 8.195 1 55.41 96 VAL B C 1
ATOM 3004 O O . VAL B 1 96 ? 18.438 -4.199 7.527 1 55.41 96 VAL B O 1
ATOM 3007 N N . ILE B 1 97 ? 19.891 -4.438 9.164 1 45.59 97 ILE B N 1
ATOM 3008 C CA . ILE B 1 97 ? 19.234 -5.523 9.883 1 45.59 97 ILE B CA 1
ATOM 3009 C C . ILE B 1 97 ? 17.828 -5.082 10.312 1 45.59 97 ILE B C 1
ATOM 3011 O O . ILE B 1 97 ? 16.875 -5.859 10.242 1 45.59 97 ILE B O 1
ATOM 3015 N N . THR B 1 98 ? 17.844 -4.047 11.328 1 43.12 98 THR B N 1
ATOM 3016 C CA . THR B 1 98 ? 16.688 -3.934 12.211 1 43.12 98 THR B CA 1
ATOM 3017 C C . THR B 1 98 ? 15.445 -3.484 11.438 1 43.12 98 THR B C 1
ATOM 3019 O O . THR B 1 98 ? 15.562 -2.881 10.367 1 43.12 98 THR B O 1
ATOM 3022 N N . GLY B 1 99 ? 14.156 -3.594 11.961 1 44.22 99 GLY B N 1
ATOM 3023 C CA . GLY B 1 99 ? 12.711 -3.508 11.891 1 44.22 99 GLY B CA 1
ATOM 3024 C C . GLY B 1 99 ? 12.219 -2.289 11.141 1 44.22 99 GLY B C 1
ATOM 3025 O O . GLY B 1 99 ? 11.031 -2.191 10.812 1 44.22 99 GLY B O 1
ATOM 3026 N N . THR B 1 100 ? 12.867 -1.045 11.312 1 43.75 100 THR B N 1
ATOM 3027 C CA . THR B 1 100 ? 12.367 0.237 10.828 1 43.75 100 THR B CA 1
ATOM 3028 C C . THR B 1 100 ? 12.227 0.225 9.312 1 43.75 100 THR B C 1
ATOM 3030 O O . THR B 1 100 ? 11.375 0.921 8.75 1 43.75 100 THR B O 1
ATOM 3033 N N . ASN B 1 101 ? 13.031 -0.587 8.562 1 49.31 101 ASN B N 1
ATOM 3034 C CA . ASN B 1 101 ? 13.406 -0.505 7.156 1 49.31 101 ASN B CA 1
ATOM 3035 C C . ASN B 1 101 ? 12.461 -1.314 6.273 1 49.31 101 ASN B C 1
ATOM 3037 O O . ASN B 1 101 ? 12.594 -1.317 5.051 1 49.31 101 ASN B O 1
ATOM 3041 N N . GLU B 1 102 ? 11.484 -2.031 6.895 1 56.03 102 GLU B N 1
ATOM 3042 C CA . GLU B 1 102 ? 10.633 -2.938 6.133 1 56.03 102 GLU B CA 1
ATOM 3043 C C . GLU B 1 102 ? 9.68 -2.164 5.223 1 56.03 102 GLU B C 1
ATOM 3045 O O . GLU B 1 102 ? 9.289 -2.658 4.164 1 56.03 102 GLU B O 1
ATOM 3050 N N . THR B 1 103 ? 9.703 -0.894 5.398 1 70.5 103 THR B N 1
ATOM 3051 C CA . THR B 1 103 ? 8.656 -0.082 4.789 1 70.5 103 THR B CA 1
ATOM 3052 C C . THR B 1 103 ? 9.07 0.375 3.391 1 70.5 103 THR B C 1
ATOM 3054 O O . THR B 1 103 ? 8.219 0.601 2.529 1 70.5 103 THR B O 1
ATOM 3057 N N . TYR B 1 104 ? 10.398 0.206 3.094 1 78 104 TYR B N 1
ATOM 3058 C CA . TYR B 1 104 ? 10.859 0.672 1.792 1 78 104 TYR B CA 1
ATOM 3059 C C . TYR B 1 104 ? 10.516 -0.333 0.699 1 78 104 TYR B C 1
ATOM 3061 O O . TYR B 1 104 ? 10.102 0.05 -0.399 1 78 104 TYR B O 1
ATOM 3069 N N . THR B 1 105 ? 10.633 -1.563 1.115 1 80.75 105 THR B N 1
ATOM 3070 C CA . THR B 1 105 ? 10.359 -2.6 0.126 1 80.75 105 THR B CA 1
ATOM 3071 C C . THR B 1 105 ? 8.867 -2.658 -0.2 1 80.75 105 THR B C 1
ATOM 3073 O O . THR B 1 105 ? 8.492 -2.775 -1.367 1 80.75 105 THR B O 1
ATOM 3076 N N . ASP B 1 106 ? 8.078 -2.506 0.748 1 80.88 106 ASP B N 1
ATOM 3077 C CA . ASP B 1 106 ? 6.633 -2.512 0.539 1 80.88 106 ASP B CA 1
ATOM 3078 C C . ASP B 1 106 ? 6.211 -1.407 -0.427 1 80.88 106 ASP B C 1
ATOM 3080 O O . ASP B 1 106 ? 5.414 -1.642 -1.337 1 80.88 106 ASP B O 1
ATOM 3084 N N . THR B 1 107 ? 6.777 -0.297 -0.195 1 84.25 107 THR B N 1
ATOM 3085 C CA . THR B 1 107 ? 6.449 0.856 -1.027 1 84.25 107 THR B CA 1
ATOM 3086 C C . THR B 1 107 ? 6.895 0.626 -2.469 1 84.25 107 THR B C 1
ATOM 3088 O O . THR B 1 107 ? 6.188 1 -3.408 1 84.25 107 THR B O 1
ATOM 3091 N N . LEU B 1 108 ? 8.023 -0.006 -2.594 1 89.06 108 LEU B N 1
ATOM 3092 C CA . LEU B 1 108 ? 8.547 -0.272 -3.928 1 89.06 108 LEU B CA 1
ATOM 3093 C C . LEU B 1 108 ? 7.695 -1.306 -4.652 1 89.06 108 LEU B C 1
ATOM 3095 O O . LEU B 1 108 ? 7.434 -1.171 -5.852 1 89.06 108 LEU B O 1
ATOM 3099 N N . VAL B 1 109 ? 7.297 -2.309 -3.959 1 89.62 109 VAL B N 1
ATOM 3100 C CA . VAL B 1 109 ? 6.516 -3.385 -4.555 1 89.62 109 VAL B CA 1
ATOM 3101 C C . VAL B 1 109 ? 5.184 -2.838 -5.066 1 89.62 109 VAL B C 1
ATOM 3103 O O . VAL B 1 109 ? 4.758 -3.156 -6.176 1 89.62 109 VAL B O 1
ATOM 3106 N N . ASP B 1 110 ? 4.613 -2.047 -4.305 1 88.69 110 ASP B N 1
ATOM 3107 C CA . ASP B 1 110 ? 3.357 -1.424 -4.719 1 88.69 110 ASP B CA 1
ATOM 3108 C C . ASP B 1 110 ? 3.531 -0.657 -6.027 1 88.69 110 ASP B C 1
ATOM 3110 O O . ASP B 1 110 ? 2.707 -0.776 -6.938 1 88.69 110 ASP B O 1
ATOM 3114 N N . ASP B 1 111 ? 4.555 0.078 -6.137 1 92.25 111 ASP B N 1
ATOM 3115 C CA . ASP B 1 111 ? 4.848 0.825 -7.355 1 92.25 111 ASP B CA 1
ATOM 3116 C C . ASP B 1 111 ? 5.09 -0.117 -8.531 1 92.25 111 ASP B C 1
ATOM 3118 O O . ASP B 1 111 ? 4.578 0.112 -9.633 1 92.25 111 ASP B O 1
ATOM 3122 N N . LEU B 1 112 ? 5.84 -1.124 -8.25 1 93.88 112 LEU B N 1
ATOM 3123 C CA . LEU B 1 112 ? 6.211 -2.07 -9.297 1 93.88 112 LEU B CA 1
ATOM 3124 C C . LEU B 1 112 ? 4.973 -2.715 -9.914 1 93.88 112 LEU B C 1
ATOM 3126 O O . LEU B 1 112 ? 4.848 -2.787 -11.133 1 93.88 112 LEU B O 1
ATOM 3130 N N . LEU B 1 113 ? 4.066 -3.143 -9.117 1 94.06 113 LEU B N 1
ATOM 3131 C CA . LEU B 1 113 ? 2.846 -3.793 -9.578 1 94.06 113 LEU B CA 1
ATOM 3132 C C . LEU B 1 113 ? 1.98 -2.82 -10.375 1 94.06 113 LEU B C 1
ATOM 3134 O O . LEU B 1 113 ? 1.375 -3.199 -11.383 1 94.06 113 LEU B O 1
ATOM 3138 N N . ARG B 1 114 ? 2.002 -1.591 -9.977 1 93.38 114 ARG B N 1
ATOM 3139 C CA . ARG B 1 114 ? 1.196 -0.58 -10.648 1 93.38 114 ARG B CA 1
ATOM 3140 C C . ARG B 1 114 ? 1.84 -0.16 -11.969 1 93.38 114 ARG B C 1
ATOM 3142 O O . ARG B 1 114 ? 1.141 0.125 -12.945 1 93.38 114 ARG B O 1
ATOM 3149 N N . ILE B 1 115 ? 3.111 -0.087 -12.008 1 95.69 115 ILE B N 1
ATOM 3150 C CA . ILE B 1 115 ? 3.867 0.283 -13.195 1 95.69 115 ILE B CA 1
ATOM 3151 C C . ILE B 1 115 ? 3.531 -0.675 -14.336 1 95.69 115 ILE B C 1
ATOM 3153 O O . ILE B 1 115 ? 3.348 -0.249 -15.484 1 95.69 115 ILE B O 1
ATOM 3157 N N . VAL B 1 116 ? 3.371 -1.95 -14.008 1 95.94 116 VAL B N 1
ATOM 3158 C CA . VAL B 1 116 ? 3.125 -2.932 -15.055 1 95.94 116 VAL B CA 1
ATOM 3159 C C . VAL B 1 116 ? 1.622 -3.086 -15.281 1 95.94 116 VAL B C 1
ATOM 3161 O O . VAL B 1 116 ? 1.189 -3.908 -16.094 1 95.94 116 VAL B O 1
ATOM 3164 N N . GLY B 1 117 ? 0.812 -2.355 -14.523 1 93.56 117 GLY B N 1
ATOM 3165 C CA . GLY B 1 117 ? -0.613 -2.283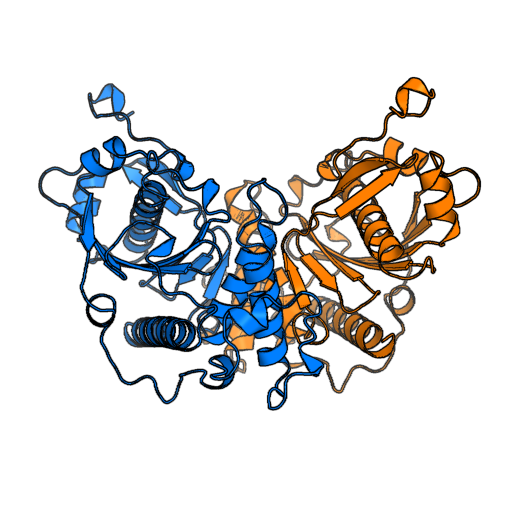 -14.805 1 93.56 117 GLY B CA 1
ATOM 3166 C C . GLY B 1 117 ? -1.416 -3.357 -14.094 1 93.56 117 GLY B C 1
ATOM 3167 O O . GLY B 1 117 ? -2.502 -3.725 -14.547 1 93.56 117 GLY B O 1
ATOM 3168 N N . LEU B 1 118 ? -0.917 -3.875 -13.023 1 93.62 118 LEU B N 1
ATOM 3169 C CA . LEU B 1 118 ? -1.607 -4.957 -12.328 1 93.62 118 LEU B CA 1
ATOM 3170 C C . LEU B 1 118 ? -2.691 -4.41 -11.414 1 93.62 118 LEU B C 1
ATOM 3172 O O . LEU B 1 118 ? -3.422 -5.176 -10.781 1 93.62 118 LEU B O 1
ATOM 3176 N N . ASN B 1 119 ? -2.805 -3.068 -11.367 1 93.75 119 ASN B N 1
ATOM 3177 C CA . ASN B 1 119 ? -3.891 -2.41 -10.648 1 93.75 119 ASN B CA 1
ATOM 3178 C C . ASN B 1 119 ? -4.754 -1.571 -11.586 1 93.75 119 ASN B C 1
ATOM 3180 O O . ASN B 1 119 ? -5.168 -0.465 -11.227 1 93.75 119 ASN B O 1
ATOM 3184 N N . THR B 1 120 ? -4.93 -1.993 -12.727 1 92.88 120 THR B N 1
ATOM 3185 C CA . THR B 1 120 ? -5.801 -1.372 -13.727 1 92.88 120 THR B CA 1
ATOM 3186 C C . THR B 1 120 ? -6.887 -2.344 -14.172 1 92.88 120 THR B C 1
ATOM 3188 O O . THR B 1 120 ? -6.59 -3.434 -14.664 1 92.88 120 THR B O 1
ATOM 3191 N N . PHE B 1 121 ? -8.094 -1.937 -13.984 1 91.19 121 PHE B N 1
ATOM 3192 C CA . PHE B 1 121 ? -9.211 -2.801 -14.352 1 91.19 121 PHE B CA 1
ATOM 3193 C C . PHE B 1 121 ? -8.969 -3.453 -15.703 1 91.19 121 PHE B C 1
ATOM 3195 O O . PHE B 1 121 ? -8.57 -2.781 -16.656 1 91.19 121 PHE B O 1
ATOM 3202 N N . PRO B 1 122 ? -9.141 -4.699 -15.789 1 91.75 122 PRO B N 1
ATOM 3203 C CA . PRO B 1 122 ? -9.914 -5.566 -14.898 1 91.75 122 PRO B CA 1
ATOM 3204 C C . PRO B 1 122 ? -9.055 -6.191 -13.797 1 91.75 122 PRO B C 1
ATOM 3206 O O . PRO B 1 122 ? -9.57 -6.938 -12.961 1 91.75 122 PRO B O 1
ATOM 3209 N N . LEU B 1 123 ? -7.797 -5.922 -13.773 1 91.25 123 LEU B N 1
ATOM 3210 C CA . LEU B 1 123 ? -6.941 -6.371 -12.68 1 91.25 123 LEU B CA 1
ATOM 3211 C C . LEU B 1 123 ? -6.945 -5.359 -11.539 1 91.25 123 LEU B C 1
ATOM 3213 O O . LEU B 1 123 ? -6.902 -4.148 -11.773 1 91.25 123 LEU B O 1
ATOM 3217 N N . VAL B 1 124 ? -7.051 -5.855 -10.336 1 89.38 124 VAL B N 1
ATOM 3218 C CA . VAL B 1 124 ? -7.098 -4.973 -9.172 1 89.38 124 VAL B CA 1
ATOM 3219 C C . VAL B 1 124 ? -6.273 -5.566 -8.031 1 89.38 124 VAL B C 1
ATOM 3221 O O . VAL B 1 124 ? -6.324 -6.773 -7.785 1 89.38 124 VAL B O 1
ATOM 3224 N N . ILE B 1 125 ? -5.523 -4.707 -7.418 1 89.69 125 ILE B N 1
ATOM 3225 C CA . ILE B 1 125 ? -4.73 -5.102 -6.258 1 89.69 125 ILE B CA 1
ATOM 3226 C C . ILE B 1 125 ? -5.594 -5.043 -5 1 89.69 125 ILE B C 1
ATOM 3228 O O . ILE B 1 125 ? -6.371 -4.105 -4.82 1 89.69 125 ILE B O 1
ATOM 3232 N N . ARG B 1 126 ? -5.445 -6.047 -4.211 1 84.81 126 ARG B N 1
ATOM 3233 C CA . ARG B 1 126 ? -5.973 -6.055 -2.85 1 84.81 126 ARG B CA 1
ATOM 3234 C C . ARG B 1 126 ? -4.855 -6.242 -1.83 1 84.81 126 ARG B C 1
ATOM 3236 O O . ARG B 1 126 ? -4.051 -7.172 -1.946 1 84.81 126 ARG B O 1
ATOM 3243 N N . ASN B 1 127 ? -4.859 -5.324 -0.935 1 82.38 127 ASN B N 1
ATOM 3244 C CA . ASN B 1 127 ? -3.852 -5.445 0.115 1 82.38 127 ASN B CA 1
ATOM 3245 C C . ASN B 1 127 ? -4.332 -6.348 1.249 1 82.38 127 ASN B C 1
ATOM 3247 O O . ASN B 1 127 ? -5.473 -6.23 1.701 1 82.38 127 ASN B O 1
ATOM 3251 N N . HIS B 1 128 ? -3.434 -7.352 1.592 1 82.06 128 HIS B N 1
ATOM 3252 C CA . HIS B 1 128 ? -3.609 -8.188 2.775 1 82.06 128 HIS B CA 1
ATOM 3253 C C . HIS B 1 128 ? -4.949 -8.906 2.746 1 82.06 128 HIS B C 1
ATOM 3255 O O . HIS B 1 128 ? -5.688 -8.898 3.734 1 82.06 128 HIS B O 1
ATOM 3261 N N . GLN B 1 129 ? -5.262 -9.375 1.631 1 81.38 129 GLN B N 1
ATOM 3262 C CA . GLN B 1 129 ? -6.465 -10.203 1.537 1 81.38 129 GLN B CA 1
ATOM 3263 C C . GLN B 1 129 ? -6.332 -11.469 2.377 1 81.38 129 GLN B C 1
ATOM 3265 O O . GLN B 1 129 ? -5.395 -12.25 2.188 1 81.38 129 GLN B O 1
ATOM 3270 N N . VAL B 1 130 ? -7.281 -11.648 3.209 1 84.06 130 VAL B N 1
ATOM 3271 C CA . VAL B 1 130 ? -7.277 -12.875 3.996 1 84.06 130 VAL B CA 1
ATOM 3272 C C . VAL B 1 130 ? -7.809 -14.031 3.152 1 84.06 130 VAL B C 1
ATOM 3274 O O . VAL B 1 130 ? -8.906 -13.953 2.6 1 84.06 130 VAL B O 1
ATOM 3277 N N . CYS B 1 131 ? -7.004 -14.984 2.982 1 86.94 131 CYS B N 1
ATOM 3278 C CA . CYS B 1 131 ? -7.371 -16.219 2.285 1 86.94 131 CYS B CA 1
ATOM 3279 C C . CYS B 1 131 ? -7.398 -17.391 3.242 1 86.94 131 CYS B C 1
ATOM 3281 O O . CYS B 1 131 ? -6.609 -17.453 4.188 1 86.94 131 CYS B O 1
ATOM 3283 N N . ARG B 1 132 ? -8.297 -18.281 2.982 1 90.19 132 ARG B N 1
ATOM 3284 C CA . ARG B 1 132 ? -8.43 -19.453 3.844 1 90.19 132 ARG B CA 1
ATOM 3285 C C . ARG B 1 132 ? -8.203 -20.75 3.061 1 90.19 132 ARG B C 1
ATOM 3287 O O . ARG B 1 132 ? -8.617 -20.859 1.904 1 90.19 132 ARG B O 1
ATOM 3294 N N . LEU B 1 133 ? -7.551 -21.594 3.668 1 94.12 133 LEU B N 1
ATOM 3295 C CA . LEU B 1 133 ? -7.41 -22.953 3.158 1 94.12 133 LEU B CA 1
ATOM 3296 C C . LEU B 1 133 ? -8.305 -23.922 3.932 1 94.12 133 LEU B C 1
ATOM 3298 O O . LEU B 1 133 ? -8.203 -24.016 5.156 1 94.12 133 LEU B O 1
ATOM 3302 N N . PHE B 1 134 ? -9.109 -24.578 3.246 1 92.5 134 PHE B N 1
ATOM 3303 C CA . PHE B 1 134 ? -10 -25.547 3.869 1 92.5 134 PHE B CA 1
ATOM 3304 C C . PHE B 1 134 ? -9.391 -26.938 3.842 1 92.5 134 PHE B C 1
ATOM 3306 O O . PHE B 1 134 ? -8.938 -27.406 2.793 1 92.5 134 PHE B O 1
ATOM 3313 N N . ILE B 1 135 ? -9.359 -27.484 4.93 1 91.94 135 ILE B N 1
ATOM 3314 C CA . ILE B 1 135 ? -8.961 -28.875 5.082 1 91.94 135 ILE B CA 1
ATOM 3315 C C . ILE B 1 135 ? -10.039 -29.641 5.863 1 91.94 135 ILE B C 1
ATOM 3317 O O . ILE B 1 135 ? -10.469 -29.203 6.93 1 91.94 135 ILE B O 1
ATOM 3321 N N . GLY B 1 136 ? -10.508 -30.75 5.344 1 89.38 136 GLY B N 1
ATOM 3322 C CA . GLY B 1 136 ? -11.555 -31.516 6 1 89.38 136 GLY B CA 1
ATOM 3323 C C . GLY B 1 136 ? -12.875 -30.781 6.074 1 89.38 136 GLY B C 1
ATOM 3324 O O . GLY B 1 136 ? -13.609 -30.922 7.059 1 89.38 136 GLY B O 1
ATOM 3325 N N . GLY B 1 137 ? -13.016 -29.859 5.203 1 85.94 137 GLY B N 1
ATOM 3326 C CA . GLY B 1 137 ? -14.289 -29.172 5.117 1 85.94 137 GLY B CA 1
ATOM 3327 C C . GLY B 1 137 ? -14.352 -27.938 6 1 85.94 137 GLY B C 1
ATOM 3328 O O . GLY B 1 137 ? -15.367 -27.234 6.023 1 85.94 137 GLY B O 1
ATOM 3329 N N . TYR B 1 138 ? -13.258 -27.656 6.676 1 88.19 138 TYR B N 1
ATOM 3330 C CA . TYR B 1 138 ? -13.266 -26.5 7.57 1 88.19 138 TYR B CA 1
ATOM 3331 C C . TYR B 1 138 ? -12.172 -25.516 7.191 1 88.19 138 TYR B C 1
ATOM 3333 O O . TYR B 1 138 ? -11.133 -25.906 6.652 1 88.19 138 TYR B O 1
ATOM 3341 N N . PRO B 1 139 ? -12.43 -24.266 7.383 1 89.94 139 PRO B N 1
ATOM 3342 C CA . PRO B 1 139 ? -11.352 -23.297 7.199 1 89.94 139 PRO B CA 1
ATOM 3343 C C . PRO B 1 139 ? -10.219 -23.469 8.211 1 89.94 139 PRO B C 1
ATOM 3345 O O . PRO B 1 139 ? -10.242 -22.844 9.273 1 89.94 139 PRO B O 1
ATOM 3348 N N . TYR B 1 140 ? -9.281 -24.156 7.852 1 89.94 140 TYR B N 1
ATOM 3349 C CA . TYR B 1 140 ? -8.273 -24.672 8.773 1 89.94 140 TYR B CA 1
ATOM 3350 C C . TYR B 1 140 ? -7.152 -23.656 8.969 1 89.94 140 TYR B C 1
ATOM 3352 O O . TYR B 1 140 ? -6.59 -23.531 10.055 1 89.94 140 TYR B O 1
ATOM 3360 N N . MET B 1 141 ? -6.777 -23.031 7.883 1 91.69 141 MET B N 1
ATOM 3361 C CA . MET B 1 141 ? -5.605 -22.156 7.879 1 91.69 141 MET B CA 1
ATOM 3362 C C . MET B 1 141 ? -5.934 -20.812 7.238 1 91.69 141 MET B C 1
ATOM 3364 O O . MET B 1 141 ? -6.723 -20.734 6.293 1 91.69 141 MET B O 1
ATOM 3368 N N . PHE B 1 142 ? -5.25 -19.781 7.766 1 90.38 142 PHE B N 1
ATOM 3369 C CA . PHE B 1 142 ? -5.406 -18.453 7.191 1 90.38 142 PHE B CA 1
ATOM 3370 C C . PHE B 1 142 ? -4.078 -17.922 6.66 1 90.38 142 PHE B C 1
ATOM 3372 O O . PHE B 1 142 ? -3.031 -18.141 7.277 1 90.38 142 PHE B O 1
ATOM 3379 N N . ALA B 1 143 ? -4.152 -17.328 5.559 1 88.62 143 ALA B N 1
ATOM 3380 C CA . ALA B 1 143 ? -3.021 -16.641 4.949 1 88.62 143 ALA B CA 1
ATOM 3381 C C . ALA B 1 143 ? -3.385 -15.195 4.609 1 88.62 143 ALA B C 1
ATOM 3383 O O . ALA B 1 143 ? -4.551 -14.883 4.348 1 88.62 143 ALA B O 1
ATOM 3384 N N . ASN B 1 144 ? -2.379 -14.352 4.695 1 84.62 144 ASN B N 1
ATOM 3385 C CA . ASN B 1 144 ? -2.562 -12.93 4.426 1 84.62 144 ASN B CA 1
ATOM 3386 C C . ASN B 1 144 ? -1.447 -12.375 3.543 1 84.62 144 ASN B C 1
ATOM 3388 O O . ASN B 1 144 ? -0.61 -11.602 4.008 1 84.62 144 ASN B O 1
ATOM 3392 N N . PRO B 1 145 ? -1.484 -12.828 2.295 1 81.12 145 PRO B N 1
ATOM 3393 C CA . PRO B 1 145 ? -0.472 -12.242 1.418 1 81.12 145 PRO B CA 1
ATOM 3394 C C . PRO B 1 145 ? -0.54 -10.719 1.381 1 81.12 145 PRO B C 1
ATOM 3396 O O . PRO B 1 145 ? -1.628 -10.141 1.46 1 81.12 145 PRO B O 1
ATOM 3399 N N . GLU B 1 146 ? 0.552 -10.102 1.153 1 80.06 146 GLU B N 1
ATOM 3400 C CA . GLU B 1 146 ? 0.63 -8.641 1.18 1 80.06 146 GLU B CA 1
ATOM 3401 C C . GLU B 1 146 ? -0.199 -8.023 0.058 1 80.06 146 GLU B C 1
ATOM 3403 O O . GLU B 1 146 ? -0.927 -7.055 0.278 1 80.06 146 GLU B O 1
ATOM 3408 N N . TYR B 1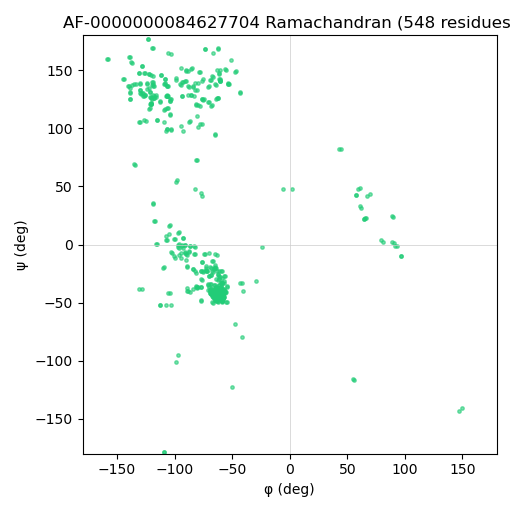 147 ? -0.028 -8.609 -1.186 1 79.44 147 TYR B N 1
ATOM 3409 C CA . TYR B 1 147 ? -0.793 -8.156 -2.344 1 79.44 147 TYR B CA 1
ATOM 3410 C C . TYR B 1 147 ? -1.438 -9.336 -3.062 1 79.44 147 TYR B C 1
ATOM 3412 O O . TYR B 1 147 ? -0.796 -10.367 -3.283 1 79.44 147 TYR B O 1
ATOM 3420 N N . SER B 1 148 ? -2.645 -9.219 -3.307 1 82 148 SER B N 1
ATOM 3421 C CA . SER B 1 148 ? -3.33 -10.141 -4.215 1 82 148 SER B CA 1
ATOM 3422 C C . SER B 1 148 ? -3.9 -9.398 -5.418 1 82 148 SER B C 1
ATOM 3424 O O . SER B 1 148 ? -4.379 -8.266 -5.293 1 82 148 SER B O 1
ATOM 3426 N N . ILE B 1 149 ? -3.721 -9.984 -6.535 1 81.81 149 ILE B N 1
ATOM 3427 C CA . ILE B 1 149 ? -4.227 -9.422 -7.781 1 81.81 149 ILE B CA 1
ATOM 3428 C C . ILE B 1 149 ? -5.188 -10.406 -8.438 1 81.81 149 ILE B C 1
ATOM 3430 O O . ILE B 1 149 ? -4.859 -11.578 -8.609 1 81.81 149 ILE B O 1
ATOM 3434 N N . LYS B 1 150 ? -6.379 -9.859 -8.609 1 75.44 150 LYS B N 1
ATOM 3435 C CA . LYS B 1 150 ? -7.352 -10.789 -9.18 1 75.44 150 LYS B CA 1
ATOM 3436 C C . LYS B 1 150 ? -8.156 -10.117 -10.289 1 75.44 150 LYS B C 1
ATOM 3438 O O . LYS B 1 150 ? -8.32 -8.898 -10.297 1 75.44 150 LYS B O 1
ATOM 3443 N N . MET B 1 151 ? -8.352 -10.859 -11.328 1 68.31 151 MET B N 1
ATOM 3444 C CA . MET B 1 151 ? -9.5 -10.547 -12.172 1 68.31 151 MET B CA 1
ATOM 3445 C C . MET B 1 151 ? -10.688 -11.43 -11.82 1 68.31 151 MET B C 1
ATOM 3447 O O . MET B 1 151 ? -11.508 -11.07 -10.977 1 68.31 151 MET B O 1
ATOM 3451 N N . ILE B 1 152 ? -10.914 -12.391 -12.375 1 55.47 152 ILE B N 1
ATOM 3452 C CA . ILE B 1 152 ? -12.023 -13.32 -12.156 1 55.47 152 ILE B CA 1
ATOM 3453 C C . ILE B 1 152 ? -11.5 -14.586 -11.492 1 55.47 152 ILE B C 1
ATOM 3455 O O . ILE B 1 152 ? -11.961 -14.953 -10.406 1 55.47 152 ILE B O 1
ATOM 3459 N N . ASP B 1 153 ? -10.438 -15.25 -12.055 1 55.75 153 ASP B N 1
ATOM 3460 C CA . ASP B 1 153 ? -10.039 -16.562 -11.555 1 55.75 153 ASP B CA 1
ATOM 3461 C C . ASP B 1 153 ? -8.539 -16.625 -11.297 1 55.75 153 ASP B C 1
ATOM 3463 O O . ASP B 1 153 ? -8.078 -17.312 -10.383 1 55.75 153 ASP B O 1
ATOM 3467 N N . THR B 1 154 ? -7.879 -15.969 -12.234 1 54.06 154 THR B N 1
ATOM 3468 C CA . THR B 1 154 ? -6.43 -16.047 -12.062 1 54.06 154 THR B CA 1
ATOM 3469 C C . THR B 1 154 ? -5.941 -15.008 -11.07 1 54.06 154 THR B C 1
ATOM 3471 O O . THR B 1 154 ? -6.305 -13.836 -11.156 1 54.06 154 THR B O 1
ATOM 3474 N N . SER B 1 155 ? -5.098 -15.703 -10.016 1 79.69 155 SER B N 1
ATOM 3475 C CA . SER B 1 155 ? -4.719 -14.703 -9.023 1 79.69 155 SER B CA 1
ATOM 3476 C C . SER B 1 155 ? -3.207 -14.672 -8.82 1 79.69 155 SER B C 1
ATOM 3478 O O . SER B 1 155 ? -2.527 -15.68 -9.031 1 79.69 155 SER B O 1
ATOM 3480 N N . MET B 1 156 ? -2.67 -13.656 -8.898 1 82 156 MET B N 1
ATOM 3481 C CA . MET B 1 156 ? -1.284 -13.375 -8.531 1 82 156 MET B CA 1
ATOM 3482 C C . MET B 1 156 ? -1.195 -12.828 -7.113 1 82 156 MET B C 1
ATOM 3484 O O . MET B 1 156 ? -2.078 -12.086 -6.672 1 82 156 MET B O 1
ATOM 3488 N N . ILE B 1 157 ? -0.169 -13.375 -6.469 1 82.25 157 ILE B N 1
ATOM 3489 C CA . ILE B 1 157 ? 0.11 -12.773 -5.168 1 82.25 157 ILE B CA 1
ATOM 3490 C C . ILE B 1 157 ? 1.53 -12.211 -5.152 1 82.25 157 ILE B C 1
ATOM 3492 O O . ILE B 1 157 ? 2.41 -12.711 -5.859 1 82.25 157 ILE B O 1
ATOM 3496 N N . ALA B 1 158 ? 1.742 -11.188 -4.504 1 77.75 158 ALA B N 1
ATOM 3497 C CA . ALA B 1 158 ? 3.057 -10.609 -4.238 1 77.75 158 ALA B CA 1
ATOM 3498 C C . ALA B 1 158 ? 3.365 -10.617 -2.744 1 77.75 158 ALA B C 1
ATOM 3500 O O . ALA B 1 158 ? 2.518 -10.25 -1.928 1 77.75 158 ALA B O 1
ATOM 3501 N N . VAL B 1 159 ? 4.543 -11.156 -2.414 1 77.5 159 VAL B N 1
ATOM 3502 C CA . VAL B 1 159 ? 4.977 -11.25 -1.023 1 77.5 159 VAL B CA 1
ATOM 3503 C C . VAL B 1 159 ? 6.328 -10.555 -0.858 1 77.5 159 VAL B C 1
ATOM 3505 O O . VAL B 1 159 ? 7.184 -10.633 -1.741 1 77.5 159 VAL B O 1
ATOM 3508 N N . GLU B 1 160 ? 6.391 -9.789 0.152 1 72.56 160 GLU B N 1
ATOM 3509 C CA . GLU B 1 160 ? 7.645 -9.094 0.42 1 72.56 160 GLU B CA 1
ATOM 3510 C C . GLU B 1 160 ? 8.211 -9.484 1.781 1 72.56 160 GLU B C 1
ATOM 3512 O O . GLU B 1 160 ? 7.461 -9.789 2.709 1 72.56 160 GLU B O 1
ATOM 3517 N N . ASP B 1 161 ? 9.398 -9.914 1.722 1 57.88 161 ASP B N 1
ATOM 3518 C CA . ASP B 1 161 ? 10.109 -10.078 2.984 1 57.88 161 ASP B CA 1
ATOM 3519 C C . ASP B 1 161 ? 11.172 -8.992 3.154 1 57.88 161 ASP B C 1
ATOM 3521 O O . ASP B 1 161 ? 11.789 -8.562 2.178 1 57.88 161 ASP B O 1
ATOM 3525 N N . LYS B 1 162 ? 11.141 -8.562 4.316 1 53.19 162 LYS B N 1
ATOM 3526 C CA . LYS B 1 162 ? 11.781 -7.281 4.605 1 53.19 162 LYS B CA 1
ATOM 3527 C C . LYS B 1 162 ? 13.289 -7.449 4.766 1 53.19 162 LYS B C 1
ATOM 3529 O O . LYS B 1 162 ? 14.055 -6.516 4.512 1 53.19 162 LYS B O 1
ATOM 3534 N N . HIS B 1 163 ? 13.719 -8.57 5.355 1 56.5 163 HIS B N 1
ATOM 3535 C CA . HIS B 1 163 ? 15.141 -8.578 5.668 1 56.5 163 HIS B CA 1
ATOM 3536 C C . HIS B 1 163 ? 15.766 -9.938 5.359 1 56.5 163 HIS B C 1
ATOM 3538 O O . HIS B 1 163 ? 15.234 -10.969 5.758 1 56.5 163 HIS B O 1
ATOM 3544 N N . LEU B 1 164 ? 16.828 -9.688 4.766 1 57.5 164 LEU B N 1
ATOM 3545 C CA . LEU B 1 164 ? 17.625 -10.859 4.418 1 57.5 164 LEU B CA 1
ATOM 3546 C C . LEU B 1 164 ? 17.953 -11.68 5.66 1 57.5 164 LEU B C 1
ATOM 3548 O O . LEU B 1 164 ? 18 -12.914 5.602 1 57.5 164 LEU B O 1
ATOM 3552 N N . GLU B 1 165 ? 18.047 -10.961 6.629 1 55.62 165 GLU B N 1
ATOM 3553 C CA . GLU B 1 165 ? 18.516 -11.656 7.824 1 55.62 165 GLU B CA 1
ATOM 3554 C C . GLU B 1 165 ? 17.391 -12.398 8.516 1 55.62 165 GLU B C 1
ATOM 3556 O O . GLU B 1 165 ? 17.625 -13.336 9.281 1 55.62 165 GLU B O 1
ATOM 3561 N N . ASN B 1 166 ? 16.312 -11.867 8.219 1 54.12 166 ASN B N 1
ATOM 3562 C CA . ASN B 1 166 ? 15.188 -12.492 8.914 1 54.12 166 ASN B CA 1
ATOM 3563 C C . ASN B 1 166 ? 14.727 -13.758 8.203 1 54.12 166 ASN B C 1
ATOM 3565 O O . ASN B 1 166 ? 13.883 -14.492 8.719 1 54.12 166 ASN B O 1
ATOM 3569 N N . ILE B 1 167 ? 15.352 -13.812 7.09 1 60.12 167 ILE B N 1
ATOM 3570 C CA . ILE B 1 167 ? 14.977 -14.992 6.324 1 60.12 167 ILE B CA 1
ATOM 3571 C C . ILE B 1 167 ? 15.938 -16.141 6.633 1 60.12 167 ILE B C 1
ATOM 3573 O O . ILE B 1 167 ? 17.141 -16.031 6.391 1 60.12 167 ILE B O 1
ATOM 3577 N N . SER B 1 168 ? 15.469 -16.938 7.496 1 69.06 168 SER B N 1
ATOM 3578 C CA . SER B 1 168 ? 16.312 -18.031 7.953 1 69.06 168 SER B CA 1
ATOM 3579 C C . SER B 1 168 ? 16.125 -19.281 7.098 1 69.06 168 SER B C 1
ATOM 3581 O O . SER B 1 168 ? 15.047 -19.5 6.543 1 69.06 168 SER B O 1
ATOM 3583 N N . PHE B 1 169 ? 17.203 -20 7.031 1 72 169 PHE B N 1
ATOM 3584 C CA . PHE B 1 169 ? 17.203 -21.281 6.352 1 72 169 PHE B CA 1
ATOM 3585 C C . PHE B 1 169 ? 16.156 -22.219 6.961 1 72 169 PHE B C 1
ATOM 3587 O O . PHE B 1 169 ? 15.492 -22.969 6.242 1 72 169 PHE B O 1
ATOM 3594 N N . LEU B 1 170 ? 15.969 -22.062 8.219 1 70.69 170 LEU B N 1
ATOM 3595 C CA . LEU B 1 170 ? 15.062 -22.938 8.945 1 70.69 170 LEU B CA 1
ATOM 3596 C C . LEU B 1 170 ? 13.617 -22.719 8.508 1 70.69 170 LEU B C 1
ATOM 3598 O O . LEU B 1 170 ? 12.805 -23.641 8.547 1 70.69 170 LEU B O 1
ATOM 3602 N N . LYS B 1 171 ? 13.406 -21.562 7.988 1 74 171 LYS B N 1
ATOM 3603 C CA . LYS B 1 171 ? 12.055 -21.219 7.551 1 74 171 LYS B CA 1
ATOM 3604 C C . LYS B 1 171 ? 11.945 -21.266 6.027 1 74 171 LYS B C 1
ATOM 3606 O O . LYS B 1 171 ? 11 -20.719 5.453 1 74 171 LYS B O 1
ATOM 3611 N N . GLY B 1 172 ? 12.992 -21.938 5.441 1 77.88 172 GLY B N 1
ATOM 3612 C CA . GLY B 1 172 ? 12.984 -22.062 3.994 1 77.88 172 GLY B CA 1
ATOM 3613 C C . GLY B 1 172 ? 13.109 -20.734 3.279 1 77.88 172 GLY B C 1
ATOM 3614 O O . GLY B 1 172 ? 12.555 -20.547 2.193 1 77.88 172 GLY B O 1
ATOM 3615 N N . PHE B 1 173 ? 13.633 -19.812 3.994 1 79.44 173 PHE B N 1
ATOM 3616 C CA . PHE B 1 173 ? 13.812 -18.469 3.461 1 79.44 173 PHE B CA 1
ATOM 3617 C C . PHE B 1 173 ? 12.477 -17.844 3.094 1 79.44 173 PHE B C 1
ATOM 3619 O O . PHE B 1 173 ? 12.359 -17.172 2.076 1 79.44 173 PHE B O 1
ATOM 3626 N N . GLY B 1 174 ? 11.453 -18.219 3.824 1 85.38 174 GLY B N 1
ATOM 3627 C CA . GLY B 1 174 ? 10.133 -17.641 3.629 1 85.38 174 GLY B CA 1
ATOM 3628 C C . GLY B 1 174 ? 9.273 -18.453 2.674 1 85.38 174 GLY B C 1
ATOM 3629 O O . GLY B 1 174 ? 8.086 -18.172 2.502 1 85.38 174 GLY B O 1
ATOM 3630 N N . GLU B 1 175 ? 9.773 -19.516 2.129 1 90.69 175 GLU B N 1
ATOM 3631 C CA . GLU B 1 175 ? 9.078 -20.266 1.089 1 90.69 175 GLU B CA 1
ATOM 3632 C C . GLU B 1 175 ? 7.953 -21.109 1.68 1 90.69 175 GLU B C 1
ATOM 3634 O O . GLU B 1 175 ? 6.941 -21.359 1.021 1 90.69 175 GLU B O 1
ATOM 3639 N N . TRP B 1 176 ? 8.164 -21.516 2.895 1 92.12 176 TRP B N 1
ATOM 3640 C CA . TRP B 1 176 ? 7.094 -22.297 3.51 1 92.12 176 TRP B CA 1
ATOM 3641 C C . TRP B 1 176 ? 5.824 -21.469 3.639 1 92.12 176 TRP B C 1
ATOM 3643 O O . TRP B 1 176 ? 4.723 -21.953 3.387 1 92.12 176 TRP B O 1
ATOM 3653 N N . GLN B 1 177 ? 6.016 -20.234 4 1 90.62 177 GLN B N 1
ATOM 3654 C CA . GLN B 1 177 ? 4.883 -19.312 4.074 1 90.62 177 GLN B CA 1
ATOM 3655 C C . GLN B 1 177 ? 4.25 -19.109 2.701 1 90.62 177 GLN B C 1
ATOM 3657 O O . GLN B 1 177 ? 3.023 -19.047 2.582 1 90.62 177 GLN B O 1
ATOM 3662 N N . ILE B 1 178 ? 5.047 -19.031 1.693 1 91.88 178 ILE B N 1
ATOM 3663 C CA . ILE B 1 178 ? 4.574 -18.828 0.329 1 91.88 178 ILE B CA 1
ATOM 3664 C C . ILE B 1 178 ? 3.697 -20.016 -0.091 1 91.88 178 ILE B C 1
ATOM 3666 O O . ILE B 1 178 ? 2.66 -19.828 -0.734 1 91.88 178 ILE B O 1
ATOM 3670 N N . VAL B 1 179 ? 4.094 -21.188 0.29 1 94.94 179 VAL B N 1
ATOM 3671 C CA . VAL B 1 179 ? 3.303 -22.375 -0.022 1 94.94 179 VAL B CA 1
ATOM 3672 C C . VAL B 1 179 ? 1.907 -22.234 0.581 1 94.94 179 VAL B C 1
ATOM 3674 O O . VAL B 1 179 ? 0.905 -22.453 -0.105 1 94.94 179 VAL B O 1
ATOM 3677 N N . ALA B 1 180 ? 1.883 -21.859 1.828 1 94.62 180 ALA B N 1
ATOM 3678 C CA . ALA B 1 180 ? 0.609 -21.672 2.518 1 94.62 180 ALA B CA 1
ATOM 3679 C C . ALA B 1 180 ? -0.253 -20.625 1.81 1 94.62 180 ALA B C 1
ATOM 3681 O O . ALA B 1 180 ? -1.451 -20.844 1.607 1 94.62 180 ALA B O 1
ATOM 3682 N N . GLU B 1 181 ? 0.367 -19.578 1.404 1 93.69 181 GLU B N 1
ATOM 3683 C CA . GLU B 1 181 ? -0.346 -18.484 0.743 1 93.69 181 GLU B CA 1
ATOM 3684 C C . GLU B 1 181 ? -0.858 -18.906 -0.629 1 93.69 181 GLU B C 1
ATOM 3686 O O . GLU B 1 181 ? -1.99 -18.594 -1.001 1 93.69 181 GLU B O 1
ATOM 3691 N N . ILE B 1 182 ? -0.069 -19.672 -1.312 1 94.12 182 ILE B N 1
ATOM 3692 C CA . ILE B 1 182 ? -0.458 -20.188 -2.625 1 94.12 182 ILE B CA 1
ATOM 3693 C C . ILE B 1 182 ? -1.686 -21.078 -2.486 1 94.12 182 ILE B C 1
ATOM 3695 O O . ILE B 1 182 ? -2.67 -20.906 -3.209 1 94.12 182 ILE B O 1
ATOM 3699 N N . LEU B 1 183 ? -1.652 -22 -1.573 1 95.44 183 LEU B N 1
ATOM 3700 C CA . LEU B 1 183 ? -2.729 -22.969 -1.425 1 95.44 183 LEU B CA 1
ATOM 3701 C C . LEU B 1 183 ? -4.008 -22.297 -0.94 1 95.44 183 LEU B C 1
ATOM 3703 O O . LEU B 1 183 ? -5.094 -22.594 -1.447 1 95.44 183 LEU B O 1
ATOM 3707 N N . ALA B 1 184 ? -3.848 -21.406 0.007 1 93.31 184 ALA B N 1
ATOM 3708 C CA . ALA B 1 184 ? -5.016 -20.703 0.522 1 93.31 184 ALA B CA 1
ATOM 3709 C C . ALA B 1 184 ? -5.66 -19.844 -0.564 1 93.31 184 ALA B C 1
ATOM 3711 O O . ALA B 1 184 ? -6.883 -19.844 -0.72 1 93.31 184 ALA B O 1
ATOM 3712 N N . PHE B 1 185 ? -4.824 -19.203 -1.266 1 90.75 185 PHE B N 1
ATOM 3713 C CA . PHE B 1 185 ? -5.309 -18.359 -2.354 1 90.75 185 PHE B CA 1
ATOM 3714 C C . PHE B 1 185 ? -5.973 -19.203 -3.434 1 90.75 185 PHE B C 1
ATOM 3716 O O . PHE B 1 185 ? -7.043 -18.844 -3.932 1 90.75 185 PHE B O 1
ATOM 3723 N N . GLY B 1 186 ? -5.332 -20.266 -3.85 1 90.19 186 GLY B N 1
ATOM 3724 C CA . GLY B 1 186 ? -5.914 -21.188 -4.816 1 90.19 186 GLY B CA 1
ATOM 3725 C C . GLY B 1 186 ? -7.258 -21.734 -4.387 1 90.19 186 GLY B C 1
ATOM 3726 O O . GLY B 1 186 ? -8.18 -21.859 -5.199 1 90.19 186 GLY B O 1
ATOM 3727 N N . ASP B 1 187 ? -7.352 -22.047 -3.137 1 90.88 187 ASP B N 1
ATOM 3728 C CA . ASP B 1 187 ? -8.602 -22.578 -2.6 1 90.88 187 ASP B CA 1
ATOM 3729 C C . ASP B 1 187 ? -9.719 -21.531 -2.664 1 90.88 187 ASP B C 1
ATOM 3731 O O . ASP B 1 187 ? -10.844 -21.859 -3.039 1 90.88 187 ASP B O 1
ATOM 3735 N N . GLU B 1 188 ? -9.344 -20.328 -2.334 1 86.12 188 GLU B N 1
ATOM 3736 C CA . GLU B 1 188 ? -10.305 -19.234 -2.414 1 86.12 188 GLU B CA 1
ATOM 3737 C C . GLU B 1 188 ? -10.828 -19.062 -3.838 1 86.12 188 GLU B C 1
ATOM 3739 O O . GLU B 1 188 ? -12.031 -18.844 -4.043 1 86.12 188 GLU B O 1
ATOM 3744 N N . ASN B 1 189 ? -9.945 -19.125 -4.75 1 84.25 189 ASN B N 1
ATOM 3745 C CA . ASN B 1 189 ? -10.32 -19.016 -6.156 1 84.25 189 ASN B CA 1
ATOM 3746 C C . ASN B 1 189 ? -11.195 -20.172 -6.602 1 84.25 189 ASN B C 1
ATOM 3748 O O . ASN B 1 189 ? -12.203 -19.984 -7.289 1 84.25 189 ASN B O 1
ATOM 3752 N N . MET B 1 190 ? -10.773 -21.297 -6.215 1 83.38 190 MET B N 1
ATOM 3753 C CA . MET B 1 190 ? -11.492 -22.516 -6.598 1 83.38 190 MET B CA 1
ATOM 3754 C C . MET B 1 190 ? -12.938 -22.453 -6.113 1 83.38 190 MET B C 1
ATOM 3756 O O . MET B 1 190 ? -13.852 -22.859 -6.836 1 83.38 190 MET B O 1
ATOM 3760 N N . ARG B 1 191 ? -13.078 -21.984 -5.035 1 81.38 191 ARG B N 1
ATOM 3761 C CA . ARG B 1 191 ? -14.406 -21.922 -4.445 1 81.38 191 ARG B CA 1
ATOM 3762 C C . ARG B 1 191 ? -15.266 -20.875 -5.145 1 81.38 191 ARG B C 1
ATOM 3764 O O . ARG B 1 191 ? -16.5 -20.953 -5.121 1 81.38 191 ARG B O 1
ATOM 3771 N N . ARG B 1 192 ? -14.625 -19.984 -5.738 1 75.38 192 ARG B N 1
ATOM 3772 C CA . ARG B 1 192 ? -15.359 -18.938 -6.449 1 75.38 192 ARG B CA 1
ATOM 3773 C C . ARG B 1 192 ? -15.641 -19.344 -7.887 1 75.38 192 ARG B C 1
ATOM 3775 O O . ARG B 1 192 ? -16.656 -18.953 -8.461 1 75.38 192 ARG B O 1
ATOM 3782 N N . VAL B 1 193 ? -14.5 -20.062 -8.398 1 69.5 193 VAL B N 1
ATOM 3783 C CA . VAL B 1 193 ? -14.602 -20.359 -9.82 1 69.5 193 VAL B CA 1
ATOM 3784 C C . VAL B 1 193 ? -14.828 -21.859 -10.016 1 69.5 193 VAL B C 1
ATOM 3786 O O . VAL B 1 193 ? -14.359 -22.672 -9.211 1 69.5 193 VAL B O 1
ATOM 3789 N N . GLN B 1 194 ? -15.914 -22.391 -10.344 1 65.81 194 GLN B N 1
ATOM 3790 C CA . GLN B 1 194 ? -16.547 -23.656 -10.672 1 65.81 194 GLN B CA 1
ATOM 3791 C C . GLN B 1 194 ? -15.523 -24.781 -10.75 1 65.81 194 GLN B C 1
ATOM 3793 O O . GLN B 1 194 ? -15.5 -25.547 -11.719 1 65.81 194 GLN B O 1
ATOM 3798 N N . ALA B 1 195 ? -14.484 -25.016 -9.727 1 66.62 195 ALA B N 1
ATOM 3799 C CA . ALA B 1 195 ? -13.742 -26.234 -9.453 1 66.62 195 ALA B CA 1
ATOM 3800 C C . ALA B 1 195 ? -12.812 -26.594 -10.602 1 66.62 195 ALA B C 1
ATOM 3802 O O . ALA B 1 195 ? -12.789 -27.734 -11.062 1 66.62 195 ALA B O 1
ATOM 3803 N N . ARG B 1 196 ? -12.102 -25.688 -11.219 1 83.12 196 ARG B N 1
ATOM 3804 C CA . ARG B 1 196 ? -11.086 -25.953 -12.234 1 83.12 196 ARG B CA 1
ATOM 3805 C C . ARG B 1 196 ? -9.688 -25.812 -11.648 1 83.12 196 ARG B C 1
ATOM 3807 O O . ARG B 1 196 ? -9.516 -25.297 -10.539 1 83.12 196 ARG B O 1
ATOM 3814 N N . ASP B 1 197 ? -8.711 -26.375 -12.445 1 88.44 197 ASP B N 1
ATOM 3815 C CA . ASP B 1 197 ? -7.312 -26.219 -12.047 1 88.44 197 ASP B CA 1
ATOM 3816 C C . ASP B 1 197 ? -6.973 -24.75 -11.812 1 88.44 197 ASP B C 1
ATOM 3818 O O . ASP B 1 197 ? -7.465 -23.859 -12.516 1 88.44 197 ASP B O 1
ATOM 3822 N N . GLN B 1 198 ? -6.25 -24.547 -10.773 1 88.69 198 GLN B N 1
ATOM 3823 C CA . GLN B 1 198 ? -5.863 -23.188 -10.422 1 88.69 198 GLN B CA 1
ATOM 3824 C C . GLN B 1 198 ? -4.395 -22.922 -10.742 1 88.69 198 GLN B C 1
ATOM 3826 O O . GLN B 1 198 ? -3.531 -23.75 -10.414 1 88.69 198 GLN B O 1
ATOM 3831 N N . THR B 1 199 ? -4.145 -21.891 -11.453 1 89.75 199 THR B N 1
ATOM 3832 C CA . THR B 1 199 ? -2.779 -21.406 -11.625 1 89.75 199 THR B CA 1
ATOM 3833 C C . THR B 1 199 ? -2.531 -20.156 -10.766 1 89.75 199 THR B C 1
ATOM 3835 O O . THR B 1 199 ? -3.305 -19.203 -10.812 1 89.75 199 THR B O 1
ATOM 3838 N N . VAL B 1 200 ? -1.537 -20.203 -9.953 1 92.31 200 VAL B N 1
ATOM 3839 C CA . VAL B 1 200 ? -1.188 -19.078 -9.094 1 92.31 200 VAL B CA 1
ATOM 3840 C C . VAL B 1 200 ? 0.233 -18.609 -9.398 1 92.31 200 VAL B C 1
ATOM 3842 O O . VAL B 1 200 ? 1.177 -19.406 -9.352 1 92.31 200 VAL B O 1
ATOM 3845 N N . TYR B 1 201 ? 0.385 -17.375 -9.773 1 93.81 201 TYR B N 1
ATOM 3846 C CA . TYR B 1 201 ? 1.693 -16.75 -9.922 1 93.81 201 TYR B CA 1
ATOM 3847 C C . TYR B 1 201 ? 2.09 -16.016 -8.641 1 93.81 201 TYR B C 1
ATOM 3849 O O . TYR B 1 201 ? 1.25 -15.391 -7.992 1 93.81 201 TYR B O 1
ATOM 3857 N N . VAL B 1 202 ? 3.354 -16.125 -8.281 1 94.44 202 VAL B N 1
ATOM 3858 C CA . VAL B 1 202 ? 3.846 -15.453 -7.082 1 94.44 202 VAL B CA 1
ATOM 3859 C C . VAL B 1 202 ? 5.117 -14.672 -7.414 1 94.44 202 VAL B C 1
ATOM 3861 O O . VAL B 1 202 ? 5.984 -15.164 -8.141 1 94.44 202 VAL B O 1
ATOM 3864 N N . VAL B 1 203 ? 5.184 -13.508 -7.012 1 94.12 203 VAL B N 1
ATOM 3865 C CA . VAL B 1 203 ? 6.434 -12.75 -7 1 94.12 203 VAL B CA 1
ATOM 3866 C C . VAL B 1 203 ? 6.863 -12.477 -5.562 1 94.12 203 VAL B C 1
ATOM 3868 O O . VAL B 1 203 ? 6.074 -11.977 -4.758 1 94.12 203 VAL B O 1
ATOM 3871 N N . ARG B 1 204 ? 8.031 -12.898 -5.254 1 91.38 204 ARG B N 1
ATOM 3872 C CA . ARG B 1 204 ? 8.633 -12.648 -3.947 1 91.38 204 ARG B CA 1
ATOM 3873 C C . ARG B 1 204 ? 9.75 -11.617 -4.047 1 91.38 204 ARG B C 1
ATOM 3875 O O . ARG B 1 204 ? 10.641 -11.742 -4.887 1 91.38 204 ARG B O 1
ATOM 3882 N N . ILE B 1 205 ? 9.633 -10.656 -3.238 1 88.81 205 ILE B N 1
ATOM 3883 C CA . ILE B 1 205 ? 10.672 -9.625 -3.223 1 88.81 205 ILE B CA 1
ATOM 3884 C C . ILE B 1 205 ? 11.289 -9.531 -1.83 1 88.81 205 ILE B C 1
ATOM 3886 O O . ILE B 1 205 ? 10.586 -9.281 -0.848 1 88.81 205 ILE B O 1
ATOM 3890 N N . ILE B 1 206 ? 12.508 -9.812 -1.769 1 85.69 206 ILE B N 1
ATOM 3891 C CA . ILE B 1 206 ? 13.312 -9.641 -0.563 1 85.69 206 ILE B CA 1
ATOM 3892 C C . ILE B 1 206 ? 14.383 -8.578 -0.799 1 85.69 206 ILE B C 1
ATOM 3894 O O . ILE B 1 206 ? 15.352 -8.812 -1.524 1 85.69 206 ILE B O 1
ATOM 3898 N N . SER B 1 207 ? 14.133 -7.395 -0.156 1 84.25 207 SER B N 1
ATOM 3899 C CA . SER B 1 207 ? 14.992 -6.254 -0.466 1 84.25 207 SER B CA 1
ATOM 3900 C C . SER B 1 207 ? 15.016 -5.973 -1.964 1 84.25 207 SER B C 1
ATOM 3902 O O . SER B 1 207 ? 13.969 -5.766 -2.58 1 84.25 207 SER B O 1
ATOM 3904 N N . LYS B 1 208 ? 16.156 -6.129 -2.586 1 89.38 208 LYS B N 1
ATOM 3905 C CA . LYS B 1 208 ? 16.281 -5.812 -4.004 1 89.38 208 LYS B CA 1
ATOM 3906 C C . LYS B 1 208 ? 16.219 -7.078 -4.859 1 89.38 208 LYS B C 1
ATOM 3908 O O . LYS B 1 208 ? 16.344 -7.012 -6.082 1 89.38 208 LYS B O 1
ATOM 3913 N N . TYR B 1 209 ? 15.969 -8.242 -4.266 1 90.75 209 TYR B N 1
ATOM 3914 C CA . TYR B 1 209 ? 15.984 -9.5 -4.996 1 90.75 209 TYR B CA 1
ATOM 3915 C C . TYR B 1 209 ? 14.57 -10.023 -5.215 1 90.75 209 TYR B C 1
ATOM 3917 O O . TYR B 1 209 ? 13.758 -10.047 -4.285 1 90.75 209 TYR B O 1
ATOM 3925 N N . VAL B 1 210 ? 14.375 -10.484 -6.477 1 93.44 210 VAL B N 1
ATOM 3926 C CA . VAL B 1 210 ? 13.031 -10.898 -6.875 1 93.44 210 VAL B CA 1
ATOM 3927 C C . VAL B 1 210 ? 13.055 -12.359 -7.324 1 93.44 210 VAL B C 1
ATOM 3929 O O . VAL B 1 210 ? 13.938 -12.758 -8.094 1 93.44 210 VAL B O 1
ATOM 3932 N N . THR B 1 211 ? 12.156 -13.133 -6.828 1 94 211 THR B N 1
ATOM 3933 C CA . THR B 1 211 ? 11.953 -14.516 -7.25 1 94 211 THR B CA 1
ATOM 3934 C C . THR B 1 211 ? 10.516 -14.734 -7.711 1 94 211 THR B C 1
ATOM 3936 O O . THR B 1 211 ? 9.578 -14.234 -7.09 1 94 211 THR B O 1
ATOM 3939 N N . PHE B 1 212 ? 10.367 -15.469 -8.789 1 96 212 PHE B N 1
ATOM 3940 C CA . PHE B 1 212 ? 9.039 -15.781 -9.32 1 96 212 PHE B CA 1
ATOM 3941 C C . PHE B 1 212 ? 8.688 -17.25 -9.078 1 96 212 PHE B C 1
ATOM 3943 O O . PHE B 1 212 ? 9.555 -18.109 -9.156 1 96 212 PHE B O 1
ATOM 3950 N N . TYR B 1 213 ? 7.465 -17.453 -8.781 1 95.25 213 TYR B N 1
ATOM 3951 C CA . TYR B 1 213 ? 6.934 -18.797 -8.641 1 95.25 213 TYR B CA 1
ATOM 3952 C C . TYR B 1 213 ? 5.68 -18.984 -9.492 1 95.25 213 TYR B C 1
ATOM 3954 O O . TYR B 1 213 ? 4.957 -18.031 -9.75 1 95.25 213 TYR B O 1
ATOM 3962 N N . LYS B 1 214 ? 5.465 -20.188 -9.852 1 95.44 214 LYS B N 1
ATOM 3963 C CA . LYS B 1 214 ? 4.238 -20.609 -10.516 1 95.44 214 LYS B CA 1
ATOM 3964 C C . LYS B 1 214 ? 3.754 -21.953 -9.961 1 95.44 214 LYS B C 1
ATOM 3966 O O . LYS B 1 214 ? 4.516 -22.922 -9.922 1 95.44 214 LYS B O 1
ATOM 3971 N N . ALA B 1 215 ? 2.549 -21.969 -9.531 1 95.12 215 ALA B N 1
ATOM 3972 C CA . ALA B 1 215 ? 1.931 -23.203 -9.07 1 95.12 215 ALA B CA 1
ATOM 3973 C C . ALA B 1 215 ? 0.723 -23.562 -9.93 1 95.12 215 ALA B C 1
ATOM 3975 O O . ALA B 1 215 ? -0.141 -22.719 -10.188 1 95.12 215 ALA B O 1
ATOM 3976 N N . MET B 1 216 ? 0.742 -24.703 -10.414 1 91.69 216 MET B N 1
ATOM 3977 C CA . MET B 1 216 ? -0.449 -25.297 -11.016 1 91.69 216 MET B CA 1
ATOM 3978 C C . MET B 1 216 ? -1.072 -26.328 -10.086 1 91.69 216 MET B C 1
ATOM 3980 O O . MET B 1 216 ? -0.489 -27.391 -9.852 1 91.69 216 MET B O 1
ATOM 3984 N N . ILE B 1 217 ? -2.215 -26.016 -9.602 1 93.69 217 ILE B N 1
ATOM 3985 C CA . ILE B 1 217 ? -2.852 -26.844 -8.594 1 93.69 217 ILE B CA 1
ATOM 3986 C C . ILE B 1 217 ? -4.051 -27.562 -9.203 1 93.69 217 ILE B C 1
ATOM 3988 O O . ILE B 1 217 ? -5.043 -26.938 -9.57 1 93.69 217 ILE B O 1
ATOM 3992 N N . PRO B 1 218 ? -4 -28.844 -9.266 1 93.44 218 PRO B N 1
ATOM 3993 C CA . PRO B 1 218 ? -5.133 -29.578 -9.828 1 93.44 218 PRO B CA 1
ATOM 3994 C C . PRO B 1 218 ? -6.391 -29.484 -8.969 1 93.44 218 PRO B C 1
ATOM 3996 O O . PRO B 1 218 ? -6.301 -29.5 -7.738 1 93.44 218 PRO B O 1
ATOM 3999 N N . ALA B 1 219 ? -7.531 -29.438 -9.617 1 92.44 219 ALA B N 1
ATOM 4000 C CA . ALA B 1 219 ? -8.812 -29.375 -8.906 1 92.44 219 ALA B CA 1
ATOM 4001 C C . ALA B 1 219 ? -8.969 -30.547 -7.961 1 92.44 219 ALA B C 1
ATOM 4003 O O . ALA B 1 219 ? -9.422 -30.391 -6.824 1 92.44 219 ALA B O 1
ATOM 4004 N N . PRO B 1 220 ? -8.555 -31.75 -8.383 1 94.44 220 PRO B N 1
ATOM 4005 C CA . PRO B 1 220 ? -8.695 -32.906 -7.48 1 94.44 220 PRO B CA 1
ATOM 4006 C C . PRO B 1 220 ? -7.879 -32.75 -6.199 1 94.44 220 PRO B C 1
ATOM 4008 O O . PRO B 1 220 ? -8.211 -33.344 -5.176 1 94.44 220 PRO B O 1
ATOM 4011 N N . TYR B 1 221 ? -6.766 -31.953 -6.25 1 96.31 221 TYR B N 1
ATOM 4012 C CA . TYR B 1 221 ? -5.984 -31.688 -5.047 1 96.31 221 TYR B CA 1
ATOM 4013 C C . TYR B 1 221 ? -6.848 -31.031 -3.971 1 96.31 221 TYR B C 1
ATOM 4015 O O . TYR B 1 221 ? -6.805 -31.438 -2.807 1 96.31 221 TYR B O 1
ATOM 4023 N N . PHE B 1 222 ? -7.617 -30.078 -4.348 1 93.19 222 PHE B N 1
ATOM 4024 C CA . PHE B 1 222 ? -8.484 -29.375 -3.406 1 93.19 222 PHE B CA 1
ATOM 4025 C C . PHE B 1 222 ? -9.602 -30.281 -2.924 1 93.19 222 PHE B C 1
ATOM 4027 O O . PHE B 1 222 ? -10.047 -30.188 -1.777 1 93.19 222 PHE B O 1
ATOM 4034 N N . ALA B 1 223 ? -10.086 -31.172 -3.783 1 92.31 223 ALA B N 1
ATOM 4035 C CA . ALA B 1 223 ? -11.094 -32.156 -3.379 1 92.31 223 ALA B CA 1
ATOM 4036 C C . ALA B 1 223 ? -10.57 -33.031 -2.266 1 92.31 223 ALA B C 1
ATOM 4038 O O . ALA B 1 223 ? -11.281 -33.312 -1.294 1 92.31 223 ALA B O 1
ATOM 4039 N N . GLU B 1 224 ? -9.344 -33.469 -2.461 1 93.94 224 GLU B N 1
ATOM 4040 C CA . GLU B 1 224 ? -8.734 -34.281 -1.423 1 93.94 224 GLU B CA 1
ATOM 4041 C C . GLU B 1 224 ? -8.602 -33.531 -0.112 1 93.94 224 GLU B C 1
ATOM 4043 O O . GLU B 1 224 ? -8.836 -34.062 0.965 1 93.94 224 GLU B O 1
ATOM 4048 N N . LEU B 1 225 ? -8.211 -32.25 -0.215 1 93 225 LEU B N 1
ATOM 4049 C CA . LEU B 1 225 ? -8.078 -31.422 0.978 1 93 225 LEU B CA 1
ATOM 4050 C C . LEU B 1 225 ? -9.414 -31.312 1.711 1 93 225 LEU B C 1
ATOM 4052 O O . LEU B 1 225 ? -9.445 -31.203 2.939 1 93 225 LEU B O 1
ATOM 4056 N N . GLY B 1 226 ? -10.445 -31.234 0.955 1 89.38 226 GLY B N 1
ATOM 4057 C CA . GLY B 1 226 ? -11.781 -31.188 1.542 1 89.38 226 GLY B CA 1
ATOM 4058 C C . GLY B 1 226 ? -12.062 -32.375 2.455 1 89.38 226 GLY B C 1
ATOM 4059 O O . GLY B 1 226 ? -12.82 -32.25 3.418 1 89.38 226 GLY B O 1
ATOM 4060 N N . ASP B 1 227 ? -11.43 -33.469 2.205 1 88.56 227 ASP B N 1
ATOM 4061 C CA . ASP B 1 227 ? -11.648 -34.688 2.965 1 88.56 227 ASP B CA 1
ATOM 4062 C C . ASP B 1 227 ? -10.555 -34.906 4.012 1 88.56 227 ASP B C 1
ATOM 4064 O O . ASP B 1 227 ? -10.688 -35.75 4.902 1 88.56 227 ASP B O 1
ATOM 4068 N N . GLY B 1 228 ? -9.602 -34.125 3.896 1 89.62 228 GLY B N 1
ATOM 4069 C CA . GLY B 1 228 ? -8.43 -34.25 4.758 1 89.62 228 GLY B CA 1
ATOM 4070 C C . GLY B 1 228 ? -7.141 -33.844 4.074 1 89.62 228 GLY B C 1
ATOM 4071 O O . GLY B 1 228 ? -7.113 -32.844 3.35 1 89.62 228 GLY B O 1
ATOM 4072 N N . LEU B 1 229 ? -6.082 -34.562 4.383 1 92.81 229 LEU B N 1
ATOM 4073 C CA . LEU B 1 229 ? -4.801 -34.25 3.746 1 92.81 229 LEU B CA 1
ATOM 4074 C C . LEU B 1 229 ? -4.699 -34.938 2.389 1 92.81 229 LEU B C 1
ATOM 4076 O O . LEU B 1 229 ? -5.336 -35.969 2.164 1 92.81 229 LEU B O 1
ATOM 4080 N N . PRO B 1 230 ? -3.947 -34.344 1.512 1 93.88 230 PRO B N 1
ATOM 4081 C CA . PRO B 1 230 ? -3.822 -34.969 0.192 1 93.88 230 PRO B CA 1
ATOM 4082 C C . PRO B 1 230 ? -3.227 -36.375 0.256 1 93.88 230 PRO B C 1
ATOM 4084 O O . PRO B 1 230 ? -2.311 -36.625 1.044 1 93.88 230 PRO B O 1
ATOM 4087 N N . GLN B 1 231 ? -3.777 -37.25 -0.583 1 92.06 231 GLN B N 1
ATOM 4088 C CA . GLN B 1 231 ? -3.328 -38.656 -0.619 1 92.06 231 GLN B CA 1
ATOM 4089 C C . GLN B 1 231 ? -2.637 -38.969 -1.94 1 92.06 231 GLN B C 1
ATOM 4091 O O . GLN B 1 231 ? -1.483 -39.406 -1.955 1 92.06 231 GLN B O 1
ATOM 4096 N N . LYS B 1 232 ? -3.24 -38.688 -3.035 1 94.62 232 LYS B N 1
ATOM 4097 C CA . LYS B 1 232 ? -2.736 -39.031 -4.363 1 94.62 232 LYS B CA 1
ATOM 4098 C C . LYS B 1 232 ? -2.186 -37.781 -5.07 1 94.62 232 LYS B C 1
ATOM 4100 O O . LYS B 1 232 ? -1.145 -37.844 -5.727 1 94.62 232 LYS B O 1
ATOM 4105 N N . GLU B 1 233 ? -2.9 -36.688 -4.934 1 95.81 233 GLU B N 1
ATOM 4106 C CA . GLU B 1 233 ? -2.549 -35.469 -5.633 1 95.81 233 GLU B CA 1
ATOM 4107 C C . GLU B 1 233 ? -1.384 -34.75 -4.949 1 95.81 233 GLU B C 1
ATOM 4109 O O . GLU B 1 233 ? -1.163 -34.938 -3.75 1 95.81 233 GLU B O 1
ATOM 4114 N N . SER B 1 234 ? -0.607 -34.094 -5.695 1 97.25 234 SER B N 1
ATOM 4115 C CA . SER B 1 234 ? 0.477 -33.25 -5.203 1 97.25 234 SER B CA 1
ATOM 4116 C C . SER B 1 234 ? 0.565 -31.953 -5.992 1 97.25 234 SER B C 1
ATOM 4118 O O . SER B 1 234 ? -0.054 -31.812 -7.051 1 97.25 234 SER B O 1
ATOM 4120 N N . VAL B 1 235 ? 1.21 -30.984 -5.449 1 97.5 235 VAL B N 1
ATOM 4121 C CA . VAL B 1 235 ? 1.405 -29.688 -6.094 1 97.5 235 VAL B CA 1
ATOM 4122 C C . VAL B 1 235 ? 2.896 -29.422 -6.289 1 97.5 235 VAL B C 1
ATOM 4124 O O . VAL B 1 235 ? 3.689 -29.594 -5.359 1 97.5 235 VAL B O 1
ATOM 4127 N N . VAL B 1 236 ? 3.27 -29.094 -7.461 1 97.06 236 VAL B N 1
ATOM 4128 C CA . VAL B 1 236 ? 4.633 -28.672 -7.754 1 97.06 236 VAL B CA 1
ATOM 4129 C C . VAL B 1 236 ? 4.66 -27.156 -7.996 1 97.06 236 VAL B C 1
ATOM 4131 O O . VAL B 1 236 ? 3.871 -26.641 -8.789 1 97.06 236 VAL B O 1
ATOM 4134 N N . ILE B 1 237 ? 5.535 -26.453 -7.316 1 97 237 ILE B N 1
ATOM 4135 C CA . ILE B 1 237 ? 5.727 -25.016 -7.484 1 97 237 ILE B CA 1
ATOM 4136 C C . ILE B 1 237 ? 7.035 -24.75 -8.227 1 97 237 ILE B C 1
ATOM 4138 O O . ILE B 1 237 ? 8.117 -25.094 -7.734 1 97 237 ILE B O 1
ATOM 4142 N N . LEU B 1 238 ? 6.922 -24.156 -9.383 1 97.56 238 LEU B N 1
ATOM 4143 C CA . LEU B 1 238 ? 8.102 -23.766 -10.141 1 97.56 238 LEU B CA 1
ATOM 4144 C C . LEU B 1 238 ? 8.734 -22.516 -9.539 1 97.56 238 LEU B C 1
ATOM 4146 O O . LEU B 1 238 ? 8.031 -21.594 -9.094 1 97.56 238 LEU B O 1
ATOM 4150 N N . ARG B 1 239 ? 10.031 -22.484 -9.516 1 96.62 239 ARG B N 1
ATOM 4151 C CA . ARG B 1 239 ? 10.773 -21.375 -8.945 1 96.62 239 ARG B CA 1
ATOM 4152 C C . ARG B 1 239 ? 11.805 -20.828 -9.938 1 96.62 239 ARG B C 1
ATOM 4154 O O . ARG B 1 239 ? 12.594 -21.594 -10.492 1 96.62 239 ARG B O 1
ATOM 4161 N N . TRP B 1 240 ? 11.789 -19.516 -10.109 1 97 240 TRP B N 1
ATOM 4162 C CA . TRP B 1 240 ? 12.797 -18.844 -10.922 1 97 240 TRP B CA 1
ATOM 4163 C C . TRP B 1 240 ? 13.25 -17.547 -10.258 1 97 240 TRP B C 1
ATOM 4165 O O . TRP B 1 240 ? 12.43 -16.688 -9.938 1 97 240 TRP B O 1
ATOM 4175 N N . PRO B 1 241 ? 14.516 -17.297 -10.125 1 96.06 241 PRO B N 1
ATOM 4176 C CA . PRO B 1 241 ? 15.648 -18.172 -10.398 1 96.06 241 PRO B CA 1
ATOM 4177 C C . PRO B 1 241 ? 15.648 -19.422 -9.516 1 96.06 241 PRO B C 1
ATOM 4179 O O . PRO B 1 241 ? 14.867 -19.516 -8.562 1 96.06 241 PRO B O 1
ATOM 4182 N N . GLY B 1 242 ? 16.438 -20.375 -9.773 1 93.56 242 GLY B N 1
ATOM 4183 C CA . GLY B 1 242 ? 16.281 -21.734 -9.281 1 93.56 242 GLY B CA 1
ATOM 4184 C C . GLY B 1 242 ? 16.703 -21.891 -7.832 1 93.56 242 GLY B C 1
ATOM 4185 O O . GLY B 1 242 ? 16.203 -22.766 -7.133 1 93.56 242 GLY B O 1
ATOM 4186 N N . GLU B 1 243 ? 17.5 -21.078 -7.332 1 89.31 243 GLU B N 1
ATOM 4187 C CA . GLU B 1 243 ? 17.969 -21.203 -5.953 1 89.31 243 GLU B CA 1
ATOM 4188 C C . GLU B 1 243 ? 17.047 -20.453 -4.992 1 89.31 243 GLU B C 1
ATOM 4190 O O . GLU B 1 243 ? 16.484 -19.422 -5.344 1 89.31 243 GLU B O 1
ATOM 4195 N N . SER B 1 244 ? 16.969 -20.953 -3.754 1 82.31 244 SER B N 1
ATOM 4196 C CA . SER B 1 244 ? 16 -20.422 -2.803 1 82.31 244 SER B CA 1
ATOM 4197 C C . SER B 1 244 ? 16.578 -19.266 -2.012 1 82.31 244 SER B C 1
ATOM 4199 O O . SER B 1 244 ? 15.844 -18.484 -1.404 1 82.31 244 SER B O 1
ATOM 4201 N N . MET B 1 245 ? 17.891 -19.188 -2.016 1 84.56 245 MET B N 1
ATOM 4202 C CA . MET B 1 245 ? 18.5 -18.109 -1.258 1 84.56 245 MET B CA 1
ATOM 4203 C C . MET B 1 245 ? 18.141 -16.75 -1.851 1 84.56 245 MET B C 1
ATOM 4205 O O . MET B 1 245 ? 18.094 -16.594 -3.072 1 84.56 245 MET B O 1
ATOM 4209 N N . PRO B 1 246 ? 17.859 -15.828 -1.004 1 80.12 246 PRO B N 1
ATOM 4210 C CA . PRO B 1 246 ? 17.406 -14.516 -1.481 1 80.12 246 PRO B CA 1
ATOM 4211 C C . PRO B 1 246 ? 18.375 -13.883 -2.479 1 80.12 246 PRO B C 1
ATOM 4213 O O . PRO B 1 246 ? 17.953 -13.328 -3.492 1 80.12 246 PRO B O 1
ATOM 4216 N N . GLU B 1 247 ? 19.625 -14.062 -2.283 1 84.31 247 GLU B N 1
ATOM 4217 C CA . GLU B 1 247 ? 20.625 -13.414 -3.111 1 84.31 247 GLU B CA 1
ATOM 4218 C C . GLU B 1 247 ? 20.703 -14.047 -4.496 1 84.31 247 GLU B C 1
ATOM 4220 O O . GLU B 1 247 ? 21.312 -13.484 -5.41 1 84.31 247 GLU B O 1
ATOM 4225 N N . ALA B 1 248 ? 19.984 -15.133 -4.605 1 89.06 248 ALA B N 1
ATOM 4226 C CA . ALA B 1 248 ? 19.969 -15.805 -5.898 1 89.06 248 ALA B CA 1
ATOM 4227 C C . ALA B 1 248 ? 18.875 -15.242 -6.797 1 89.06 248 ALA B C 1
ATOM 4229 O O . ALA B 1 248 ? 18.797 -15.57 -7.984 1 89.06 248 ALA B O 1
ATOM 4230 N N . GLY B 1 249 ? 18.047 -14.352 -6.227 1 93.38 249 GLY B N 1
ATOM 4231 C CA . GLY B 1 249 ? 16.969 -13.75 -7 1 93.38 249 GLY B CA 1
ATOM 4232 C C . GLY B 1 249 ? 17.469 -12.719 -8 1 93.38 249 GLY B C 1
ATOM 4233 O O . GLY B 1 249 ? 18.656 -12.391 -8.031 1 93.38 249 GLY B O 1
ATOM 4234 N N . LEU B 1 250 ? 16.609 -12.32 -8.875 1 96.44 250 LEU B N 1
ATOM 4235 C CA . LEU B 1 250 ? 16.891 -11.242 -9.812 1 96.44 250 LEU B CA 1
ATOM 4236 C C . LEU B 1 250 ? 17.141 -9.93 -9.07 1 96.44 250 LEU B C 1
ATOM 4238 O O . LEU B 1 250 ? 16.312 -9.5 -8.266 1 96.44 250 LEU B O 1
ATOM 4242 N N . ASN B 1 251 ? 18.234 -9.305 -9.328 1 96.06 251 ASN B N 1
ATOM 4243 C CA . ASN B 1 251 ? 18.609 -8.062 -8.664 1 96.06 251 ASN B CA 1
ATOM 4244 C C . ASN B 1 251 ? 18.016 -6.848 -9.383 1 96.06 251 ASN B C 1
ATOM 4246 O O . ASN B 1 251 ? 18.578 -6.387 -10.383 1 96.06 251 ASN B O 1
ATOM 4250 N N . ILE B 1 252 ? 17.016 -6.227 -8.844 1 95.81 252 ILE B N 1
ATOM 4251 C CA . ILE B 1 252 ? 16.312 -5.141 -9.516 1 95.81 252 ILE B CA 1
ATOM 4252 C C . ILE B 1 252 ? 17.141 -3.865 -9.461 1 95.81 252 ILE B C 1
ATOM 4254 O O . ILE B 1 252 ? 16.844 -2.891 -10.156 1 95.81 252 ILE B O 1
ATOM 4258 N N . ALA B 1 253 ? 18.125 -3.85 -8.617 1 95.94 253 ALA B N 1
ATOM 4259 C CA . ALA B 1 253 ? 19.031 -2.697 -8.594 1 95.94 253 ALA B CA 1
ATOM 4260 C C . ALA B 1 253 ? 19.875 -2.633 -9.852 1 95.94 253 ALA B C 1
ATOM 4262 O O . ALA B 1 253 ? 20.406 -1.576 -10.195 1 95.94 253 ALA B O 1
ATOM 4263 N N . GLU B 1 254 ? 20.078 -3.783 -10.461 1 97.69 254 GLU B N 1
ATOM 4264 C CA . GLU B 1 254 ? 20.797 -3.857 -11.727 1 97.69 254 GLU B CA 1
ATOM 4265 C C . GLU B 1 254 ? 19.844 -3.756 -12.914 1 97.69 254 GLU B C 1
ATOM 4267 O O . GLU B 1 254 ? 18.75 -4.336 -12.891 1 97.69 254 GLU B O 1
ATOM 4272 N N . PRO B 1 255 ? 20.219 -3.041 -13.984 1 97.56 255 PRO B N 1
ATOM 4273 C CA . PRO B 1 255 ? 19.281 -2.82 -15.102 1 97.56 255 PRO B CA 1
ATOM 4274 C C . PRO B 1 255 ? 18.812 -4.121 -15.734 1 97.56 255 PRO B C 1
ATOM 4276 O O . PRO B 1 255 ? 17.641 -4.242 -16.094 1 97.56 255 PRO B O 1
ATOM 4279 N N . ASP B 1 256 ? 19.719 -5.062 -15.867 1 97.12 256 ASP B N 1
ATOM 4280 C CA . ASP B 1 256 ? 19.312 -6.324 -16.484 1 97.12 256 ASP B CA 1
ATOM 4281 C C . ASP B 1 256 ? 18.297 -7.066 -15.625 1 97.12 256 ASP B C 1
ATOM 4283 O O . ASP B 1 256 ? 17.344 -7.645 -16.141 1 97.12 256 ASP B O 1
ATOM 4287 N N . GLY B 1 257 ? 18.578 -7.117 -14.336 1 97.69 257 GLY B N 1
ATOM 4288 C CA . GLY B 1 257 ? 17.609 -7.699 -13.414 1 97.69 257 GLY B CA 1
ATOM 4289 C C . GLY B 1 257 ? 16.281 -6.965 -13.406 1 97.69 257 GLY B C 1
ATOM 4290 O O . GLY B 1 257 ? 15.219 -7.594 -13.406 1 97.69 257 GLY B O 1
ATOM 4291 N N . ARG B 1 258 ? 16.375 -5.699 -13.43 1 97.75 258 ARG B N 1
ATOM 4292 C CA . ARG B 1 258 ? 15.188 -4.852 -13.469 1 97.75 258 ARG B CA 1
ATOM 4293 C C . ARG B 1 258 ? 14.367 -5.109 -14.727 1 97.75 258 ARG B C 1
ATOM 4295 O O . ARG B 1 258 ? 13.141 -5.242 -14.656 1 97.75 258 ARG B O 1
ATOM 4302 N N . ARG B 1 259 ? 15.023 -5.176 -15.828 1 97.5 259 ARG B N 1
ATOM 4303 C CA . ARG B 1 259 ? 14.359 -5.465 -17.094 1 97.5 259 ARG B CA 1
ATOM 4304 C C . ARG B 1 259 ? 13.641 -6.809 -17.047 1 97.5 259 ARG B C 1
ATOM 4306 O O . ARG B 1 259 ? 12.477 -6.91 -17.422 1 97.5 259 ARG B O 1
ATOM 4313 N N . GLU B 1 260 ? 14.32 -7.805 -16.594 1 97.25 260 GLU B N 1
ATOM 4314 C CA . GLU B 1 260 ? 13.734 -9.141 -16.562 1 97.25 260 GLU B CA 1
ATOM 4315 C C . GLU B 1 260 ? 12.516 -9.18 -15.641 1 97.25 260 GLU B C 1
ATOM 4317 O O . GLU B 1 260 ? 11.492 -9.773 -15.992 1 97.25 260 GLU B O 1
ATOM 4322 N N . VAL B 1 261 ? 12.609 -8.555 -14.508 1 97.69 261 VAL B N 1
ATOM 4323 C CA . VAL B 1 261 ? 11.492 -8.516 -13.562 1 97.69 261 VAL B CA 1
ATOM 4324 C C . VAL B 1 261 ? 10.289 -7.848 -14.219 1 97.69 261 VAL B C 1
ATOM 4326 O O . VAL B 1 261 ? 9.18 -8.383 -14.188 1 97.69 261 VAL B O 1
ATOM 4329 N N . LEU B 1 262 ? 10.508 -6.707 -14.867 1 97.88 262 LEU B N 1
ATOM 4330 C CA . LEU B 1 262 ? 9.438 -5.969 -15.523 1 97.88 262 LEU B CA 1
ATOM 4331 C C . LEU B 1 262 ? 8.836 -6.773 -16.672 1 97.88 262 LEU B C 1
ATOM 4333 O O . LEU B 1 262 ? 7.621 -6.773 -16.875 1 97.88 262 LEU B O 1
ATOM 4337 N N . GLU B 1 263 ? 9.68 -7.461 -17.328 1 97.38 263 GLU B N 1
ATOM 4338 C CA . GLU B 1 263 ? 9.211 -8.281 -18.453 1 97.38 263 GLU B CA 1
ATOM 4339 C C . GLU B 1 263 ? 8.336 -9.43 -17.969 1 97.38 263 GLU B C 1
ATOM 4341 O O . GLU B 1 263 ? 7.25 -9.656 -18.5 1 97.38 263 GLU B O 1
ATOM 4346 N N . VAL B 1 264 ? 8.797 -10.141 -17 1 96.81 264 VAL B N 1
ATOM 4347 C CA . VAL B 1 264 ? 8.047 -11.281 -16.484 1 96.81 264 VAL B CA 1
ATOM 4348 C C . VAL B 1 264 ? 6.703 -10.812 -15.938 1 96.81 264 VAL B C 1
ATOM 4350 O O . VAL B 1 264 ? 5.664 -11.414 -16.234 1 96.81 264 VAL B O 1
ATOM 4353 N N . LEU B 1 265 ? 6.695 -9.734 -15.188 1 96.81 265 LEU B N 1
ATOM 4354 C CA . LEU B 1 265 ? 5.453 -9.195 -14.641 1 96.81 265 LEU B CA 1
ATOM 4355 C C . LEU B 1 265 ? 4.504 -8.773 -15.75 1 96.81 265 LEU B C 1
ATOM 4357 O O . LEU B 1 265 ? 3.293 -8.992 -15.656 1 96.81 265 LEU B O 1
ATOM 4361 N N . THR B 1 266 ? 5.031 -8.172 -16.75 1 96.75 266 THR B N 1
ATOM 4362 C CA . THR B 1 266 ? 4.211 -7.754 -17.891 1 96.75 266 THR B CA 1
ATOM 4363 C C . THR B 1 266 ? 3.607 -8.961 -18.594 1 96.75 266 THR B C 1
ATOM 4365 O O . THR B 1 266 ? 2.439 -8.938 -19 1 96.75 266 THR B O 1
ATOM 4368 N N . ARG B 1 267 ? 4.387 -9.969 -18.781 1 95.12 267 ARG B N 1
ATOM 4369 C CA . ARG B 1 267 ? 3.883 -11.195 -19.391 1 95.12 267 ARG B CA 1
ATOM 4370 C C . ARG B 1 267 ? 2.779 -11.812 -18.531 1 95.12 267 ARG B C 1
ATOM 4372 O O . ARG B 1 267 ? 1.777 -12.297 -19.078 1 95.12 267 ARG B O 1
ATOM 4379 N N . ILE B 1 268 ? 3 -11.836 -17.219 1 93.19 268 ILE B N 1
ATOM 4380 C CA . ILE B 1 268 ? 1.981 -12.367 -16.328 1 93.19 268 ILE B CA 1
ATOM 4381 C C . ILE B 1 268 ? 0.698 -11.547 -16.453 1 93.19 268 ILE B C 1
ATOM 4383 O O . ILE B 1 268 ? -0.396 -12.109 -16.547 1 93.19 268 ILE B O 1
ATOM 4387 N N . ARG B 1 269 ? 0.837 -10.258 -16.484 1 93.62 269 ARG B N 1
ATOM 4388 C CA . ARG B 1 269 ? -0.324 -9.391 -16.672 1 93.62 269 ARG B CA 1
ATOM 4389 C C . ARG B 1 269 ? -1.084 -9.766 -17.953 1 93.62 269 ARG B C 1
ATOM 4391 O O . ARG B 1 269 ? -2.307 -9.914 -17.922 1 93.62 269 ARG B O 1
ATOM 4398 N N . GLN B 1 270 ? -0.37 -9.891 -19.016 1 91.94 270 GLN B N 1
ATOM 4399 C CA . GLN B 1 270 ? -0.995 -10.219 -20.297 1 91.94 270 GLN B CA 1
ATOM 4400 C C . GLN B 1 270 ? -1.721 -11.555 -20.219 1 91.94 270 GLN B C 1
ATOM 4402 O O . GLN B 1 270 ? -2.826 -11.695 -20.75 1 91.94 270 GLN B O 1
ATOM 4407 N N . HIS B 1 271 ? -1.062 -12.414 -19.609 1 89.56 271 HIS B N 1
ATOM 4408 C CA . HIS B 1 271 ? -1.67 -13.727 -19.453 1 89.56 271 HIS B CA 1
ATOM 4409 C C . HIS B 1 271 ? -2.971 -13.641 -18.672 1 89.56 271 HIS B C 1
ATOM 4411 O O . HIS B 1 271 ? -3.965 -14.273 -19.031 1 89.56 271 HIS B O 1
ATOM 4417 N N . LEU B 1 272 ? -2.947 -12.93 -17.609 1 88 272 LEU B N 1
ATOM 4418 C CA . LEU B 1 272 ? -4.129 -12.766 -16.766 1 88 272 LEU B CA 1
ATOM 4419 C C . LEU B 1 272 ? -5.254 -12.078 -17.531 1 88 272 LEU B C 1
ATOM 4421 O O . LEU B 1 272 ? -6.426 -12.422 -17.359 1 88 272 LEU B O 1
ATOM 4425 N N . LEU B 1 273 ? -4.902 -11.141 -18.359 1 87.44 273 LEU B N 1
ATOM 4426 C CA . LEU B 1 273 ? -5.895 -10.406 -19.125 1 87.44 273 LEU B CA 1
ATOM 4427 C C . LEU B 1 273 ? -6.508 -11.289 -20.203 1 87.44 273 LEU B C 1
ATOM 4429 O O . LEU B 1 273 ? -7.68 -11.133 -20.547 1 87.44 273 LEU B O 1
ATOM 4433 N N . ASN B 1 274 ? -5.738 -12.148 -20.75 1 82.31 274 ASN B N 1
ATOM 4434 C CA . ASN B 1 274 ? -6.195 -13 -21.844 1 82.31 274 ASN B CA 1
ATOM 4435 C C . ASN B 1 274 ? -6.977 -14.203 -21.312 1 82.31 274 ASN B C 1
ATOM 4437 O O . ASN B 1 274 ? -7.746 -14.82 -22.062 1 82.31 274 ASN B O 1
ATOM 4441 N N . GLY B 1 275 ? -6.582 -14.711 -20.25 1 66.31 275 GLY B N 1
ATOM 4442 C CA . GLY B 1 275 ? -7.312 -15.844 -19.703 1 66.31 275 GLY B CA 1
ATOM 4443 C C . GLY B 1 275 ? -8.734 -15.5 -19.312 1 66.31 275 GLY B C 1
ATOM 4444 O O . GLY B 1 275 ? -9.5 -16.375 -18.906 1 66.31 275 GLY B O 1
ATOM 4445 N N . ASN B 1 276 ? -9.156 -14.148 -19.312 1 49.66 276 ASN B N 1
ATOM 4446 C CA . ASN B 1 276 ? -10.555 -13.805 -19.109 1 49.66 276 ASN B CA 1
ATOM 4447 C C . ASN B 1 276 ? -11.289 -13.641 -20.438 1 49.66 276 ASN B C 1
ATOM 4449 O O . ASN B 1 276 ? -10.75 -13.07 -21.375 1 49.66 276 ASN B O 1
#

Sequence (552 aa):
MLKDKGLPIINTTSSFFTREDVEALKVSFQPVTSSSLIISPDDVSNDFPEQYVQPDINQEKLDIQNFDIRKFDGIYDNDVRTFILKLHWVVKNATVITGTNETYTDTLVDDLLRIVGLNTFPLVIRNHQVCRLFIGGYPYMFANPEYSIKMIDTSMIAVEDKHLENISFLKGFGEWQIVAEILAFGDENMRRVQARDQTVYVVRIISKYVTFYKAMIPAPYFAELGDGLPQKESVVILRWPGESMPEAGLNIAEPDGRREVLEVLTRIRQHLLNGNMLKDKGLPIINTTSSFFTREDVEALKVSFQPVTSSSLIISPDDVSNDFPEQYVQPDINQEKLDIQNFDIRKFDGIYDNDVRTFILKLHWVVKNATVITGTNETYTDTLVDDLLRIVGLNTFPLVIRNHQVCRLFIGGYPYMFANPEYSIKMIDTSMIAVEDKHLENISFLKGFGEWQIVAEILAFGDENMRRVQARDQTVYVVRIISKYVTFYKAMIPAPYFAELGDGLPQKESVVILRWPGESMPEAGLNIAEPDGRREVLEVLTRIRQHLLNGN